Protein AF-A0A7C4P373-F1 (afdb_monomer_lite)

Secondary structure (DSSP, 8-state):
--------------------------------SS-SSPPBHHHHHTSTT-B-HHHHHHHHHTTSSSSSGGG-EEEEEE-TTSBBPPHHHHHT---SS-EEEEEEHHHHHHHH--TTS-GGG-EEEEEETTEEEEE--TTS-HHHHHHHHHHHHHHHHHHHHHHTT-EEGGG-TT------TT-EEEEE--GGGTTS--TTS-TTTT-S--EEEEEEEEPPP--SSHHHHHHH-EEEEE--SSB-GGGSEEEEES--TT---TTBSSGGG-S-TTSTTS-S--EEE-----HHHHHHHHHHHHHGGGSTT-B-TT-----TT---S-----------SS-HHHHT--S-B-HHHHHHHHHHHHH-----TT-SSS--HHHHHT-GGG--BTTB--SEEE-

pLDDT: mean 73.24, std 21.94, range [23.67, 97.69]

Foldseek 3Di:
DDDDDDDDDPDDDDDDDDDDDDDDDDDDPDDPLADVDFDFQVLQVVDPFKFAPVRVVVCVVVVNAFQALQRAKEKWKAAPVGTTDALVRVVVPPGPDIGIMIGGPVSVCVSRVNPVDDSVQFDFDCPDPRHTGTHHYRNPDPCCVVVVVLVVVLVVCVVVCVVLQADACPPPQFDFQKFAQLKKKKDFADQVVLPDDDPPDDQPNQNRGFIFIWGFLHIFDRDRGDQSRQQRTWTWFQADDQWAQLPNTDIDRQADPQAADPGHPDGVPPRNPNDPPDDGKMKIADFPDPSVLSNQLSVLSVVVSRDGNQEDPPQWQDDQDPDPPPDDDDDDDDDPPPDLVCLSPRSHDHRQSSSQSSCCSSPVDRLQQVPDRDGTVVSNLVGSSQRADPVGSSRMYMD

Sequence (399 aa):
MMRNLVFNLKRGAALSVLALLFVDPLEIDVLPLFSDKRLTIQDFRSQENFWTAQQAEVRVNAGALGRTPERAVVPLVFNLQGFLLTAREFNQRRFAQTRWFYTDLATFYRITREHTATPAYAKVLTEHRGDALYVYDPYATPQQTLEEEACAWEEAMQAEGRQRGAIDFSRLEEERIGFEAGDILIRPNIPIWNIFGSTSTPPKSIGGGWGHATGISRPSAPGNDLLSSLASAWVIEAWGGEVERCCQIRETRACVPGKSSACYKNPIENDNYWCKKRKGSRFRLRMNAPKTQRDAIAAFLRQQDEEDDRYSPFAKKRFPCTPTMSGTGCHQKRLPACATAEWANSDRWYCSLLVWQAYFYVTGVDIDVNGGAYVFPNDIIKSPVFNNTIDDQERRVRF

Radius of gyration: 28.34 Å; chains: 1; bounding box: 61×72×78 Å

Structure (mmCIF, N/CA/C/O backbone):
data_AF-A0A7C4P373-F1
#
_entry.id   AF-A0A7C4P373-F1
#
loop_
_atom_site.group_PDB
_atom_site.id
_atom_site.type_symbol
_atom_site.label_atom_id
_atom_site.label_alt_id
_atom_site.label_comp_id
_atom_site.label_asym_id
_atom_site.label_entity_id
_atom_site.label_seq_id
_atom_site.pdbx_PDB_ins_code
_atom_site.Cartn_x
_atom_site.Cartn_y
_atom_site.Cartn_z
_atom_site.occupancy
_atom_site.B_iso_or_equiv
_atom_site.auth_seq_id
_atom_site.auth_comp_id
_atom_site.auth_asym_id
_atom_site.auth_atom_id
_atom_site.pdbx_PDB_model_num
ATOM 1 N N . MET A 1 1 ? 18.464 37.042 -36.184 1.00 34.38 1 MET A N 1
ATOM 2 C CA . MET A 1 1 ? 18.197 37.269 -37.621 1.00 34.38 1 MET A CA 1
ATOM 3 C C . MET A 1 1 ? 17.563 36.012 -38.198 1.00 34.38 1 MET A C 1
ATOM 5 O O . MET A 1 1 ? 18.235 34.999 -38.310 1.00 34.38 1 MET A O 1
ATOM 9 N N . MET A 1 2 ? 16.259 36.071 -38.474 1.00 26.89 2 MET A N 1
ATOM 10 C CA . MET A 1 2 ? 15.502 35.064 -39.225 1.00 26.89 2 MET A CA 1
ATOM 11 C C . MET A 1 2 ? 15.885 35.095 -40.709 1.00 26.89 2 MET A C 1
ATOM 13 O O . MET A 1 2 ? 16.063 36.185 -41.251 1.00 26.89 2 MET A O 1
ATOM 17 N N . ARG A 1 3 ? 15.864 33.937 -41.381 1.00 28.28 3 ARG A N 1
ATOM 18 C CA . ARG A 1 3 ? 15.304 33.798 -42.736 1.00 28.28 3 ARG A CA 1
ATOM 19 C C . ARG A 1 3 ? 14.867 32.354 -42.994 1.00 28.28 3 ARG A C 1
ATOM 21 O O . ARG A 1 3 ? 15.614 31.411 -42.768 1.00 28.28 3 ARG A O 1
ATOM 28 N N . ASN A 1 4 ? 13.616 32.254 -43.431 1.00 26.77 4 ASN A N 1
ATOM 29 C CA . ASN A 1 4 ? 12.854 31.057 -43.756 1.00 26.77 4 ASN A CA 1
ATOM 30 C C . ASN A 1 4 ? 13.413 30.315 -44.977 1.00 26.77 4 ASN A C 1
ATOM 32 O O . ASN A 1 4 ? 13.771 30.950 -45.968 1.00 26.77 4 ASN A O 1
ATOM 36 N N . LEU A 1 5 ? 13.317 28.984 -44.958 1.00 23.67 5 LEU A N 1
ATOM 37 C CA . LEU A 1 5 ? 13.081 28.198 -46.166 1.00 23.67 5 LEU A CA 1
ATOM 38 C C . LEU A 1 5 ? 11.904 27.256 -45.897 1.00 23.67 5 LEU A C 1
ATOM 40 O O . LEU A 1 5 ? 12.004 26.298 -45.138 1.00 23.67 5 LEU A O 1
ATOM 44 N N . VAL A 1 6 ? 10.768 27.599 -46.498 1.00 27.44 6 VAL A N 1
ATOM 45 C CA . VAL A 1 6 ? 9.555 26.785 -46.556 1.00 27.44 6 VAL A CA 1
ATOM 46 C C . VAL A 1 6 ? 9.717 25.828 -47.732 1.00 27.44 6 VAL A C 1
ATOM 48 O O . VAL A 1 6 ? 9.822 26.282 -48.869 1.00 27.44 6 VAL A O 1
ATOM 51 N N . PHE A 1 7 ? 9.702 24.520 -47.474 1.00 25.17 7 PHE A N 1
ATOM 52 C CA . PHE A 1 7 ? 9.384 23.528 -48.498 1.00 25.17 7 PHE A CA 1
ATOM 53 C C . PHE A 1 7 ? 7.988 22.971 -48.243 1.00 25.17 7 PHE A C 1
ATOM 55 O O . PHE A 1 7 ? 7.648 22.514 -47.156 1.00 25.17 7 PHE A O 1
ATOM 62 N N . ASN A 1 8 ? 7.179 23.066 -49.288 1.00 29.53 8 ASN A N 1
ATOM 63 C CA . ASN A 1 8 ? 5.808 22.614 -49.371 1.00 29.53 8 ASN A CA 1
ATOM 64 C C . ASN A 1 8 ? 5.842 21.172 -49.899 1.00 29.53 8 ASN A C 1
ATOM 66 O O . ASN A 1 8 ? 6.203 20.965 -51.055 1.00 29.53 8 ASN A O 1
ATOM 70 N N . LEU A 1 9 ? 5.497 20.181 -49.074 1.00 25.70 9 LEU A N 1
ATOM 71 C CA . LEU A 1 9 ? 5.251 18.810 -49.526 1.00 25.70 9 LEU A CA 1
ATOM 72 C C . LEU A 1 9 ? 3.996 18.264 -48.841 1.00 25.70 9 LEU A C 1
ATOM 74 O O . LEU A 1 9 ? 3.947 18.018 -47.639 1.00 25.70 9 LEU A O 1
ATOM 78 N N . LYS A 1 10 ? 2.957 18.106 -49.661 1.00 30.62 10 LYS A N 1
ATOM 79 C CA . LYS A 1 10 ? 1.742 17.355 -49.358 1.00 30.62 10 LYS A CA 1
ATOM 80 C C . LYS A 1 10 ? 2.102 15.877 -49.141 1.00 30.62 10 LYS A C 1
ATOM 82 O O . LYS A 1 10 ? 2.793 15.301 -49.973 1.00 30.62 10 LYS A O 1
ATOM 87 N N . ARG A 1 11 ? 1.485 15.278 -48.113 1.00 36.28 11 ARG A N 1
ATOM 88 C CA . ARG A 1 11 ? 1.414 13.838 -47.770 1.00 36.28 11 ARG A CA 1
ATOM 89 C C . ARG A 1 11 ? 2.699 13.200 -47.212 1.00 36.28 11 ARG A C 1
ATOM 91 O O . ARG A 1 11 ? 3.585 12.806 -47.953 1.00 36.28 11 ARG A O 1
ATOM 98 N N . GLY A 1 12 ? 2.692 12.981 -45.898 1.00 28.11 12 GLY A N 1
ATOM 99 C CA . GLY A 1 12 ? 3.605 12.100 -45.161 1.00 28.11 12 GLY A CA 1
ATOM 100 C C . GLY A 1 12 ? 3.531 12.428 -43.671 1.00 28.11 12 GLY A C 1
ATOM 101 O O . GLY A 1 12 ? 3.811 13.559 -43.297 1.00 28.11 12 GLY A O 1
ATOM 102 N N . ALA A 1 13 ? 3.039 11.498 -42.854 1.00 30.38 13 ALA A N 1
ATOM 103 C CA . ALA A 1 13 ? 2.741 11.705 -41.438 1.00 30.38 13 ALA A CA 1
ATOM 104 C C . ALA A 1 13 ? 3.990 12.041 -40.600 1.00 30.38 13 ALA A C 1
ATOM 106 O O . ALA A 1 13 ? 5.109 11.665 -40.936 1.00 30.38 13 ALA A O 1
ATOM 107 N N . ALA A 1 14 ? 3.748 12.800 -39.534 1.00 31.12 14 ALA A N 1
ATOM 108 C CA . ALA A 1 14 ? 4.712 13.533 -38.731 1.00 31.12 14 ALA A CA 1
ATOM 109 C C . ALA A 1 14 ? 5.574 12.659 -37.804 1.00 31.12 14 ALA A C 1
ATOM 111 O O . ALA A 1 14 ? 5.085 11.728 -37.175 1.00 31.12 14 ALA A O 1
ATOM 112 N N . LEU A 1 15 ? 6.833 13.065 -37.639 1.00 29.48 15 LEU A N 1
ATOM 113 C CA . LEU A 1 15 ? 7.691 12.729 -36.502 1.00 29.48 15 LEU A CA 1
ATOM 114 C C . LEU A 1 15 ? 8.285 14.053 -36.014 1.00 29.48 15 LEU A C 1
ATOM 116 O O . LEU A 1 15 ? 9.238 14.579 -36.587 1.00 29.48 15 LEU A O 1
ATOM 120 N N . SER A 1 16 ? 7.627 14.679 -35.039 1.00 32.16 16 SER A N 1
ATOM 121 C CA . SER A 1 16 ? 8.062 15.940 -34.428 1.00 32.16 16 SER A CA 1
ATOM 122 C C . SER A 1 16 ? 7.395 16.128 -33.065 1.00 32.16 16 SER A C 1
ATOM 124 O O . SER A 1 16 ? 6.369 16.793 -32.991 1.00 32.16 16 SER A O 1
ATOM 126 N N . VAL A 1 17 ? 7.975 15.588 -31.989 1.00 29.22 17 VAL A N 1
ATOM 127 C CA . VAL A 1 17 ? 7.740 16.076 -30.616 1.00 29.22 17 VAL A CA 1
ATOM 128 C C . VAL A 1 17 ? 8.998 15.812 -29.778 1.00 29.22 17 VAL A C 1
ATOM 130 O O . VAL A 1 17 ? 9.373 14.659 -29.617 1.00 29.22 17 VAL A O 1
ATOM 133 N N . LEU A 1 18 ? 9.669 16.868 -29.298 1.00 26.83 18 LEU A N 1
ATOM 134 C CA . LEU A 1 18 ? 9.946 17.135 -27.870 1.00 26.83 18 LEU A CA 1
ATOM 135 C C . LEU A 1 18 ? 10.939 18.305 -27.707 1.00 26.83 18 LEU A C 1
ATOM 137 O O . LEU A 1 18 ? 12.071 18.255 -28.186 1.00 26.83 18 LEU A O 1
ATOM 141 N N . ALA A 1 19 ? 10.525 19.344 -26.975 1.00 27.66 19 ALA A N 1
ATOM 142 C CA . ALA A 1 19 ? 11.390 20.399 -26.447 1.00 27.66 19 ALA A CA 1
ATOM 143 C C . ALA A 1 19 ? 10.856 20.922 -25.092 1.00 27.66 19 ALA A C 1
ATOM 145 O O . ALA A 1 19 ? 9.651 21.134 -24.979 1.00 27.66 19 ALA A O 1
ATOM 146 N N . LEU A 1 20 ? 11.797 21.222 -24.166 1.00 27.75 20 LEU A N 1
ATOM 147 C CA . LEU A 1 20 ? 11.713 21.957 -22.866 1.00 27.75 20 LEU A CA 1
ATOM 148 C C . LEU A 1 20 ? 11.151 21.148 -21.660 1.00 27.75 20 LEU A C 1
ATOM 150 O O . LEU A 1 20 ? 10.207 20.401 -21.846 1.00 27.75 20 LEU A O 1
ATOM 154 N N . LEU A 1 21 ? 11.669 21.175 -20.411 1.00 27.53 21 LEU A N 1
ATOM 155 C CA . LEU A 1 21 ? 12.408 22.159 -19.575 1.00 27.53 21 LEU A CA 1
ATOM 156 C C . LEU A 1 21 ? 13.472 21.494 -18.639 1.00 27.53 21 LEU A C 1
ATOM 158 O O . LEU A 1 21 ? 13.569 20.276 -18.577 1.00 27.53 21 LEU A O 1
ATOM 162 N N . PHE A 1 22 ? 14.288 22.310 -17.950 1.00 31.17 22 PHE A N 1
ATOM 163 C CA . PHE A 1 22 ? 15.423 21.961 -17.062 1.00 31.17 22 PHE A CA 1
ATOM 164 C C . PHE A 1 22 ? 15.038 21.741 -15.584 1.00 31.17 22 PHE A C 1
ATOM 166 O O . PHE A 1 22 ? 14.285 22.563 -15.071 1.00 31.17 22 PHE A O 1
ATOM 173 N N . VAL A 1 23 ? 15.705 20.796 -14.893 1.00 28.05 23 VAL A N 1
ATOM 174 C CA . VAL A 1 23 ? 16.218 20.909 -13.499 1.00 28.05 23 VAL A CA 1
ATOM 175 C C . VAL A 1 23 ? 17.444 19.978 -13.351 1.00 28.05 23 VAL A C 1
ATOM 177 O O . VAL A 1 23 ? 17.404 18.855 -13.844 1.00 28.05 23 VAL A O 1
ATOM 180 N N . ASP A 1 24 ? 18.524 20.433 -12.704 1.00 41.00 24 ASP A N 1
ATOM 181 C CA . ASP A 1 24 ? 19.705 19.615 -12.357 1.00 41.00 24 ASP A CA 1
ATOM 182 C C . ASP A 1 24 ? 19.401 18.623 -11.218 1.00 41.00 24 ASP A C 1
ATOM 184 O O . ASP A 1 24 ? 18.828 19.028 -10.199 1.00 41.00 24 ASP A O 1
ATOM 188 N N . PRO A 1 25 ? 19.899 17.373 -11.301 1.00 40.16 25 PRO A N 1
ATOM 189 C CA . PRO A 1 25 ? 20.409 16.750 -10.084 1.00 40.16 25 PRO A CA 1
ATOM 190 C C . PRO A 1 25 ? 21.753 16.020 -10.268 1.00 40.16 25 PRO A C 1
ATOM 192 O O . PRO A 1 25 ? 21.919 15.177 -11.142 1.00 40.16 25 PRO A O 1
ATOM 195 N N . LEU A 1 26 ? 22.677 16.377 -9.368 1.00 35.03 26 LEU A N 1
ATOM 196 C CA . LEU A 1 26 ? 23.740 15.586 -8.724 1.00 35.03 26 LEU A CA 1
ATOM 197 C C . LEU A 1 26 ? 24.395 14.430 -9.505 1.00 35.03 26 LEU A C 1
ATOM 199 O O . LEU A 1 26 ? 23.782 13.407 -9.796 1.00 35.03 26 LEU A O 1
ATOM 203 N N . GLU A 1 27 ? 25.710 14.572 -9.700 1.00 34.44 27 GLU A N 1
ATOM 204 C CA . GLU A 1 27 ? 26.624 13.559 -10.232 1.00 34.44 27 GLU A CA 1
ATOM 205 C C . GLU A 1 27 ? 26.545 12.241 -9.446 1.00 34.44 27 GLU A C 1
ATOM 207 O O . GLU A 1 27 ? 27.081 12.104 -8.348 1.00 34.44 27 GLU A O 1
ATOM 212 N N . ILE A 1 28 ? 25.898 11.245 -10.046 1.00 35.81 28 ILE A N 1
ATOM 213 C CA . ILE A 1 28 ? 26.157 9.838 -9.758 1.00 35.81 28 ILE A CA 1
ATOM 214 C C . ILE A 1 28 ? 27.126 9.368 -10.842 1.00 35.81 28 ILE A C 1
ATOM 216 O O . ILE A 1 28 ? 26.816 9.473 -12.032 1.00 35.81 28 ILE A O 1
ATOM 220 N N . ASP A 1 29 ? 28.295 8.866 -10.446 1.00 34.47 29 ASP A N 1
ATOM 221 C CA . ASP A 1 29 ? 29.242 8.227 -11.361 1.00 34.47 29 ASP A CA 1
ATOM 222 C C . ASP A 1 29 ? 28.626 6.936 -11.913 1.00 34.47 29 ASP A C 1
ATOM 224 O O . ASP A 1 29 ? 28.735 5.847 -11.346 1.00 34.47 29 ASP A O 1
ATOM 228 N N . VAL A 1 30 ? 27.921 7.072 -13.034 1.00 41.28 30 VAL A N 1
ATOM 229 C CA . VAL A 1 30 ? 27.482 5.942 -13.845 1.00 41.28 30 VAL A CA 1
ATOM 230 C C . VAL A 1 30 ? 28.728 5.387 -14.530 1.00 41.28 30 VAL A C 1
ATOM 232 O O . VAL A 1 30 ? 29.377 6.094 -15.306 1.00 41.28 30 VAL A O 1
ATOM 235 N N . LEU A 1 31 ? 29.071 4.134 -14.217 1.00 40.03 31 LEU A N 1
ATOM 236 C CA . LEU A 1 31 ? 30.122 3.375 -14.898 1.00 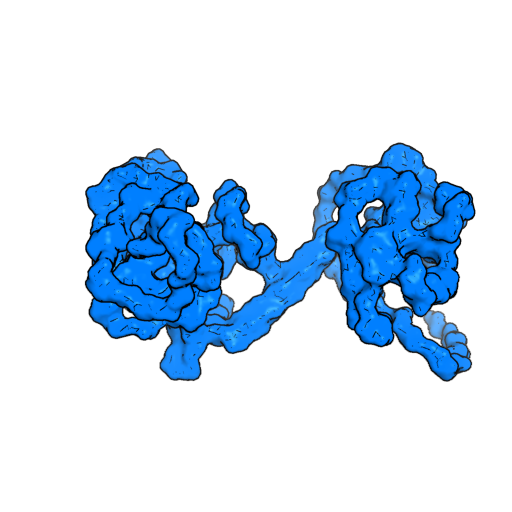40.03 31 LEU A CA 1
ATOM 237 C C . LEU A 1 31 ? 29.980 3.529 -16.426 1.00 40.03 31 LEU A C 1
ATOM 239 O O . LEU A 1 31 ? 28.850 3.554 -16.927 1.00 40.03 31 LEU A O 1
ATOM 243 N N . PRO A 1 32 ? 31.089 3.665 -17.177 1.00 47.53 32 PRO A N 1
ATOM 244 C CA . PRO A 1 32 ? 31.030 3.883 -18.616 1.00 47.53 32 PRO A CA 1
ATOM 245 C C . PRO A 1 32 ? 30.262 2.742 -19.291 1.00 47.53 32 PRO A C 1
ATOM 247 O O . PRO A 1 32 ? 30.607 1.575 -19.151 1.00 47.53 32 PRO A O 1
ATOM 250 N N . LEU A 1 33 ? 29.222 3.124 -20.034 1.00 51.94 33 LEU A N 1
ATOM 251 C CA . LEU A 1 33 ? 28.265 2.282 -20.772 1.00 51.94 33 LEU A CA 1
ATOM 252 C C . LEU A 1 33 ? 28.882 1.434 -21.899 1.00 51.94 33 LEU A C 1
ATOM 254 O O . LEU A 1 33 ? 28.154 0.908 -22.730 1.00 51.94 33 LEU A O 1
ATOM 258 N N . PHE A 1 34 ? 30.209 1.377 -21.986 1.00 57.84 34 PHE A N 1
ATOM 259 C CA . PHE A 1 34 ? 30.939 0.571 -22.947 1.00 57.84 34 PHE A CA 1
ATOM 260 C C . PHE A 1 34 ? 32.228 0.088 -22.278 1.00 57.84 34 PHE A C 1
ATOM 262 O O . PHE A 1 34 ? 32.881 0.848 -21.560 1.00 57.84 34 PHE A O 1
ATOM 269 N N . SER A 1 35 ? 32.639 -1.150 -22.573 1.00 57.19 35 SER A N 1
ATOM 270 C CA . SER A 1 35 ? 34.030 -1.594 -22.378 1.00 57.19 35 SER A CA 1
ATOM 271 C C . SER A 1 35 ? 35.013 -0.527 -22.885 1.00 57.19 35 SER A C 1
ATOM 273 O O . SER A 1 35 ? 34.645 0.214 -23.793 1.00 57.19 35 SER A O 1
ATOM 275 N N . ASP A 1 36 ? 36.261 -0.493 -22.405 1.00 65.31 36 ASP A N 1
ATOM 276 C CA . ASP A 1 36 ? 37.295 0.522 -22.729 1.00 65.31 36 ASP A CA 1
ATOM 277 C C . ASP A 1 36 ? 37.466 0.884 -24.230 1.00 65.31 36 ASP A C 1
ATOM 279 O O . ASP A 1 36 ? 38.102 1.880 -24.585 1.00 65.31 36 ASP A O 1
ATOM 283 N N . LYS A 1 37 ? 36.899 0.090 -25.146 1.00 84.12 37 LYS A N 1
ATOM 284 C CA . LYS A 1 37 ? 36.821 0.363 -26.579 1.00 84.12 37 LYS A CA 1
ATOM 285 C C . LYS A 1 37 ? 35.696 1.353 -26.935 1.00 84.12 37 LYS A C 1
ATOM 287 O O . LYS A 1 37 ? 34.510 1.032 -26.892 1.00 84.12 37 LYS A O 1
ATOM 292 N N . ARG A 1 38 ? 36.085 2.510 -27.478 1.00 90.44 38 ARG A N 1
ATOM 293 C CA . ARG A 1 38 ? 35.170 3.454 -28.141 1.00 90.44 38 ARG A CA 1
ATOM 294 C C . ARG A 1 38 ? 34.626 2.868 -29.450 1.00 90.44 38 ARG A C 1
ATOM 296 O O . ARG A 1 38 ? 35.398 2.554 -30.355 1.00 90.44 38 ARG A O 1
ATOM 303 N N . LEU A 1 39 ? 33.304 2.748 -29.557 1.00 94.38 39 LEU A N 1
ATOM 304 C CA . LEU A 1 39 ? 32.635 2.214 -30.747 1.00 94.38 39 LEU A CA 1
ATOM 305 C C . LEU A 1 39 ? 32.521 3.263 -31.855 1.00 94.38 39 LEU A C 1
ATOM 307 O O . LEU A 1 39 ? 32.302 4.451 -31.606 1.00 94.38 39 LEU A O 1
ATOM 311 N N . THR A 1 40 ? 32.645 2.807 -33.096 1.00 95.25 40 THR A N 1
ATOM 312 C CA . THR A 1 40 ? 32.606 3.619 -34.310 1.00 95.25 40 THR A CA 1
ATOM 313 C C . THR A 1 40 ? 31.510 3.149 -35.257 1.00 95.25 40 THR A C 1
ATOM 315 O O . THR A 1 40 ? 30.999 2.035 -35.164 1.00 95.25 40 THR A O 1
ATOM 318 N N . ILE A 1 41 ? 31.185 3.978 -36.246 1.00 95.00 41 ILE A N 1
ATOM 319 C CA . ILE A 1 41 ? 30.252 3.618 -37.317 1.00 95.00 41 ILE A CA 1
ATOM 320 C C . ILE A 1 41 ? 30.673 2.342 -38.071 1.00 95.00 41 ILE A C 1
ATOM 322 O O . ILE A 1 41 ? 29.819 1.620 -38.580 1.00 95.00 41 ILE A O 1
ATOM 326 N N . GLN A 1 42 ? 31.974 2.039 -38.142 1.00 95.12 42 GLN A N 1
ATOM 327 C CA . GLN A 1 42 ? 32.477 0.857 -38.848 1.00 95.12 42 GLN A CA 1
ATOM 328 C C . GLN A 1 42 ? 32.191 -0.444 -38.096 1.00 95.12 42 GLN A C 1
ATOM 330 O O . GLN A 1 42 ? 31.966 -1.475 -38.733 1.00 95.12 42 GLN A O 1
ATOM 335 N N . ASP A 1 43 ? 32.109 -0.388 -36.763 1.00 94.25 43 ASP A N 1
ATOM 336 C CA . ASP A 1 43 ? 31.729 -1.546 -35.951 1.00 94.25 43 ASP A CA 1
ATOM 337 C C . ASP A 1 43 ? 30.303 -2.022 -36.298 1.00 94.25 43 ASP A C 1
ATOM 339 O O . ASP A 1 43 ? 30.029 -3.219 -36.255 1.00 94.25 43 ASP A O 1
ATOM 343 N N . PHE A 1 44 ? 29.426 -1.111 -36.744 1.00 92.75 44 PHE A N 1
ATOM 344 C CA . PHE A 1 44 ? 28.057 -1.426 -37.167 1.00 92.75 44 PHE A CA 1
ATOM 345 C C . PHE A 1 44 ? 27.900 -1.653 -38.678 1.00 92.75 44 PHE A C 1
ATOM 347 O O . PHE A 1 44 ? 27.132 -2.520 -39.084 1.00 92.75 44 PHE A O 1
ATOM 354 N N . ARG A 1 45 ? 28.630 -0.921 -39.534 1.00 87.38 45 ARG A N 1
ATOM 355 C CA . ARG A 1 45 ? 28.506 -1.014 -41.008 1.00 87.38 45 ARG A CA 1
ATOM 356 C C . ARG A 1 45 ? 28.824 -2.383 -41.596 1.00 87.38 45 ARG A C 1
ATOM 358 O O . ARG A 1 45 ? 28.354 -2.692 -42.683 1.00 87.38 45 ARG A O 1
ATOM 365 N N . SER A 1 46 ? 29.631 -3.178 -40.903 1.00 82.25 46 SER A N 1
ATOM 366 C CA . SER A 1 46 ? 29.943 -4.552 -41.308 1.00 82.25 46 SER A CA 1
ATOM 367 C C . SER A 1 46 ? 28.760 -5.514 -41.154 1.00 82.25 46 SER A C 1
ATOM 369 O O . SER A 1 46 ? 28.864 -6.672 -41.549 1.00 82.25 46 SER A O 1
ATOM 371 N N . GLN A 1 47 ? 27.648 -5.060 -40.571 1.00 84.88 47 GLN A N 1
ATOM 372 C CA . GLN A 1 47 ? 26.478 -5.879 -40.297 1.00 84.88 47 GLN A CA 1
ATOM 373 C C . GLN A 1 47 ? 25.359 -5.611 -41.301 1.00 84.88 47 GLN A C 1
ATOM 375 O O . GLN A 1 47 ? 25.104 -4.472 -41.689 1.00 84.88 47 GLN A O 1
ATOM 380 N N . GLU A 1 48 ? 24.609 -6.660 -41.639 1.00 88.31 48 GLU A N 1
ATOM 381 C CA . GLU A 1 48 ? 23.401 -6.560 -42.474 1.00 88.31 48 GLU A CA 1
ATOM 382 C C . GLU A 1 48 ? 22.293 -5.706 -41.824 1.00 88.31 48 GLU A C 1
ATOM 384 O O . GLU A 1 48 ? 21.370 -5.228 -42.497 1.00 88.31 48 GLU A O 1
ATOM 389 N N . ASN A 1 49 ? 22.412 -5.479 -40.512 1.00 90.75 49 ASN A N 1
ATOM 390 C CA . ASN A 1 49 ? 21.411 -4.829 -39.683 1.00 90.75 49 ASN A CA 1
ATOM 391 C C . ASN A 1 49 ? 21.760 -3.392 -39.272 1.00 90.75 49 ASN A C 1
ATOM 393 O O . ASN A 1 49 ? 21.539 -2.988 -38.132 1.00 90.75 49 ASN A O 1
ATOM 397 N N . PHE A 1 50 ? 22.332 -2.619 -40.193 1.00 95.44 50 PHE A N 1
ATOM 398 C CA . PHE A 1 50 ? 22.655 -1.210 -39.986 1.00 95.44 50 PHE A CA 1
ATOM 399 C C . PHE A 1 50 ? 22.032 -0.349 -41.083 1.00 95.44 50 PHE A C 1
ATOM 401 O O . PHE A 1 50 ? 22.321 -0.529 -42.268 1.00 95.44 50 PHE A O 1
ATOM 408 N N . TRP A 1 51 ? 21.160 0.581 -40.694 1.00 95.94 51 TRP A N 1
ATOM 409 C CA . TRP A 1 51 ? 20.238 1.232 -41.624 1.00 95.94 51 TRP A CA 1
ATOM 410 C C . TRP A 1 51 ? 20.152 2.742 -41.421 1.00 95.94 51 TRP A C 1
ATOM 412 O O . TRP A 1 51 ? 20.290 3.258 -40.311 1.00 95.94 51 TRP A O 1
ATOM 422 N N . THR A 1 52 ? 19.865 3.464 -42.503 1.00 95.50 52 THR A N 1
ATOM 423 C CA . THR A 1 52 ? 19.369 4.845 -42.429 1.00 95.50 52 THR A CA 1
ATOM 424 C C . THR A 1 52 ? 17.918 4.873 -41.934 1.00 95.50 52 THR A C 1
ATOM 426 O O . THR A 1 52 ? 17.241 3.845 -41.935 1.00 95.50 52 THR A O 1
ATOM 429 N N . ALA A 1 53 ? 17.405 6.052 -41.566 1.00 91.25 53 ALA A N 1
ATOM 430 C CA . ALA A 1 53 ? 16.002 6.222 -41.164 1.00 91.25 53 ALA A CA 1
ATOM 431 C C . ALA A 1 53 ? 15.015 5.659 -42.204 1.00 91.25 53 ALA A C 1
ATOM 433 O O . ALA A 1 53 ? 14.140 4.866 -41.871 1.00 91.25 53 ALA A O 1
ATOM 434 N N . GLN A 1 54 ? 15.218 5.993 -43.483 1.00 93.69 54 GLN A N 1
ATOM 435 C CA . GLN A 1 54 ? 14.367 5.528 -44.582 1.00 93.69 54 GLN A CA 1
ATOM 436 C C . GLN A 1 54 ? 14.407 3.998 -44.741 1.00 93.69 54 GLN A C 1
ATOM 438 O O . GLN A 1 54 ? 13.385 3.361 -44.977 1.00 93.69 54 GLN A O 1
ATOM 443 N N . GLN A 1 55 ? 15.586 3.386 -44.601 1.00 95.06 55 GLN A N 1
ATOM 444 C CA . GLN A 1 55 ? 15.734 1.930 -44.685 1.00 95.06 55 GLN A CA 1
ATOM 445 C C . GLN A 1 55 ? 15.086 1.216 -43.491 1.00 95.06 55 GLN A C 1
ATOM 447 O O . GLN A 1 55 ? 14.464 0.167 -43.671 1.00 95.06 55 GLN A O 1
ATOM 452 N N . ALA A 1 56 ? 15.208 1.780 -42.286 1.00 92.44 56 ALA A N 1
ATOM 453 C CA . ALA A 1 56 ? 14.551 1.262 -41.092 1.00 92.44 56 ALA A CA 1
ATOM 454 C C . ALA A 1 56 ? 13.023 1.322 -41.231 1.00 92.44 56 ALA A C 1
ATOM 456 O O . ALA A 1 56 ? 12.349 0.330 -40.963 1.00 92.44 56 ALA A O 1
ATOM 457 N N . GLU A 1 57 ? 12.483 2.430 -41.746 1.00 89.62 57 GLU A N 1
ATOM 458 C CA . GLU A 1 57 ? 11.048 2.596 -42.003 1.00 89.62 57 GLU A CA 1
ATOM 459 C C . GLU A 1 57 ? 10.510 1.540 -42.981 1.00 89.62 57 GLU A C 1
ATOM 461 O O . GLU A 1 57 ? 9.489 0.903 -42.716 1.00 89.62 57 GLU A O 1
ATOM 466 N N . VAL A 1 58 ? 11.217 1.284 -44.089 1.00 93.19 58 VAL A N 1
ATOM 467 C CA . VAL A 1 58 ? 10.845 0.223 -45.043 1.00 93.19 58 VAL A CA 1
ATOM 468 C C . VAL A 1 58 ? 10.782 -1.145 -44.354 1.00 93.19 58 VAL A C 1
ATOM 470 O O . VAL A 1 58 ? 9.846 -1.910 -44.587 1.00 93.19 58 VAL A O 1
ATOM 473 N N . ARG A 1 59 ? 11.735 -1.452 -43.465 1.00 93.69 59 ARG A N 1
ATOM 474 C CA . ARG A 1 59 ? 11.775 -2.726 -42.726 1.00 93.69 59 ARG A CA 1
ATOM 475 C C . ARG A 1 59 ? 10.679 -2.842 -41.671 1.00 93.69 59 ARG A C 1
ATOM 477 O O . ARG A 1 59 ? 10.102 -3.920 -41.535 1.00 93.69 59 ARG A O 1
ATOM 484 N N . VAL A 1 60 ? 10.369 -1.758 -40.964 1.00 90.75 60 VAL A N 1
ATOM 485 C CA . VAL A 1 60 ? 9.240 -1.692 -40.023 1.00 90.75 60 VAL A CA 1
ATOM 486 C C . VAL A 1 60 ? 7.924 -1.934 -40.763 1.00 90.75 60 VAL A C 1
ATOM 488 O O . VAL A 1 60 ? 7.146 -2.802 -40.371 1.00 90.75 60 VAL A O 1
ATOM 491 N N . ASN A 1 61 ? 7.711 -1.250 -41.891 1.00 88.69 61 ASN A N 1
ATOM 492 C CA . ASN A 1 61 ? 6.508 -1.411 -42.711 1.00 88.69 61 ASN A CA 1
ATOM 493 C C . ASN A 1 61 ? 6.369 -2.827 -43.294 1.00 88.69 61 ASN A C 1
ATOM 495 O O . ASN A 1 61 ? 5.256 -3.329 -43.423 1.00 88.69 61 ASN A O 1
ATOM 499 N N . ALA A 1 62 ? 7.484 -3.492 -43.601 1.00 92.44 62 ALA A N 1
ATOM 500 C CA . ALA A 1 62 ? 7.502 -4.889 -44.033 1.00 92.44 62 ALA A CA 1
ATOM 501 C C . ALA A 1 62 ? 7.320 -5.903 -42.880 1.00 92.44 62 ALA A C 1
ATOM 503 O O . ALA A 1 62 ? 7.335 -7.107 -43.121 1.00 92.44 62 ALA A O 1
ATOM 504 N N . GLY A 1 63 ? 7.201 -5.450 -41.624 1.00 89.31 63 GLY A N 1
ATOM 505 C CA . GLY A 1 63 ? 7.121 -6.317 -40.441 1.00 89.31 63 GLY A CA 1
ATOM 506 C C . GLY A 1 63 ? 8.435 -7.023 -40.084 1.00 89.31 63 GLY A C 1
ATOM 507 O O . GLY A 1 63 ? 8.456 -7.896 -39.219 1.00 89.31 63 GLY A O 1
ATOM 508 N N . ALA A 1 64 ? 9.543 -6.647 -40.725 1.00 91.44 64 ALA A N 1
ATOM 509 C CA . ALA A 1 64 ? 10.863 -7.227 -40.493 1.00 91.44 64 ALA A CA 1
ATOM 510 C C . ALA A 1 64 ? 11.579 -6.632 -39.265 1.00 91.44 64 ALA A C 1
ATOM 512 O O . ALA A 1 64 ? 12.617 -7.149 -38.850 1.00 91.44 64 ALA A O 1
ATOM 513 N N . LEU A 1 65 ? 11.055 -5.554 -38.682 1.00 91.44 65 LEU A N 1
ATOM 514 C CA . LEU A 1 65 ? 11.605 -4.908 -37.493 1.00 91.44 65 LEU A CA 1
ATOM 515 C C . LEU A 1 65 ? 10.465 -4.407 -36.598 1.00 91.44 65 LEU A C 1
ATOM 517 O O . LEU A 1 65 ? 9.404 -4.034 -37.092 1.00 91.44 65 LEU A O 1
ATOM 521 N N . GLY A 1 66 ? 10.683 -4.423 -35.285 1.00 87.75 66 GLY A N 1
ATOM 522 C CA . GLY A 1 66 ? 9.822 -3.788 -34.290 1.00 87.75 66 GLY A CA 1
ATOM 523 C C . GLY A 1 66 ? 8.514 -4.512 -33.961 1.00 87.75 66 GLY A C 1
ATOM 524 O O . GLY A 1 66 ? 7.687 -3.944 -33.261 1.00 87.75 66 GLY A O 1
ATOM 525 N N . ARG A 1 67 ? 8.307 -5.753 -34.428 1.00 89.81 67 ARG A N 1
ATOM 526 C CA . ARG A 1 67 ? 7.109 -6.562 -34.107 1.00 89.81 67 ARG A CA 1
ATOM 527 C C . ARG A 1 67 ? 7.206 -7.334 -32.789 1.00 89.81 67 ARG A C 1
ATOM 529 O O . ARG A 1 67 ? 6.181 -7.751 -32.263 1.00 89.81 67 ARG A O 1
ATOM 536 N N . THR A 1 68 ? 8.415 -7.527 -32.268 1.00 89.25 68 THR A N 1
ATOM 537 C CA . THR A 1 68 ? 8.666 -8.170 -30.972 1.00 89.25 68 THR A CA 1
ATOM 538 C C . THR A 1 68 ? 9.751 -7.397 -30.217 1.00 89.25 68 THR A C 1
ATOM 540 O O . THR A 1 68 ? 10.537 -6.693 -30.867 1.00 89.25 68 THR A O 1
ATOM 543 N N . PRO A 1 69 ? 9.840 -7.526 -28.880 1.00 85.38 69 PRO A N 1
ATOM 544 C CA . PRO A 1 69 ? 10.902 -6.908 -28.083 1.00 85.38 69 PRO A CA 1
ATOM 545 C C . PRO A 1 69 ? 12.318 -7.245 -28.576 1.00 85.38 69 PRO A C 1
ATOM 547 O O . PRO A 1 69 ? 13.184 -6.379 -28.635 1.00 85.38 69 PRO A O 1
ATOM 550 N N . GLU A 1 70 ? 12.554 -8.482 -29.012 1.00 85.00 70 GLU A N 1
ATOM 551 C CA . GLU A 1 70 ? 13.861 -8.961 -29.492 1.00 85.00 70 GLU A CA 1
ATOM 552 C C . GLU A 1 70 ? 14.254 -8.328 -30.830 1.00 85.00 70 GLU A C 1
ATOM 554 O O . GLU A 1 70 ? 15.432 -8.253 -31.173 1.00 85.00 70 GLU A O 1
ATOM 559 N N . ARG A 1 71 ? 13.258 -7.863 -31.592 1.00 89.94 71 ARG A N 1
ATOM 560 C CA . ARG A 1 71 ? 13.431 -7.155 -32.864 1.00 89.94 71 ARG A CA 1
ATOM 561 C C . ARG A 1 71 ? 13.171 -5.661 -32.712 1.00 89.94 71 ARG A C 1
ATOM 563 O O . ARG A 1 71 ? 12.861 -5.016 -33.712 1.00 89.94 71 ARG A O 1
ATOM 570 N N . ALA A 1 72 ? 13.246 -5.112 -31.500 1.00 92.38 72 ALA A N 1
ATOM 571 C CA . ALA A 1 72 ? 13.019 -3.692 -31.280 1.00 92.38 72 ALA A CA 1
ATOM 572 C C . ALA A 1 72 ? 13.963 -2.835 -32.135 1.00 92.38 72 ALA A C 1
ATOM 574 O O . ALA A 1 72 ? 15.124 -3.190 -32.361 1.00 92.38 72 ALA A O 1
ATOM 575 N N . VAL A 1 73 ? 13.444 -1.705 -32.616 1.00 94.12 73 VAL A N 1
ATOM 576 C CA . VAL A 1 73 ? 14.236 -0.697 -33.327 1.00 94.12 73 VAL A CA 1
ATOM 577 C C . VAL A 1 73 ? 15.129 0.012 -32.311 1.00 94.12 73 VAL A C 1
ATOM 579 O O . VAL A 1 73 ? 14.624 0.492 -31.298 1.00 94.12 73 VAL A O 1
ATOM 582 N N . VAL A 1 74 ? 16.426 0.121 -32.593 1.00 94.19 74 VAL A N 1
ATOM 583 C CA . VAL A 1 74 ? 17.386 0.837 -31.741 1.00 94.19 74 VAL A CA 1
ATOM 584 C C . VAL A 1 74 ? 17.973 2.020 -32.508 1.00 94.19 74 VAL A C 1
ATOM 586 O O . VAL A 1 74 ? 18.641 1.794 -33.524 1.00 94.19 74 VAL A O 1
ATOM 589 N N . PRO A 1 75 ? 17.752 3.275 -32.075 1.00 95.06 75 PRO A N 1
ATOM 590 C CA . PRO A 1 75 ? 18.440 4.419 -32.645 1.00 95.06 75 PRO A CA 1
ATOM 591 C C . PRO A 1 75 ? 19.908 4.428 -32.204 1.00 95.06 75 PRO A C 1
ATOM 593 O O . PRO A 1 75 ? 20.241 4.128 -31.062 1.00 95.06 75 PRO A O 1
ATOM 596 N N . LEU A 1 76 ? 20.790 4.805 -33.125 1.00 94.94 76 LEU A N 1
ATOM 597 C CA . LEU A 1 76 ? 22.223 4.962 -32.916 1.00 94.94 76 LEU A CA 1
ATOM 598 C C . LEU A 1 76 ? 22.630 6.375 -33.324 1.00 94.94 76 LEU A C 1
ATOM 600 O O . LEU A 1 76 ? 22.452 6.775 -34.477 1.00 94.94 76 LEU A O 1
ATOM 604 N N . VAL A 1 77 ? 23.220 7.118 -32.397 1.00 93.56 77 VAL A N 1
ATOM 605 C CA . VAL A 1 77 ? 23.665 8.494 -32.603 1.00 93.56 77 VAL A CA 1
ATOM 606 C C . VAL A 1 77 ? 25.182 8.539 -32.604 1.00 93.56 77 VAL A C 1
ATOM 608 O O . VAL A 1 77 ? 25.832 8.213 -31.613 1.00 93.56 77 VAL A O 1
ATOM 611 N N . PHE A 1 78 ? 25.750 8.983 -33.721 1.00 94.25 78 PHE A N 1
ATOM 612 C CA . PHE A 1 78 ? 27.187 9.161 -33.887 1.00 94.25 78 PHE A CA 1
ATOM 613 C C . PHE A 1 78 ? 27.545 10.645 -33.954 1.00 94.25 78 PHE A C 1
ATOM 615 O O . PHE A 1 78 ? 26.811 11.449 -34.540 1.00 94.25 78 PHE A O 1
ATOM 622 N N . ASN A 1 79 ? 28.706 11.014 -33.413 1.00 92.44 79 ASN A N 1
ATOM 623 C CA . ASN A 1 79 ? 29.290 12.334 -33.660 1.00 92.44 79 ASN A CA 1
ATOM 624 C C . ASN A 1 79 ? 29.885 12.435 -35.082 1.00 92.44 79 ASN A C 1
ATOM 626 O O . ASN A 1 79 ? 29.903 11.470 -35.850 1.00 92.44 79 ASN A O 1
ATOM 630 N N . LEU A 1 80 ? 30.386 13.617 -35.453 1.00 91.81 80 LEU A N 1
ATOM 631 C CA . LEU A 1 80 ? 30.963 13.865 -36.782 1.00 91.81 80 LEU A CA 1
ATOM 632 C C . LEU A 1 80 ? 32.198 13.014 -37.090 1.00 91.81 80 LEU A C 1
ATOM 634 O O . LEU A 1 80 ? 32.438 12.684 -38.250 1.00 91.81 80 LEU A O 1
ATOM 638 N N . GLN A 1 81 ? 32.957 12.645 -36.059 1.00 93.50 81 GLN A N 1
ATOM 639 C CA . GLN A 1 81 ? 34.119 11.765 -36.169 1.00 93.50 81 GLN A CA 1
ATOM 640 C C . GLN A 1 81 ? 33.714 10.288 -36.313 1.00 93.50 81 GLN A C 1
ATOM 642 O O . GLN A 1 81 ? 34.566 9.437 -36.545 1.00 93.50 81 GLN A O 1
ATOM 647 N N . GLY A 1 82 ? 32.416 9.980 -36.221 1.00 94.06 82 GLY A N 1
ATOM 648 C CA . GLY A 1 82 ? 31.880 8.638 -36.397 1.00 94.06 82 GLY A CA 1
ATOM 649 C C . GLY A 1 82 ? 31.949 7.771 -35.146 1.00 94.06 82 GLY A C 1
ATOM 650 O O . GLY A 1 82 ? 31.854 6.556 -35.286 1.00 94.06 82 GLY A O 1
ATOM 651 N N . PHE A 1 83 ? 32.097 8.353 -33.952 1.00 93.94 83 PHE A N 1
ATOM 652 C CA . PHE A 1 83 ? 32.005 7.627 -32.683 1.00 93.94 83 PHE A CA 1
ATOM 653 C C . PHE A 1 83 ? 30.565 7.570 -32.184 1.00 93.94 83 PHE A C 1
ATOM 655 O O . PHE A 1 83 ? 29.865 8.585 -32.239 1.00 93.94 83 PHE A O 1
ATOM 662 N N . LEU A 1 84 ? 30.147 6.402 -31.692 1.00 93.81 84 LEU A N 1
ATOM 663 C CA . LEU A 1 84 ? 28.848 6.218 -31.050 1.00 93.81 84 LEU A CA 1
ATOM 664 C C . LEU A 1 84 ? 28.822 7.024 -29.748 1.00 93.81 84 LEU A C 1
ATOM 666 O O . LEU A 1 84 ? 29.754 6.934 -28.949 1.00 93.81 84 LEU A O 1
ATOM 670 N N . LEU A 1 85 ? 27.771 7.813 -29.553 1.00 91.00 85 LEU A N 1
ATOM 671 C CA . LEU A 1 85 ? 27.555 8.549 -28.316 1.00 91.00 85 LEU A CA 1
ATOM 672 C C . LEU A 1 85 ? 26.998 7.615 -27.238 1.00 91.00 85 LEU A C 1
ATOM 674 O O . LEU A 1 85 ? 26.113 6.804 -27.505 1.00 91.00 85 LEU A O 1
ATOM 678 N N . THR A 1 86 ? 27.489 7.766 -26.012 1.00 87.56 86 THR A N 1
ATOM 679 C CA . THR A 1 86 ? 26.844 7.250 -24.796 1.00 87.56 86 THR A CA 1
ATOM 680 C C . THR A 1 86 ? 25.584 8.059 -24.464 1.00 87.56 86 THR A C 1
ATOM 682 O O . THR A 1 86 ? 25.436 9.204 -24.900 1.00 87.56 86 THR A O 1
ATOM 685 N N . ALA A 1 87 ? 24.708 7.512 -23.612 1.00 83.69 87 ALA A N 1
ATOM 686 C CA . ALA A 1 87 ? 23.585 8.258 -23.032 1.00 83.69 87 ALA A CA 1
ATOM 687 C C . ALA A 1 87 ? 24.052 9.552 -22.344 1.00 83.69 87 ALA A C 1
ATOM 689 O O . ALA A 1 87 ? 23.478 10.618 -22.557 1.00 83.69 87 ALA A O 1
ATOM 690 N N . ARG A 1 88 ? 25.140 9.476 -21.565 1.00 83.00 88 ARG A N 1
ATOM 691 C CA . ARG A 1 88 ? 25.732 10.630 -20.872 1.00 83.00 88 ARG A CA 1
ATOM 692 C C . ARG A 1 88 ? 26.173 11.707 -21.858 1.00 83.00 88 ARG A C 1
ATOM 694 O O . ARG A 1 88 ? 25.785 12.858 -21.701 1.00 83.00 88 ARG A O 1
ATOM 701 N N . GLU A 1 89 ? 26.944 11.340 -22.881 1.00 86.88 89 GLU A N 1
ATOM 702 C CA . GLU A 1 89 ? 27.393 12.293 -23.899 1.00 86.88 89 GLU A CA 1
ATOM 703 C C . GLU A 1 89 ? 26.191 12.928 -24.608 1.00 86.88 89 GLU A C 1
ATOM 705 O O . GLU A 1 89 ? 26.103 14.156 -24.673 1.00 86.88 89 GLU A O 1
ATOM 710 N N . PHE A 1 90 ? 25.252 12.118 -25.112 1.00 86.25 90 PHE A N 1
ATOM 711 C CA . PHE A 1 90 ? 24.074 12.601 -25.839 1.00 86.25 90 PHE A CA 1
ATOM 712 C C . PHE A 1 90 ? 23.253 13.603 -25.008 1.00 86.25 90 PHE A C 1
ATOM 714 O O . PHE A 1 90 ? 22.902 14.680 -25.499 1.00 86.25 90 PHE A O 1
ATOM 721 N N . ASN A 1 91 ? 23.033 13.300 -23.726 1.00 80.00 91 ASN A N 1
ATOM 722 C CA . ASN A 1 91 ? 22.222 14.115 -22.820 1.00 80.00 91 ASN A CA 1
ATOM 723 C C . ASN A 1 91 ? 22.928 15.383 -22.308 1.00 80.00 91 ASN A C 1
ATOM 725 O O . ASN A 1 91 ? 22.258 16.315 -21.870 1.00 80.00 91 ASN A O 1
ATOM 729 N N . GLN A 1 92 ? 24.255 15.497 -22.435 1.00 81.81 92 GLN A N 1
ATOM 730 C CA . GLN A 1 92 ? 25.019 16.698 -22.054 1.00 81.81 92 GLN A CA 1
ATOM 731 C C . GLN A 1 92 ? 24.949 17.852 -23.095 1.00 81.81 92 GLN A C 1
ATOM 733 O O . GLN A 1 92 ? 25.680 18.839 -22.997 1.00 81.81 92 GLN A O 1
ATOM 738 N N . ARG A 1 93 ? 24.020 17.772 -24.068 1.00 61.12 93 ARG A N 1
ATOM 739 C CA . ARG A 1 93 ? 23.509 18.867 -24.937 1.00 61.12 93 ARG A CA 1
ATOM 740 C C . ARG A 1 93 ? 24.540 19.705 -25.718 1.00 61.12 93 ARG A C 1
ATOM 742 O O . ARG A 1 93 ? 24.299 20.879 -25.994 1.00 61.12 93 ARG A O 1
ATOM 749 N N . ARG A 1 94 ? 25.663 19.130 -26.161 1.00 58.94 94 ARG A N 1
ATOM 750 C CA . ARG A 1 94 ? 26.691 19.877 -26.929 1.00 58.94 94 ARG A CA 1
ATOM 751 C C . ARG A 1 94 ? 27.001 19.374 -28.338 1.00 58.94 94 ARG A C 1
ATOM 753 O O . ARG A 1 94 ? 28.008 19.776 -28.917 1.00 58.94 94 ARG A O 1
ATOM 760 N N . PHE A 1 95 ? 26.133 18.575 -28.949 1.00 69.19 95 PHE A N 1
ATOM 761 C CA . PHE A 1 95 ? 26.349 18.142 -30.332 1.00 69.19 95 PHE A CA 1
ATOM 762 C C . PHE A 1 95 ? 25.464 18.917 -31.304 1.00 69.19 95 PHE A C 1
ATOM 764 O O . PHE A 1 95 ? 24.326 18.545 -31.564 1.00 69.19 95 PHE A O 1
ATOM 771 N N . ALA A 1 96 ? 26.012 19.994 -31.874 1.00 63.31 96 ALA A N 1
ATOM 772 C CA . ALA A 1 96 ? 25.349 20.757 -32.936 1.00 63.31 96 ALA A CA 1
ATOM 773 C C . ALA A 1 96 ? 25.144 19.932 -34.221 1.00 63.31 96 ALA A C 1
ATOM 775 O O . ALA A 1 96 ? 24.343 20.305 -35.075 1.00 63.31 96 ALA A O 1
ATOM 776 N N . GLN A 1 97 ? 25.884 18.829 -34.380 1.00 78.44 97 GLN A N 1
ATOM 777 C CA . GLN A 1 97 ? 25.798 17.948 -35.538 1.00 78.44 97 GLN A CA 1
ATOM 778 C C . GLN A 1 97 ? 26.005 16.492 -35.111 1.00 78.44 97 GLN A C 1
ATOM 780 O O . GLN A 1 97 ? 27.055 16.129 -34.575 1.00 78.44 97 GLN A O 1
ATOM 785 N N . THR A 1 98 ? 25.007 15.658 -35.378 1.00 90.00 98 THR A N 1
ATOM 786 C CA . THR A 1 98 ? 25.039 14.210 -35.159 1.00 90.00 98 THR A CA 1
ATOM 787 C C . THR A 1 98 ? 24.541 13.481 -36.400 1.00 90.00 98 THR A C 1
ATOM 789 O O . THR A 1 98 ? 23.907 14.067 -37.280 1.00 90.00 98 THR A O 1
ATOM 792 N N . ARG A 1 99 ? 24.859 12.190 -36.497 1.00 94.06 99 ARG A N 1
ATOM 793 C CA . ARG A 1 99 ? 24.348 11.297 -37.538 1.00 94.06 99 ARG A CA 1
ATOM 794 C C . ARG A 1 99 ? 23.561 10.174 -36.890 1.00 94.06 99 ARG A C 1
ATOM 796 O O . ARG A 1 99 ? 24.074 9.512 -35.992 1.00 94.06 99 ARG A O 1
ATOM 803 N N . TRP A 1 100 ? 22.347 9.967 -37.379 1.00 93.81 100 TRP A N 1
ATOM 804 C CA . TRP A 1 100 ? 21.427 8.958 -36.875 1.00 93.81 100 TRP A CA 1
ATOM 805 C C . TRP A 1 100 ? 21.402 7.753 -37.804 1.00 93.81 100 TRP A C 1
ATOM 807 O O . TRP A 1 100 ? 21.249 7.890 -39.020 1.00 93.81 100 TRP A O 1
ATOM 817 N N . PHE A 1 101 ? 21.538 6.581 -37.206 1.00 96.44 101 PHE A N 1
ATOM 818 C CA . PHE A 1 101 ? 21.349 5.289 -37.844 1.00 96.44 101 PHE A CA 1
ATOM 819 C C . PHE A 1 101 ? 20.487 4.417 -36.944 1.00 96.44 101 PHE A C 1
ATOM 821 O O . PHE A 1 101 ? 20.185 4.785 -35.813 1.00 96.44 101 PHE A O 1
ATOM 828 N N . TYR A 1 102 ? 20.087 3.265 -37.455 1.00 95.62 102 TYR A N 1
ATOM 829 C CA . TYR A 1 102 ? 19.228 2.340 -36.741 1.00 95.62 102 TYR A CA 1
ATOM 830 C C . TYR A 1 102 ? 19.767 0.926 -36.874 1.00 95.62 102 TYR A C 1
ATOM 832 O O . TYR A 1 102 ? 20.363 0.564 -37.893 1.00 95.62 102 TYR A O 1
ATOM 840 N N . THR A 1 103 ? 19.539 0.132 -35.838 1.00 95.75 103 THR A N 1
ATOM 841 C CA . THR A 1 103 ? 19.838 -1.297 -35.810 1.00 95.75 103 THR A CA 1
ATOM 842 C C . THR A 1 103 ? 18.730 -2.046 -35.071 1.00 95.75 103 THR A C 1
ATOM 844 O O . THR A 1 103 ? 17.779 -1.431 -34.584 1.00 95.75 103 THR A O 1
ATOM 847 N N . ASP A 1 104 ? 18.808 -3.371 -35.033 1.00 93.62 104 ASP A N 1
ATOM 848 C CA . ASP A 1 104 ? 17.961 -4.195 -34.171 1.00 93.62 104 ASP A CA 1
ATOM 849 C C . ASP A 1 104 ? 18.631 -4.435 -32.809 1.00 93.62 104 ASP A C 1
ATOM 851 O O . ASP A 1 104 ? 19.855 -4.341 -32.667 1.00 93.62 104 ASP A O 1
ATOM 855 N N . LEU A 1 105 ? 17.824 -4.771 -31.803 1.00 91.31 105 LEU A N 1
ATOM 856 C CA . LEU A 1 105 ? 18.286 -4.959 -30.429 1.00 91.31 105 LEU A CA 1
ATOM 857 C C . LEU A 1 105 ? 19.354 -6.053 -30.276 1.00 91.31 105 LEU A C 1
ATOM 859 O O . LEU A 1 105 ? 20.319 -5.874 -29.531 1.00 91.31 105 LEU A O 1
ATOM 863 N N . ALA A 1 106 ? 19.234 -7.159 -31.012 1.00 90.94 106 ALA A N 1
ATOM 864 C CA . ALA A 1 106 ? 20.209 -8.244 -30.952 1.00 90.94 106 ALA A CA 1
ATOM 865 C C . ALA A 1 106 ? 21.571 -7.815 -31.526 1.00 90.94 106 ALA A C 1
ATOM 867 O O . ALA A 1 106 ? 22.622 -8.130 -30.958 1.00 90.94 106 ALA A O 1
ATOM 868 N N . THR A 1 107 ? 21.569 -7.054 -32.623 1.00 92.62 107 THR A N 1
ATOM 869 C CA . THR A 1 107 ? 22.788 -6.475 -33.202 1.00 92.62 107 THR A CA 1
ATOM 870 C C . THR A 1 107 ? 23.419 -5.452 -32.264 1.00 92.62 107 THR A C 1
ATOM 872 O O . THR A 1 107 ? 24.638 -5.492 -32.081 1.00 92.62 107 THR A O 1
ATOM 875 N N . PHE A 1 108 ? 22.613 -4.595 -31.629 1.00 92.31 108 PHE A N 1
ATOM 876 C CA . PHE A 1 108 ? 23.095 -3.656 -30.618 1.00 92.31 108 PHE A CA 1
ATOM 877 C C . PHE A 1 108 ? 23.842 -4.388 -29.497 1.00 92.31 108 PHE A C 1
ATOM 879 O O . PHE A 1 108 ? 25.032 -4.138 -29.318 1.00 92.31 108 PHE A O 1
ATOM 886 N N . TYR A 1 109 ? 23.212 -5.364 -28.833 1.00 90.44 109 TYR A N 1
ATOM 887 C CA . TYR A 1 109 ? 23.842 -6.112 -27.735 1.00 90.44 109 TYR A CA 1
ATOM 888 C C . TYR A 1 109 ? 25.110 -6.844 -28.145 1.00 90.44 109 TYR A C 1
ATOM 890 O O . TYR A 1 109 ? 26.085 -6.858 -27.399 1.00 90.44 109 TYR A O 1
ATOM 898 N N . ARG A 1 110 ? 25.131 -7.448 -29.334 1.00 91.25 110 ARG A N 1
ATOM 899 C CA . ARG A 1 110 ? 26.322 -8.156 -29.811 1.00 91.25 110 ARG A CA 1
ATOM 900 C C . ARG A 1 110 ? 27.522 -7.219 -29.975 1.00 91.25 110 ARG A C 1
ATOM 902 O O . ARG A 1 110 ? 28.645 -7.630 -29.693 1.00 91.25 110 ARG A O 1
ATOM 909 N N . ILE A 1 111 ? 27.300 -5.993 -30.452 1.00 91.88 111 ILE A N 1
ATOM 910 C CA . ILE A 1 111 ? 28.376 -5.024 -30.703 1.00 91.88 111 ILE A CA 1
ATOM 911 C C . ILE A 1 111 ? 28.788 -4.312 -29.415 1.00 91.88 111 ILE A C 1
ATOM 913 O O . ILE A 1 111 ? 29.982 -4.175 -29.153 1.00 91.88 111 ILE A O 1
ATOM 917 N N . THR A 1 112 ? 27.821 -3.865 -28.614 1.00 89.81 112 THR A N 1
ATOM 918 C CA . THR A 1 112 ? 28.090 -3.091 -27.395 1.00 89.81 112 THR A CA 1
ATOM 919 C C . THR A 1 112 ? 28.489 -3.961 -26.213 1.00 89.81 112 THR A C 1
ATOM 921 O O . THR A 1 112 ? 29.166 -3.473 -25.316 1.00 89.81 112 THR A O 1
ATOM 924 N N . ARG A 1 113 ? 28.111 -5.249 -26.228 1.00 88.31 113 ARG A N 1
ATOM 925 C CA . ARG A 1 113 ? 28.181 -6.184 -25.090 1.00 88.31 113 ARG A CA 1
ATOM 926 C C . ARG A 1 113 ? 27.358 -5.738 -23.878 1.00 88.31 113 ARG A C 1
ATOM 928 O O . ARG A 1 113 ? 27.492 -6.308 -22.798 1.00 88.31 113 ARG A O 1
ATOM 935 N N . GLU A 1 114 ? 26.468 -4.766 -24.064 1.00 80.00 114 GLU A N 1
ATOM 936 C CA . GLU A 1 114 ? 25.577 -4.248 -23.028 1.00 80.00 114 GLU A CA 1
ATOM 937 C C . GLU A 1 114 ? 24.349 -5.151 -22.892 1.00 80.00 114 GLU A C 1
ATOM 939 O O . GLU A 1 114 ? 23.254 -4.827 -23.341 1.00 80.00 114 GLU A O 1
ATOM 944 N N . HIS A 1 115 ? 24.545 -6.325 -22.290 1.00 71.69 115 HIS A N 1
ATOM 945 C CA . HIS A 1 115 ? 23.481 -7.309 -22.044 1.00 71.69 115 HIS A CA 1
ATOM 946 C C . HIS A 1 115 ? 22.604 -6.976 -20.824 1.00 71.69 115 HIS A C 1
ATOM 948 O O . HIS A 1 115 ? 21.653 -7.696 -20.526 1.00 71.69 115 HIS A O 1
ATOM 954 N N . THR A 1 116 ? 22.956 -5.927 -20.077 1.00 61.56 116 THR A N 1
ATOM 955 C CA . THR A 1 116 ? 22.270 -5.495 -18.848 1.00 61.56 116 THR A CA 1
ATOM 956 C C . THR A 1 116 ? 20.974 -4.747 -19.147 1.00 61.56 116 THR A C 1
ATOM 958 O O . THR A 1 116 ? 20.018 -4.824 -18.375 1.00 61.56 116 THR A O 1
ATOM 961 N N . ALA A 1 117 ? 20.895 -4.093 -20.305 1.00 56.41 117 ALA A N 1
ATOM 962 C CA . ALA A 1 117 ? 19.625 -3.738 -20.898 1.00 56.41 117 ALA A CA 1
ATOM 963 C C . ALA A 1 117 ? 19.001 -5.029 -21.437 1.00 56.41 117 ALA A C 1
ATOM 965 O O . ALA A 1 117 ? 19.588 -5.693 -22.277 1.00 56.41 117 ALA A O 1
ATOM 966 N N . THR A 1 118 ? 17.847 -5.431 -20.922 1.00 56.03 118 THR A N 1
ATOM 967 C CA . THR A 1 118 ? 17.078 -6.582 -21.413 1.00 56.03 118 THR A CA 1
ATOM 968 C C . THR A 1 118 ? 15.995 -6.137 -22.412 1.00 56.03 118 THR A C 1
ATOM 970 O O . THR A 1 118 ? 15.628 -4.959 -22.427 1.00 56.03 118 THR A O 1
ATOM 973 N N . PRO A 1 119 ? 15.397 -7.055 -23.203 1.00 54.31 119 PRO A N 1
ATOM 974 C CA . PRO A 1 119 ? 14.226 -6.762 -24.043 1.00 54.31 119 PRO A CA 1
ATOM 975 C C . PRO A 1 119 ? 13.042 -6.136 -23.288 1.00 54.31 119 PRO A C 1
ATOM 977 O O . PRO A 1 119 ? 12.197 -5.495 -23.905 1.00 54.31 119 PRO A O 1
ATOM 980 N N . ALA A 1 120 ? 13.000 -6.259 -21.955 1.00 56.72 120 ALA A N 1
ATOM 981 C CA . ALA A 1 120 ? 12.022 -5.586 -21.103 1.00 56.72 120 ALA A CA 1
ATOM 982 C C . ALA A 1 120 ? 12.091 -4.045 -21.175 1.00 56.72 120 ALA A C 1
ATOM 984 O O . ALA A 1 120 ? 11.122 -3.389 -20.809 1.00 56.72 120 ALA A O 1
ATOM 985 N N . TYR A 1 121 ? 13.192 -3.467 -21.673 1.00 67.88 121 TYR A N 1
ATOM 986 C CA . TYR A 1 121 ? 13.326 -2.022 -21.892 1.00 67.88 121 TYR A CA 1
ATOM 987 C C . TYR A 1 121 ? 12.840 -1.553 -23.271 1.00 67.88 121 TYR A C 1
ATOM 989 O O . TYR A 1 121 ? 12.853 -0.353 -23.545 1.00 67.88 121 TYR A O 1
ATOM 997 N N . ALA A 1 122 ? 12.430 -2.461 -24.163 1.00 74.06 122 ALA A N 1
ATOM 998 C CA . ALA A 1 122 ? 11.814 -2.068 -25.424 1.00 74.06 122 ALA A CA 1
ATOM 999 C C . ALA A 1 122 ? 10.372 -1.607 -25.170 1.00 74.06 122 ALA A C 1
ATOM 1001 O O . ALA A 1 122 ? 9.503 -2.397 -24.796 1.00 74.06 122 ALA A O 1
ATOM 1002 N N . LYS A 1 123 ? 10.102 -0.322 -25.398 1.00 74.12 123 LYS A N 1
ATOM 1003 C CA . LYS A 1 123 ? 8.778 0.275 -25.230 1.00 74.12 123 LYS A CA 1
ATOM 1004 C C . LYS A 1 123 ? 7.934 0.038 -26.476 1.00 74.12 123 LYS A C 1
ATOM 1006 O O . LYS A 1 123 ? 8.412 0.197 -27.599 1.00 74.12 123 LYS A O 1
ATOM 1011 N N . VAL A 1 124 ? 6.663 -0.300 -26.277 1.00 78.81 124 VAL A N 1
ATOM 1012 C CA . VAL A 1 124 ? 5.675 -0.295 -27.360 1.00 78.81 124 VAL A CA 1
ATOM 1013 C C . VAL A 1 124 ? 5.237 1.143 -27.618 1.00 78.81 124 VAL A C 1
ATOM 1015 O O . VAL A 1 124 ? 4.679 1.794 -26.739 1.00 78.81 124 VAL A O 1
ATOM 1018 N N . LEU A 1 125 ? 5.457 1.628 -28.835 1.00 74.38 125 LEU A N 1
ATOM 1019 C CA . LEU A 1 125 ? 4.860 2.854 -29.347 1.00 74.38 125 LEU A CA 1
ATOM 1020 C C . LEU A 1 125 ? 3.581 2.487 -30.110 1.00 74.38 125 LEU A C 1
ATOM 1022 O O . LEU A 1 125 ? 3.630 1.974 -31.229 1.00 74.38 125 LEU A O 1
ATOM 1026 N N . THR A 1 126 ? 2.421 2.726 -29.501 1.00 60.03 126 THR A N 1
ATOM 1027 C CA . THR A 1 126 ? 1.102 2.557 -30.134 1.00 60.03 126 THR A CA 1
ATOM 1028 C C . THR A 1 126 ? 0.713 3.804 -30.920 1.00 60.03 126 THR A C 1
ATOM 1030 O O . THR A 1 126 ? -0.188 4.532 -30.525 1.00 60.03 126 THR A O 1
ATOM 1033 N N . GLU A 1 127 ? 1.390 4.058 -32.038 1.00 55.84 127 GLU A N 1
ATOM 1034 C CA . GLU A 1 127 ? 0.998 5.124 -32.981 1.00 55.84 127 GLU A CA 1
ATOM 1035 C C . GLU A 1 127 ? 1.211 4.739 -34.455 1.00 55.84 127 GLU A C 1
ATOM 1037 O O . GLU A 1 127 ? 0.673 5.380 -35.361 1.00 55.84 127 GLU A O 1
ATOM 1042 N N . HIS A 1 128 ? 1.929 3.648 -34.745 1.00 51.75 128 HIS A N 1
ATOM 1043 C CA . HIS A 1 128 ? 2.246 3.282 -36.121 1.00 51.75 128 HIS A CA 1
ATOM 1044 C C . HIS A 1 128 ? 1.094 2.497 -36.771 1.00 51.75 128 HIS A C 1
ATOM 1046 O O . HIS A 1 128 ? 1.081 1.271 -36.803 1.00 51.75 128 HIS A O 1
ATOM 1052 N N . ARG A 1 129 ? 0.105 3.220 -37.317 1.00 57.28 129 ARG A N 1
ATOM 1053 C CA . ARG A 1 129 ? -1.013 2.660 -38.115 1.00 57.28 129 ARG A CA 1
ATOM 1054 C C . ARG A 1 129 ? -1.860 1.596 -37.392 1.00 57.28 129 ARG A C 1
ATOM 1056 O O . ARG A 1 129 ? -2.409 0.713 -38.040 1.00 57.28 129 ARG A O 1
ATOM 1063 N N . GLY A 1 130 ? -1.984 1.695 -36.068 1.00 59.66 130 GLY A N 1
ATOM 1064 C CA . GLY A 1 130 ? -2.769 0.756 -35.255 1.00 59.66 130 GLY A CA 1
ATOM 1065 C C . GLY A 1 130 ? -2.031 -0.527 -34.857 1.00 59.66 130 GLY A C 1
ATOM 1066 O O . GLY A 1 130 ? -2.620 -1.359 -34.175 1.00 59.66 130 GLY A O 1
ATOM 1067 N N . ASP A 1 131 ? -0.754 -0.667 -35.227 1.00 71.62 131 ASP A N 1
ATOM 1068 C CA . ASP A 1 131 ? 0.113 -1.769 -34.812 1.00 71.62 131 ASP A CA 1
ATOM 1069 C C . ASP A 1 131 ? 1.070 -1.349 -33.684 1.00 71.62 131 ASP A C 1
ATOM 1071 O O . ASP A 1 131 ? 1.514 -0.201 -33.602 1.00 71.62 131 ASP A O 1
ATOM 1075 N N . ALA A 1 132 ? 1.424 -2.310 -32.827 1.00 80.19 132 ALA A N 1
ATOM 1076 C CA . ALA A 1 132 ? 2.461 -2.151 -31.813 1.00 80.19 132 ALA A CA 1
ATOM 1077 C C . ALA A 1 132 ? 3.857 -2.123 -32.466 1.00 80.19 132 ALA A C 1
ATOM 1079 O O . ALA A 1 132 ? 4.241 -3.082 -33.142 1.00 80.19 132 ALA A O 1
ATOM 1080 N N . LEU A 1 133 ? 4.618 -1.046 -32.238 1.00 86.19 133 LEU A N 1
ATOM 1081 C CA . LEU A 1 133 ? 6.023 -0.928 -32.635 1.00 86.19 133 LEU A CA 1
ATOM 1082 C C . LEU A 1 133 ? 6.930 -0.934 -31.401 1.00 86.19 133 LEU A C 1
ATOM 1084 O O . LEU A 1 133 ? 6.862 -0.020 -30.588 1.00 86.19 133 LEU A O 1
ATOM 1088 N N . TYR A 1 134 ? 7.809 -1.923 -31.280 1.00 87.88 134 TYR A N 1
ATOM 1089 C CA . TYR A 1 134 ? 8.805 -1.982 -30.211 1.00 87.88 134 TYR A CA 1
ATOM 1090 C C . TYR A 1 134 ? 10.044 -1.146 -30.557 1.00 87.88 134 TYR A C 1
ATOM 1092 O O . TYR A 1 134 ? 10.685 -1.365 -31.591 1.00 87.88 134 TYR A O 1
ATOM 1100 N N . VAL A 1 135 ? 10.405 -0.220 -29.668 1.00 88.56 135 VAL A N 1
ATOM 1101 C CA . VAL A 1 135 ? 11.597 0.636 -29.765 1.00 88.56 135 VAL A CA 1
ATOM 1102 C C . VAL A 1 135 ? 12.377 0.564 -28.456 1.00 88.56 135 VAL A C 1
ATOM 1104 O O . VAL A 1 135 ? 11.802 0.716 -27.383 1.00 88.56 135 VAL A O 1
ATOM 1107 N N . TYR A 1 136 ? 13.686 0.342 -28.538 1.00 89.56 136 TYR A N 1
ATOM 1108 C CA . TYR A 1 136 ? 14.594 0.424 -27.396 1.00 89.56 136 TYR A CA 1
ATOM 1109 C C . TYR A 1 136 ? 15.469 1.667 -27.557 1.00 89.56 136 TYR A C 1
ATOM 1111 O O . TYR A 1 136 ? 16.230 1.758 -28.518 1.00 89.56 136 TYR A O 1
ATOM 1119 N N . ASP A 1 137 ? 15.337 2.625 -26.641 1.00 88.69 137 ASP A N 1
ATOM 1120 C CA . ASP A 1 137 ? 16.091 3.879 -26.659 1.00 88.69 137 ASP A CA 1
ATOM 1121 C C . ASP A 1 137 ? 17.255 3.823 -25.651 1.00 88.69 137 ASP A C 1
ATOM 1123 O O . ASP A 1 137 ? 17.020 3.940 -24.445 1.00 88.69 137 ASP A O 1
ATOM 1127 N N . PRO A 1 138 ? 18.514 3.664 -26.105 1.00 85.44 138 PRO A N 1
ATOM 1128 C CA . PRO A 1 138 ? 19.670 3.617 -25.214 1.00 85.44 138 PRO A CA 1
ATOM 1129 C C . PRO A 1 138 ? 20.040 4.993 -24.636 1.00 85.44 138 PRO A C 1
ATOM 1131 O O . PRO A 1 138 ? 20.954 5.075 -23.817 1.00 85.44 138 PRO A O 1
ATOM 1134 N N . TYR A 1 139 ? 19.384 6.075 -25.068 1.00 85.12 139 TYR A N 1
ATOM 1135 C CA . TYR A 1 139 ? 19.656 7.448 -24.633 1.00 85.12 139 TYR A CA 1
ATOM 1136 C C . TYR A 1 139 ? 18.680 7.951 -23.573 1.00 85.12 139 TYR A C 1
ATOM 1138 O O . TYR A 1 139 ? 18.972 8.954 -22.912 1.00 85.12 139 TYR A O 1
ATOM 1146 N N . ALA A 1 140 ? 17.555 7.257 -23.386 1.00 78.19 140 ALA A N 1
ATOM 1147 C CA . ALA A 1 140 ? 16.616 7.549 -22.319 1.00 78.19 140 ALA A CA 1
ATOM 1148 C C . ALA A 1 140 ? 17.346 7.461 -20.971 1.00 78.19 140 ALA A C 1
ATOM 1150 O O . ALA A 1 140 ? 17.988 6.455 -20.656 1.00 78.19 140 ALA A O 1
ATOM 1151 N N . THR A 1 141 ? 17.293 8.528 -20.170 1.00 61.97 141 THR A N 1
ATOM 1152 C CA . THR A 1 141 ? 17.906 8.477 -18.841 1.00 61.97 141 THR A CA 1
ATOM 1153 C C . THR A 1 141 ? 17.191 7.401 -18.007 1.00 61.97 141 THR A C 1
ATOM 1155 O O . THR A 1 141 ? 15.957 7.335 -18.025 1.00 61.97 141 THR A O 1
ATOM 1158 N N . PRO A 1 142 ? 17.920 6.555 -17.251 1.00 53.09 142 PRO A N 1
ATOM 1159 C CA . PRO A 1 142 ? 17.301 5.561 -16.368 1.00 53.09 142 PRO A CA 1
ATOM 1160 C C . PRO A 1 142 ? 16.313 6.178 -15.364 1.00 53.09 142 PRO A C 1
ATOM 1162 O O . PRO A 1 142 ? 15.414 5.497 -14.881 1.00 53.09 142 PRO A O 1
ATOM 1165 N N . GLN A 1 143 ? 16.476 7.470 -15.058 1.00 47.16 143 GLN A N 1
ATOM 1166 C CA . GLN A 1 143 ? 15.545 8.244 -14.243 1.00 47.16 143 GLN A CA 1
ATOM 1167 C C . GLN A 1 143 ? 14.283 8.657 -14.997 1.00 47.16 143 GLN A C 1
ATOM 1169 O O . GLN A 1 143 ? 13.214 8.449 -14.443 1.00 47.16 143 GLN A O 1
ATOM 1174 N N . GLN A 1 144 ? 14.348 9.142 -16.244 1.00 45.59 144 GLN A N 1
ATOM 1175 C CA . GLN A 1 144 ? 13.135 9.569 -16.958 1.00 45.59 144 GLN A CA 1
ATOM 1176 C C . GLN A 1 144 ? 12.143 8.436 -17.182 1.00 45.59 144 GLN A C 1
ATOM 1178 O O . GLN A 1 144 ? 10.958 8.642 -16.990 1.00 45.59 144 GLN A O 1
ATOM 1183 N N . THR A 1 145 ? 12.587 7.229 -17.526 1.00 52.06 145 THR A N 1
ATOM 1184 C CA . THR A 1 145 ? 11.642 6.120 -17.752 1.00 52.06 145 THR A CA 1
ATOM 1185 C C . THR A 1 145 ? 10.923 5.705 -16.469 1.00 52.06 145 THR A C 1
ATOM 1187 O O . THR A 1 145 ? 9.722 5.468 -16.498 1.00 52.06 145 THR A O 1
ATOM 1190 N N . LEU A 1 146 ? 11.614 5.709 -15.326 1.00 44.34 146 LEU A N 1
ATOM 1191 C CA . LEU A 1 146 ? 11.022 5.371 -14.030 1.00 44.34 146 LEU A CA 1
ATOM 1192 C C . LEU A 1 146 ? 10.241 6.529 -13.391 1.00 44.34 146 LEU A C 1
ATOM 1194 O O . LEU A 1 146 ? 9.254 6.278 -12.707 1.00 44.34 146 LEU A O 1
ATOM 1198 N N . GLU A 1 147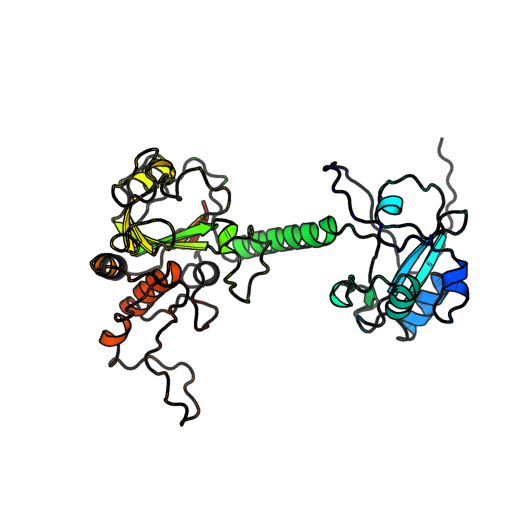 ? 10.668 7.777 -13.580 1.00 42.81 147 GLU A N 1
ATOM 1199 C CA . GLU A 1 147 ? 9.992 8.976 -13.070 1.00 42.81 147 GLU A CA 1
ATOM 1200 C C . GLU A 1 147 ? 8.781 9.344 -13.929 1.00 42.81 147 GLU A C 1
ATOM 1202 O O . GLU A 1 147 ? 7.762 9.718 -13.368 1.00 42.81 147 GLU A O 1
ATOM 1207 N N . GLU A 1 148 ? 8.825 9.174 -15.253 1.00 47.94 148 GLU A N 1
ATOM 1208 C CA . GLU A 1 148 ? 7.658 9.348 -16.129 1.00 47.94 148 GLU A CA 1
ATOM 1209 C C . GLU A 1 148 ? 6.641 8.220 -15.918 1.00 47.94 148 GLU A C 1
ATOM 1211 O O . GLU A 1 148 ? 5.445 8.493 -15.897 1.00 47.94 148 GLU A O 1
ATOM 1216 N N . GLU A 1 149 ? 7.075 6.975 -15.678 1.00 49.34 149 GLU A N 1
ATOM 1217 C CA . GLU A 1 149 ? 6.173 5.891 -15.263 1.00 49.34 149 GLU A CA 1
ATOM 1218 C C . GLU A 1 149 ? 5.601 6.125 -13.862 1.00 49.34 149 GLU A C 1
ATOM 1220 O O . GLU A 1 149 ? 4.408 5.917 -13.656 1.00 49.34 149 GLU A O 1
ATOM 1225 N N . ALA A 1 150 ? 6.404 6.597 -12.903 1.00 45.41 150 ALA A N 1
ATOM 1226 C CA . ALA A 1 150 ? 5.918 6.944 -11.570 1.00 45.41 150 ALA A CA 1
ATOM 1227 C C . ALA A 1 150 ? 4.962 8.143 -11.604 1.00 45.41 150 ALA A C 1
ATOM 1229 O O . ALA A 1 150 ? 3.941 8.096 -10.932 1.00 45.41 150 ALA A O 1
ATOM 1230 N N . CYS A 1 151 ? 5.247 9.171 -12.405 1.00 44.75 151 CYS A N 1
ATOM 1231 C CA . CYS A 1 151 ? 4.435 10.379 -12.530 1.00 44.75 151 CYS A CA 1
ATOM 1232 C C . CYS A 1 151 ? 3.146 10.104 -13.315 1.00 44.75 151 CYS A C 1
ATOM 1234 O O . CYS A 1 151 ? 2.074 10.454 -12.844 1.00 44.75 151 CYS A O 1
ATOM 1236 N N . ALA A 1 152 ? 3.201 9.376 -14.438 1.00 50.34 152 ALA A N 1
ATOM 1237 C CA . ALA A 1 152 ? 2.006 8.964 -15.181 1.00 50.34 152 ALA A CA 1
ATOM 1238 C C . ALA A 1 152 ? 1.139 7.985 -14.375 1.00 50.34 152 ALA A C 1
ATOM 1240 O O . ALA A 1 152 ? -0.087 8.028 -14.460 1.00 50.34 152 ALA A O 1
ATOM 1241 N N . TRP A 1 153 ? 1.749 7.116 -13.563 1.00 45.84 153 TRP A N 1
ATOM 1242 C CA . TRP A 1 153 ? 1.019 6.238 -12.652 1.00 45.84 153 TRP A CA 1
ATOM 1243 C C . TRP A 1 153 ? 0.463 6.990 -11.441 1.00 45.84 153 TRP A C 1
ATOM 1245 O O . TRP A 1 153 ? -0.651 6.702 -11.019 1.00 45.84 153 TRP A O 1
ATOM 1255 N N . GLU A 1 154 ? 1.182 7.968 -10.890 1.00 44.44 154 GLU A N 1
ATOM 1256 C CA . GLU A 1 154 ? 0.693 8.838 -9.821 1.00 44.44 154 GLU A CA 1
ATOM 1257 C C . GLU A 1 154 ? -0.446 9.727 -10.327 1.00 44.44 154 GLU A C 1
ATOM 1259 O O . GLU A 1 154 ? -1.468 9.820 -9.660 1.00 44.44 154 GLU A O 1
ATOM 1264 N N . GLU A 1 155 ? -0.355 10.285 -11.533 1.00 50.88 155 GLU A N 1
ATOM 1265 C CA . GLU A 1 155 ? -1.454 10.977 -12.207 1.00 50.88 155 GLU A CA 1
ATOM 1266 C C . GLU A 1 155 ? -2.623 10.030 -12.493 1.00 50.88 155 GLU A C 1
ATOM 1268 O O . GLU A 1 155 ? -3.766 10.404 -12.238 1.00 50.88 155 GLU A O 1
ATOM 1273 N N . ALA A 1 156 ? -2.372 8.791 -12.931 1.00 50.47 156 ALA A N 1
ATOM 1274 C CA . ALA A 1 156 ? -3.407 7.777 -13.130 1.00 50.47 156 ALA A CA 1
ATOM 1275 C C . ALA A 1 156 ? -4.051 7.327 -11.812 1.00 50.47 156 ALA A C 1
ATOM 1277 O O . ALA A 1 156 ? -5.254 7.120 -11.784 1.00 50.47 156 ALA A O 1
ATOM 1278 N N . MET A 1 157 ? -3.311 7.238 -10.705 1.00 46.31 157 MET A N 1
ATOM 1279 C CA . MET A 1 157 ? -3.836 6.936 -9.367 1.00 46.31 157 MET A CA 1
ATOM 1280 C C . MET A 1 157 ? -4.490 8.139 -8.705 1.00 46.31 157 MET A C 1
ATOM 1282 O O . MET A 1 157 ? -5.405 7.970 -7.911 1.00 46.31 157 MET A O 1
ATOM 1286 N N . GLN A 1 158 ? -4.055 9.358 -9.001 1.00 50.34 158 GLN A N 1
ATOM 1287 C CA . GLN A 1 158 ? -4.748 10.574 -8.598 1.00 50.34 158 GLN A CA 1
ATOM 1288 C C . GLN A 1 158 ? -6.022 10.748 -9.427 1.00 50.34 158 GLN A C 1
ATOM 1290 O O . GLN A 1 158 ? -7.016 11.243 -8.907 1.00 50.34 158 GLN A O 1
ATOM 1295 N N . ALA A 1 159 ? -6.027 10.350 -10.700 1.00 49.22 159 ALA A N 1
ATOM 1296 C CA . ALA A 1 159 ? -7.208 10.326 -11.557 1.00 49.22 159 ALA A CA 1
ATOM 1297 C C . ALA A 1 159 ? -8.161 9.188 -11.159 1.00 49.22 159 ALA A C 1
ATOM 1299 O O . ALA A 1 159 ? -9.358 9.419 -11.033 1.00 49.22 159 ALA A O 1
ATOM 1300 N N . GLU A 1 160 ? -7.647 7.994 -10.866 1.00 45.75 160 GLU A N 1
ATOM 1301 C CA . GLU A 1 160 ? -8.417 6.839 -10.402 1.00 45.75 160 GLU A CA 1
ATOM 1302 C C . GLU A 1 160 ? -8.861 7.013 -8.945 1.00 45.75 160 GLU A C 1
ATOM 1304 O O . GLU A 1 160 ? -9.973 6.652 -8.591 1.00 45.75 160 GLU A O 1
ATOM 1309 N N . GLY A 1 161 ? -8.048 7.642 -8.100 1.00 46.84 161 GLY A N 1
ATOM 1310 C CA . GLY A 1 161 ? -8.396 8.072 -6.746 1.00 46.84 161 GLY A CA 1
ATOM 1311 C C . GLY A 1 161 ? -9.483 9.144 -6.754 1.00 46.84 161 GLY A C 1
ATOM 1312 O O . GLY A 1 161 ? -10.421 9.046 -5.967 1.00 46.84 161 GLY A O 1
ATOM 1313 N N . ARG A 1 162 ? -9.430 10.087 -7.711 1.00 49.34 162 ARG A N 1
ATOM 1314 C CA . ARG A 1 162 ? -10.532 11.016 -8.015 1.00 49.34 162 ARG A CA 1
ATOM 1315 C C . ARG A 1 162 ? -11.777 10.284 -8.534 1.00 49.34 162 ARG A C 1
ATOM 1317 O O . ARG A 1 162 ? -12.878 10.624 -8.120 1.00 49.34 162 ARG A O 1
ATOM 1324 N N . GLN A 1 163 ? -11.629 9.250 -9.367 1.00 49.22 163 GLN A N 1
ATOM 1325 C CA . GLN A 1 163 ? -12.750 8.426 -9.853 1.00 49.22 163 GLN A CA 1
ATOM 1326 C C . GLN A 1 163 ? -13.331 7.480 -8.785 1.00 49.22 163 GLN A C 1
ATOM 1328 O O . GLN A 1 163 ? -14.513 7.155 -8.840 1.00 49.22 163 GLN A O 1
ATOM 1333 N N . ARG A 1 164 ? -12.533 7.051 -7.799 1.00 47.16 164 ARG A N 1
ATOM 1334 C CA . ARG A 1 164 ? -12.926 6.168 -6.683 1.00 47.16 164 ARG A CA 1
ATOM 1335 C C . ARG A 1 164 ? -13.171 6.930 -5.373 1.00 47.16 164 ARG A C 1
ATOM 1337 O O . ARG A 1 164 ? -13.282 6.311 -4.312 1.00 47.16 164 ARG A O 1
ATOM 1344 N N . GLY A 1 165 ? -13.256 8.257 -5.457 1.00 51.41 165 GLY A N 1
ATOM 1345 C CA . GLY A 1 165 ? -13.750 9.148 -4.413 1.00 51.41 165 GLY A CA 1
ATOM 1346 C C . GLY A 1 165 ? -12.823 9.397 -3.225 1.00 51.41 165 GLY A C 1
ATOM 1347 O O . GLY A 1 165 ? -13.306 9.929 -2.239 1.00 51.41 165 GLY A O 1
ATOM 1348 N N . ALA A 1 166 ? -11.534 9.040 -3.252 1.00 49.22 166 ALA A N 1
ATOM 1349 C CA . ALA A 1 166 ? -10.651 9.330 -2.117 1.00 49.22 166 ALA A CA 1
ATOM 1350 C C . ALA A 1 166 ? -10.473 10.852 -1.960 1.00 49.22 166 ALA A C 1
ATOM 1352 O O . ALA A 1 166 ? -9.934 11.504 -2.855 1.00 49.22 166 ALA A O 1
ATOM 1353 N N . ILE A 1 167 ? -10.913 11.410 -0.829 1.00 53.56 167 ILE A N 1
ATOM 1354 C CA . ILE A 1 167 ? -10.680 12.825 -0.522 1.00 53.56 167 ILE A CA 1
ATOM 1355 C C . ILE A 1 167 ? -9.221 12.987 -0.092 1.00 53.56 167 ILE A C 1
ATOM 1357 O O . ILE A 1 167 ? -8.762 12.320 0.840 1.00 53.56 167 ILE A O 1
ATOM 1361 N N . ASP A 1 168 ? -8.501 13.862 -0.794 1.00 53.88 168 ASP A N 1
ATOM 1362 C CA . ASP A 1 168 ? -7.142 14.272 -0.456 1.00 53.88 168 ASP A CA 1
ATOM 1363 C C . ASP A 1 168 ? -7.185 15.483 0.484 1.00 53.88 168 ASP A C 1
ATOM 1365 O O . ASP A 1 168 ? -7.423 16.615 0.052 1.00 53.88 168 ASP A O 1
ATOM 1369 N N . PHE A 1 169 ? -6.979 15.244 1.782 1.00 55.62 169 PHE A N 1
ATOM 1370 C CA . PHE A 1 169 ? -6.990 16.297 2.799 1.00 55.62 169 PHE A CA 1
ATOM 1371 C C . PHE A 1 169 ? -5.679 17.079 2.886 1.00 55.62 169 PHE A C 1
ATOM 1373 O O . PHE A 1 169 ? -5.586 18.001 3.693 1.00 55.62 169 PHE A O 1
ATOM 1380 N N . SER A 1 170 ? -4.691 16.828 2.015 1.00 50.97 170 SER A N 1
ATOM 1381 C CA . SER A 1 170 ? -3.474 17.654 1.975 1.00 50.97 170 SER A CA 1
ATOM 1382 C C . SER A 1 170 ? -3.745 19.131 1.626 1.00 50.97 170 SER A C 1
ATOM 1384 O O . SER A 1 170 ? -2.819 19.939 1.627 1.00 50.97 170 SER A O 1
ATOM 1386 N N . ARG A 1 171 ? -4.993 19.480 1.276 1.00 46.09 171 ARG A N 1
ATOM 1387 C CA . ARG A 1 171 ? -5.467 20.829 0.933 1.00 46.09 171 ARG A CA 1
ATOM 1388 C C . ARG A 1 171 ? -6.457 21.451 1.925 1.00 46.09 171 ARG A C 1
ATOM 1390 O O . ARG A 1 171 ? -6.815 22.607 1.730 1.00 46.09 171 ARG A O 1
ATOM 1397 N N . LEU A 1 172 ? -6.891 20.729 2.957 1.00 44.38 172 LEU A N 1
ATOM 1398 C CA . LEU A 1 172 ? -7.847 21.224 3.952 1.00 44.38 172 LEU A CA 1
ATOM 1399 C C . LEU A 1 172 ? -7.202 21.134 5.335 1.00 44.38 172 LEU A C 1
ATOM 1401 O O . LEU A 1 172 ? -7.397 20.165 6.061 1.00 44.38 172 LEU A O 1
ATOM 1405 N N . GLU A 1 173 ? -6.430 22.155 5.704 1.00 49.78 173 GLU A N 1
ATOM 1406 C CA . GLU A 1 173 ? -5.812 22.285 7.034 1.00 49.78 173 GLU A CA 1
ATOM 1407 C C . GLU A 1 173 ? -6.840 22.423 8.188 1.00 49.78 173 GLU A C 1
ATOM 1409 O O . GLU A 1 173 ? -6.446 22.624 9.333 1.00 49.78 173 GLU A O 1
ATOM 1414 N N . GLU A 1 174 ? -8.149 22.284 7.933 1.00 52.75 174 GLU A N 1
ATOM 1415 C CA . 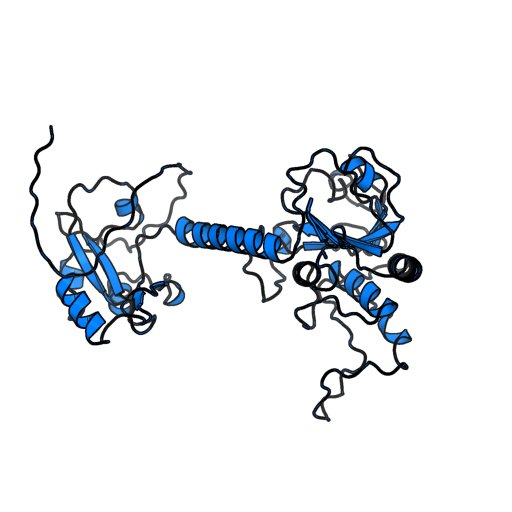GLU A 1 174 ? -9.207 22.719 8.860 1.00 52.75 174 GLU A CA 1
ATOM 1416 C C . GLU A 1 174 ? -10.351 21.712 9.103 1.00 52.75 174 GLU A C 1
ATOM 1418 O O . GLU A 1 174 ? -11.180 21.950 9.984 1.00 52.75 174 GLU A O 1
ATOM 1423 N N . GLU A 1 175 ? -10.418 20.567 8.409 1.00 58.22 175 GLU A N 1
ATOM 1424 C CA . GLU A 1 175 ? -11.480 19.585 8.684 1.00 58.22 175 GLU A CA 1
ATOM 1425 C C . GLU A 1 175 ? -11.093 18.591 9.790 1.00 58.22 175 GLU A C 1
ATOM 1427 O O . GLU A 1 175 ? -10.041 17.945 9.780 1.00 58.22 175 GLU A O 1
ATOM 1432 N N . ARG A 1 176 ? -11.979 18.473 10.784 1.00 70.50 176 ARG A N 1
ATOM 1433 C CA . ARG A 1 176 ? -11.828 17.592 11.946 1.00 70.50 176 ARG A CA 1
ATOM 1434 C C . ARG A 1 176 ? -11.955 16.130 11.522 1.00 70.50 176 ARG A C 1
ATOM 1436 O O . ARG A 1 176 ? -13.047 15.570 11.528 1.00 70.50 176 ARG A O 1
ATOM 1443 N N . ILE A 1 177 ? -10.835 15.484 11.203 1.00 83.94 177 ILE A N 1
ATOM 1444 C CA . ILE A 1 177 ? -10.805 14.030 11.001 1.00 83.94 177 ILE A CA 1
ATOM 1445 C C . ILE A 1 177 ? -11.009 13.344 12.359 1.00 83.94 177 ILE A C 1
ATOM 1447 O O . ILE A 1 177 ? -10.092 13.260 13.177 1.00 83.94 177 ILE A O 1
ATOM 1451 N N . GLY A 1 178 ? -12.226 12.854 12.594 1.00 90.69 178 GLY A N 1
ATOM 1452 C CA . GLY A 1 178 ? -12.558 12.027 13.750 1.00 90.69 178 GLY A CA 1
ATOM 1453 C C . GLY A 1 178 ? -12.192 10.561 13.526 1.00 90.69 178 GLY A C 1
ATOM 1454 O O . GLY A 1 178 ? -12.463 9.999 12.462 1.00 90.69 178 GLY A O 1
ATOM 1455 N N . PHE A 1 179 ? -11.623 9.924 14.547 1.00 94.62 179 PHE A N 1
ATOM 1456 C CA . PHE A 1 179 ? -11.328 8.494 14.561 1.00 94.62 179 PHE A CA 1
ATOM 1457 C C . PHE A 1 179 ? -12.348 7.759 15.421 1.00 94.62 179 PHE A C 1
ATOM 1459 O O . PHE A 1 179 ? -12.586 8.128 16.572 1.00 94.62 179 PHE A O 1
ATOM 1466 N N . GLU A 1 180 ? -12.928 6.697 14.878 1.00 96.62 180 GLU A N 1
ATOM 1467 C CA . GLU A 1 180 ? -13.919 5.871 15.559 1.00 96.62 180 GLU A CA 1
ATOM 1468 C C . GLU A 1 180 ? -13.384 4.463 15.798 1.00 96.62 180 GLU A C 1
ATOM 1470 O O . GLU A 1 180 ? -12.534 3.967 15.059 1.00 96.62 180 GLU A O 1
ATOM 1475 N N . ALA A 1 181 ? -13.891 3.804 16.843 1.00 97.50 181 ALA A N 1
ATOM 1476 C CA . ALA A 1 181 ? -13.593 2.399 17.087 1.00 97.50 181 ALA A CA 1
ATOM 1477 C C . ALA A 1 181 ? -13.908 1.571 15.833 1.00 97.50 181 ALA A C 1
ATOM 1479 O O . ALA A 1 181 ? -14.951 1.760 15.210 1.00 97.50 181 ALA A O 1
ATOM 1480 N N . GLY A 1 182 ? -12.990 0.681 15.465 1.00 97.12 182 GLY A N 1
ATOM 1481 C CA . GLY A 1 182 ? -13.087 -0.154 14.275 1.00 97.12 182 GLY A CA 1
ATOM 1482 C C . GLY A 1 182 ? -12.488 0.467 13.013 1.00 97.12 182 GLY A C 1
ATOM 1483 O O . GLY A 1 182 ? -12.232 -0.285 12.079 1.00 97.12 182 GLY A O 1
ATOM 1484 N N . ASP A 1 183 ? -12.200 1.773 12.962 1.00 97.69 183 ASP A N 1
ATOM 1485 C CA . ASP A 1 183 ? -11.483 2.365 11.822 1.00 97.69 183 ASP A CA 1
ATOM 1486 C C . ASP A 1 183 ? -10.110 1.699 11.619 1.00 97.69 183 ASP A C 1
ATOM 1488 O O . ASP A 1 183 ? -9.470 1.253 12.572 1.00 97.69 183 ASP A O 1
ATOM 1492 N N . ILE A 1 184 ? -9.618 1.671 10.381 1.00 97.12 184 ILE A N 1
ATOM 1493 C CA . ILE A 1 184 ? -8.257 1.231 10.053 1.00 97.12 184 ILE A CA 1
ATOM 1494 C C . ILE A 1 184 ? -7.417 2.459 9.738 1.00 97.12 184 ILE A C 1
ATOM 1496 O O . ILE A 1 184 ? -7.816 3.289 8.922 1.00 97.12 184 ILE A O 1
ATOM 1500 N N . LEU A 1 185 ? -6.225 2.544 10.319 1.00 94.81 185 LEU A N 1
ATOM 1501 C CA . LEU A 1 185 ? -5.199 3.477 9.875 1.00 94.81 185 LEU A CA 1
ATOM 1502 C C . LEU A 1 185 ? -4.150 2.739 9.053 1.00 94.81 185 LEU A C 1
ATOM 1504 O O . LEU A 1 185 ? -3.659 1.688 9.472 1.00 94.81 185 LEU A O 1
ATOM 1508 N N . ILE A 1 186 ? -3.773 3.304 7.903 1.00 93.00 186 ILE A N 1
ATOM 1509 C CA . ILE A 1 186 ? -2.677 2.799 7.066 1.00 93.00 186 ILE A CA 1
ATOM 1510 C C . ILE A 1 186 ? -1.683 3.922 6.766 1.00 93.00 186 ILE A C 1
ATOM 1512 O O . ILE A 1 186 ? -2.074 5.034 6.427 1.00 93.00 186 ILE A O 1
ATOM 1516 N N . ARG A 1 187 ? -0.386 3.638 6.900 1.00 88.12 187 ARG A N 1
ATOM 1517 C CA . ARG A 1 187 ? 0.726 4.570 6.618 1.00 88.12 187 ARG A CA 1
ATOM 1518 C C . ARG A 1 187 ? 1.869 3.873 5.882 1.00 88.12 187 ARG A C 1
ATOM 1520 O O . ARG A 1 187 ? 1.929 2.653 5.951 1.00 88.12 187 ARG A O 1
ATOM 1527 N N . PRO A 1 188 ? 2.835 4.594 5.293 1.00 81.31 188 PRO A N 1
ATOM 1528 C CA . PRO A 1 188 ? 4.005 3.984 4.649 1.00 81.31 188 PRO A CA 1
ATOM 1529 C C . PRO A 1 188 ? 4.990 3.318 5.645 1.00 81.31 188 PRO A C 1
ATOM 1531 O O . PRO A 1 188 ? 5.175 3.812 6.773 1.00 81.31 188 PRO A O 1
ATOM 1534 N N . ASN A 1 189 ? 5.667 2.222 5.246 1.00 69.38 189 ASN A N 1
ATOM 1535 C CA . ASN A 1 189 ? 6.717 1.590 6.072 1.00 69.38 189 ASN A CA 1
ATOM 1536 C C . ASN A 1 189 ? 8.042 2.356 6.133 1.00 69.38 189 ASN A C 1
ATOM 1538 O O . ASN A 1 189 ? 8.268 3.341 5.441 1.00 69.38 189 ASN A O 1
ATOM 1542 N N . ILE A 1 190 ? 8.934 1.831 6.984 1.00 63.03 190 ILE A N 1
ATOM 1543 C CA . ILE A 1 190 ? 10.375 2.061 6.926 1.00 63.03 190 ILE A CA 1
ATOM 1544 C C . ILE A 1 190 ? 10.931 1.321 5.697 1.00 63.03 190 ILE A C 1
ATOM 1546 O O . ILE A 1 190 ? 10.624 0.137 5.535 1.00 63.03 190 ILE A O 1
ATOM 1550 N N . PRO A 1 191 ? 11.803 1.952 4.894 1.00 56.38 191 PRO A N 1
ATOM 1551 C CA . PRO A 1 191 ? 12.383 1.347 3.694 1.00 56.38 191 PRO A CA 1
ATOM 1552 C C . PRO A 1 191 ? 13.037 -0.032 3.886 1.00 56.38 191 PRO A C 1
ATOM 1554 O O . PRO A 1 191 ? 13.038 -0.834 2.959 1.00 56.38 191 PRO A O 1
ATOM 1557 N N . ILE A 1 192 ? 13.572 -0.347 5.072 1.00 54.06 192 ILE A N 1
ATOM 1558 C CA . ILE A 1 192 ? 14.283 -1.616 5.316 1.00 54.06 192 ILE A CA 1
ATOM 1559 C C . ILE A 1 192 ? 13.374 -2.853 5.240 1.00 54.06 192 ILE A C 1
ATOM 1561 O O . ILE A 1 192 ? 13.827 -3.939 4.893 1.00 54.06 192 ILE A O 1
ATOM 1565 N N . TRP A 1 193 ? 12.071 -2.689 5.484 1.00 52.34 193 TRP A N 1
ATOM 1566 C CA . TRP A 1 193 ? 11.098 -3.780 5.408 1.00 52.34 193 TRP A CA 1
ATOM 1567 C C . TRP A 1 193 ? 10.533 -3.981 3.995 1.00 52.34 193 TRP A C 1
ATOM 1569 O O . TRP A 1 193 ? 9.657 -4.820 3.812 1.00 52.34 193 TRP A O 1
ATOM 1579 N N . ASN A 1 194 ? 11.061 -3.275 2.981 1.00 52.50 194 ASN A N 1
ATOM 1580 C CA . ASN A 1 194 ? 10.634 -3.346 1.574 1.00 52.50 194 ASN A CA 1
ATOM 1581 C C . ASN A 1 194 ? 10.811 -4.712 0.893 1.00 52.50 194 ASN A C 1
ATOM 1583 O O . ASN A 1 194 ? 10.350 -4.884 -0.232 1.00 52.50 194 ASN A O 1
ATOM 1587 N N . ILE A 1 195 ? 11.397 -5.690 1.578 1.00 49.78 195 ILE A N 1
ATOM 1588 C CA . ILE A 1 195 ? 11.765 -6.998 1.029 1.00 49.78 195 ILE A CA 1
ATOM 1589 C C . ILE A 1 195 ? 10.555 -7.957 0.919 1.00 49.78 195 ILE A C 1
ATOM 1591 O O . ILE A 1 195 ? 10.566 -8.848 0.073 1.00 49.78 195 ILE A O 1
ATOM 1595 N N . PHE A 1 196 ? 9.473 -7.768 1.690 1.00 50.34 196 PHE A N 1
ATOM 1596 C CA . PHE A 1 196 ? 8.342 -8.718 1.752 1.00 50.34 196 PHE A CA 1
ATOM 1597 C C . PHE A 1 196 ? 7.096 -8.285 0.940 1.00 50.34 196 PHE A C 1
ATOM 1599 O O . PHE A 1 196 ? 6.018 -8.058 1.476 1.00 50.34 196 PHE A O 1
ATOM 1606 N N . GLY A 1 197 ? 7.294 -8.225 -0.382 1.00 45.81 197 GLY A N 1
ATOM 1607 C CA . GLY A 1 197 ? 6.359 -8.047 -1.513 1.00 45.81 197 GLY A CA 1
ATOM 1608 C C . GLY A 1 197 ? 4.935 -8.632 -1.538 1.00 45.81 197 GLY A C 1
ATOM 1609 O O . GLY A 1 197 ? 4.809 -9.816 -1.812 1.00 45.81 197 GLY A O 1
ATOM 1610 N N . SER A 1 198 ? 3.871 -7.818 -1.513 1.00 45.50 198 SER A N 1
ATOM 1611 C CA . SER A 1 198 ? 2.692 -7.941 -2.401 1.00 45.50 198 SER A CA 1
ATOM 1612 C C . SER A 1 198 ? 3.155 -7.934 -3.848 1.00 45.50 198 SER A C 1
ATOM 1614 O O . SER A 1 198 ? 3.845 -7.018 -4.302 1.00 45.50 198 SER A O 1
ATOM 1616 N N . THR A 1 199 ? 2.735 -8.955 -4.580 1.00 41.84 199 THR A N 1
ATOM 1617 C CA . THR A 1 199 ? 3.073 -9.197 -5.983 1.00 41.84 199 THR A CA 1
ATOM 1618 C C . THR A 1 199 ? 2.422 -8.205 -6.953 1.00 41.84 199 THR A C 1
ATOM 1620 O O . THR A 1 199 ? 2.699 -8.267 -8.147 1.00 41.84 199 THR A O 1
ATOM 1623 N N . SER A 1 200 ? 1.557 -7.298 -6.477 1.00 42.41 200 SER A N 1
ATOM 1624 C CA . SER A 1 200 ? 0.687 -6.470 -7.325 1.00 42.4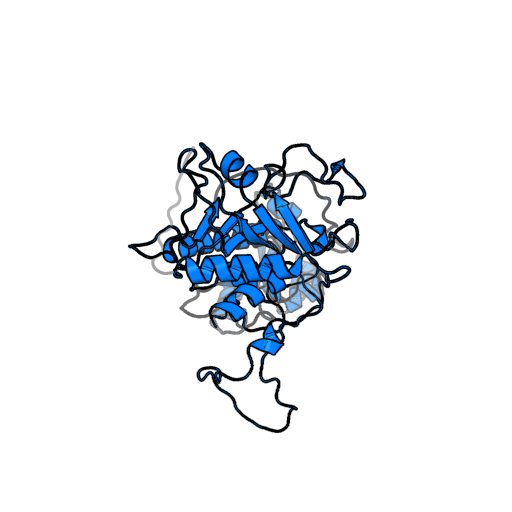1 200 SER A CA 1
ATOM 1625 C C . SER A 1 200 ? 1.029 -4.973 -7.357 1.00 42.41 200 SER A C 1
ATOM 1627 O O . SER A 1 200 ? 0.334 -4.209 -8.031 1.00 42.41 200 SER A O 1
ATOM 1629 N N . THR A 1 201 ? 2.084 -4.519 -6.670 1.00 43.59 201 THR A N 1
ATOM 1630 C CA . THR A 1 201 ? 2.530 -3.114 -6.750 1.00 43.59 201 THR A CA 1
ATOM 1631 C C . THR A 1 201 ? 4.039 -3.017 -6.929 1.00 43.59 201 THR A C 1
ATOM 1633 O O . THR A 1 201 ? 4.767 -3.494 -6.056 1.00 43.59 201 THR A O 1
ATOM 1636 N N . PRO A 1 202 ? 4.531 -2.392 -8.018 1.00 42.28 202 PRO A N 1
ATOM 1637 C CA . PRO A 1 202 ? 5.955 -2.165 -8.182 1.00 42.28 202 PRO A CA 1
ATOM 1638 C C . PRO A 1 202 ? 6.475 -1.310 -7.012 1.00 42.28 202 PRO A C 1
ATOM 1640 O O . PRO A 1 202 ? 5.814 -0.354 -6.596 1.00 42.28 202 PRO A O 1
ATOM 1643 N N . PRO A 1 203 ? 7.659 -1.629 -6.467 1.00 45.22 203 PRO A N 1
ATOM 1644 C CA . PRO A 1 203 ? 8.156 -1.128 -5.183 1.00 45.22 203 PRO A CA 1
ATOM 1645 C C . PRO A 1 203 ? 8.483 0.377 -5.129 1.00 45.22 203 PRO A C 1
ATOM 1647 O O . PRO A 1 203 ? 9.153 0.799 -4.194 1.00 45.22 203 PRO A O 1
ATOM 1650 N N . LYS A 1 204 ? 8.051 1.206 -6.090 1.00 47.91 204 LYS A N 1
ATOM 1651 C CA . LYS A 1 204 ? 8.390 2.640 -6.141 1.00 47.91 204 LYS A CA 1
ATOM 1652 C C . LYS A 1 204 ? 7.215 3.601 -6.355 1.00 47.91 204 LYS A C 1
ATOM 1654 O O . LYS A 1 204 ? 7.348 4.755 -5.966 1.00 47.91 204 LYS A O 1
ATOM 1659 N N . SER A 1 205 ? 6.066 3.169 -6.879 1.00 43.94 205 SER A N 1
ATOM 1660 C CA . SER A 1 205 ? 5.061 4.114 -7.400 1.00 43.94 205 SER A CA 1
ATOM 1661 C C . SER A 1 205 ? 4.079 4.692 -6.362 1.00 43.94 205 SER A C 1
ATOM 1663 O O . SER A 1 205 ? 3.402 5.665 -6.657 1.00 43.94 205 SER A O 1
ATOM 1665 N N . ILE A 1 206 ? 4.035 4.174 -5.123 1.00 43.59 206 ILE A N 1
ATOM 1666 C CA . ILE A 1 206 ? 3.235 4.735 -3.995 1.00 43.59 206 ILE A CA 1
ATOM 1667 C C . ILE A 1 206 ? 4.147 5.408 -2.943 1.00 43.59 206 ILE A C 1
ATOM 1669 O O . ILE A 1 206 ? 3.732 5.736 -1.833 1.00 43.59 206 ILE A O 1
ATOM 1673 N N . GLY A 1 207 ? 5.429 5.594 -3.266 1.00 39.81 207 GLY A N 1
ATOM 1674 C CA . GLY A 1 207 ? 6.475 5.665 -2.252 1.00 39.81 207 GLY A CA 1
ATOM 1675 C C . GLY A 1 207 ? 6.735 4.251 -1.738 1.00 39.81 207 GLY A C 1
ATOM 1676 O O . GLY A 1 207 ? 5.936 3.682 -0.999 1.00 39.81 207 GLY A O 1
ATOM 1677 N N . GLY A 1 208 ? 7.831 3.653 -2.201 1.00 35.56 208 GLY A N 1
ATOM 1678 C CA . GLY A 1 208 ? 8.227 2.284 -1.876 1.00 35.56 208 GLY A CA 1
ATOM 1679 C C . GLY A 1 208 ? 8.216 1.998 -0.381 1.00 35.56 208 GLY A C 1
ATOM 1680 O O . GLY A 1 208 ? 9.129 2.393 0.343 1.00 35.56 208 GLY A O 1
ATOM 1681 N N . GLY A 1 209 ? 7.168 1.316 0.068 1.00 47.97 209 GLY A N 1
ATOM 1682 C CA . GLY A 1 209 ? 6.897 1.057 1.469 1.00 47.97 209 GLY A CA 1
ATOM 1683 C C . GLY A 1 209 ? 5.692 0.144 1.601 1.00 47.97 209 GLY A C 1
ATOM 1684 O O . GLY A 1 209 ? 4.585 0.539 1.249 1.00 47.97 209 GLY A O 1
ATOM 1685 N N . TRP A 1 210 ? 5.876 -1.059 2.141 1.00 60.41 210 TRP A N 1
ATOM 1686 C CA . TRP A 1 210 ? 4.759 -1.849 2.672 1.00 60.41 210 TRP A CA 1
ATOM 1687 C C . TRP A 1 210 ? 3.955 -0.966 3.624 1.00 60.41 210 TRP A C 1
ATOM 1689 O O . TRP A 1 210 ? 4.535 -0.313 4.478 1.00 60.41 210 TRP A O 1
ATOM 1699 N N . GLY A 1 211 ? 2.638 -0.856 3.512 1.00 75.31 211 GLY A N 1
ATOM 1700 C CA . GLY A 1 211 ? 1.934 -0.086 4.537 1.00 75.31 211 GLY A CA 1
ATOM 1701 C C . GLY A 1 211 ? 2.212 -0.658 5.945 1.00 75.31 211 GLY A C 1
ATOM 1702 O O . GLY A 1 211 ? 2.620 -1.809 6.103 1.00 75.31 211 GLY A O 1
ATOM 1703 N N . HIS A 1 212 ? 1.977 0.116 6.992 1.00 90.25 212 HIS A N 1
ATOM 1704 C CA . HIS A 1 212 ? 1.690 -0.419 8.318 1.00 90.25 212 HIS A CA 1
ATOM 1705 C C . HIS A 1 212 ? 0.210 -0.194 8.571 1.00 90.25 212 HIS A C 1
ATOM 1707 O O . HIS A 1 212 ? -0.252 0.936 8.413 1.00 90.25 212 HIS A O 1
ATOM 1713 N N . ALA A 1 213 ? -0.514 -1.257 8.912 1.00 94.19 213 ALA A N 1
ATOM 1714 C CA . ALA A 1 213 ? -1.940 -1.205 9.201 1.00 94.19 213 ALA A CA 1
ATOM 1715 C C . ALA A 1 213 ? -2.182 -1.392 10.699 1.00 94.19 213 ALA A C 1
ATOM 1717 O O . ALA A 1 213 ? -1.582 -2.264 11.324 1.00 94.19 213 ALA A O 1
ATOM 1718 N N . THR A 1 214 ? -3.072 -0.583 11.260 1.00 95.81 214 THR A N 1
ATOM 1719 C CA . THR A 1 214 ? -3.498 -0.676 12.661 1.00 95.81 214 THR A CA 1
ATOM 1720 C C . THR A 1 214 ? -4.994 -0.442 12.747 1.00 95.81 214 THR A C 1
ATOM 1722 O O . THR A 1 214 ? -5.525 0.333 11.953 1.00 95.81 214 THR A O 1
ATOM 1725 N N . GLY A 1 215 ? -5.673 -1.052 13.713 1.00 97.00 215 GLY A N 1
ATOM 1726 C CA . GLY A 1 215 ? -7.085 -0.761 13.964 1.00 97.00 215 GLY A CA 1
ATOM 1727 C C . GLY A 1 215 ? -7.256 0.206 15.131 1.00 97.00 215 GLY A C 1
ATOM 1728 O O . GLY A 1 215 ? -6.558 0.080 16.134 1.00 97.00 215 GLY A O 1
ATOM 1729 N N . ILE A 1 216 ? -8.179 1.160 15.022 1.00 97.19 216 ILE A N 1
ATOM 1730 C CA . ILE A 1 216 ? -8.576 2.040 16.121 1.00 97.19 216 ILE A CA 1
ATOM 1731 C C . ILE A 1 216 ? -9.385 1.221 17.129 1.00 97.19 216 ILE A C 1
ATOM 1733 O O . ILE A 1 216 ? -10.478 0.734 16.829 1.00 97.19 216 ILE A O 1
ATOM 1737 N N . SER A 1 217 ? -8.871 1.080 18.345 1.00 96.69 217 SER A N 1
ATOM 1738 C CA . SER A 1 217 ? -9.555 0.372 19.429 1.00 96.69 217 SER A CA 1
ATOM 1739 C C . SER A 1 217 ? -10.480 1.290 20.224 1.00 96.69 217 SER A C 1
ATOM 1741 O O . SER A 1 217 ? -11.533 0.858 20.700 1.00 96.69 217 SER A O 1
ATOM 1743 N N . ARG A 1 218 ? -10.112 2.566 20.373 1.00 95.88 218 ARG A N 1
ATOM 1744 C CA . ARG A 1 218 ? -10.907 3.576 21.085 1.00 95.88 218 ARG A CA 1
ATOM 1745 C C . ARG A 1 218 ? -10.995 4.843 20.242 1.00 95.88 218 ARG A C 1
ATOM 1747 O O . ARG A 1 218 ? -9.966 5.260 19.705 1.00 95.88 218 ARG A O 1
ATOM 1754 N N . PRO A 1 219 ? -12.186 5.459 20.146 1.00 94.25 219 PRO A N 1
ATOM 1755 C CA . PRO A 1 219 ? -12.360 6.668 19.358 1.00 94.25 219 PRO A CA 1
ATOM 1756 C C . PRO A 1 219 ? -11.451 7.790 19.870 1.00 94.25 219 PRO A C 1
ATOM 1758 O O . PRO A 1 219 ? -11.112 7.839 21.057 1.00 94.25 219 PRO A O 1
ATOM 1761 N N . SER A 1 220 ? -11.073 8.702 18.978 1.00 92.81 220 SER A N 1
ATOM 1762 C CA . SER A 1 220 ? -10.401 9.938 19.371 1.00 92.81 220 SER A CA 1
ATOM 1763 C C . SER A 1 220 ? -11.344 10.818 20.186 1.00 92.81 220 SER A C 1
ATOM 1765 O O . SER A 1 220 ? -12.542 10.889 19.905 1.00 92.81 220 SER A O 1
ATOM 1767 N N . ALA A 1 221 ? -10.795 11.555 21.148 1.00 90.69 221 ALA A N 1
ATOM 1768 C CA . ALA A 1 221 ? -11.502 12.706 21.689 1.00 90.69 221 ALA A CA 1
ATOM 1769 C C . ALA A 1 221 ? -11.674 13.760 20.577 1.00 90.69 221 ALA A C 1
ATOM 1771 O O . ALA A 1 221 ? -10.845 13.809 19.662 1.00 90.69 221 ALA A O 1
ATOM 1772 N N . PRO A 1 222 ? -12.708 14.617 20.640 1.00 83.12 222 PRO A N 1
ATOM 1773 C CA . PRO A 1 222 ? -12.830 15.745 19.726 1.00 83.12 222 PRO A CA 1
ATOM 1774 C C . PRO A 1 222 ? -11.554 16.596 19.767 1.00 83.12 222 PRO A C 1
ATOM 1776 O O . PRO A 1 222 ? -11.224 17.184 20.797 1.00 83.12 222 PRO A O 1
ATOM 1779 N N . GLY A 1 223 ? -10.814 16.619 18.661 1.00 79.12 223 GLY A N 1
ATOM 1780 C CA . GLY A 1 223 ? -9.627 17.446 18.478 1.00 79.12 223 GLY A CA 1
ATOM 1781 C C . GLY A 1 223 ? -9.926 18.652 17.592 1.00 79.12 223 GLY A C 1
ATOM 1782 O O . GLY A 1 223 ? -10.848 18.625 16.776 1.00 79.12 223 GLY A O 1
ATOM 1783 N N . ASN A 1 224 ? -9.134 19.713 17.742 1.00 82.38 224 ASN A N 1
ATOM 1784 C CA . ASN A 1 224 ? -9.179 20.856 16.824 1.00 82.38 224 ASN A CA 1
ATOM 1785 C C . ASN A 1 224 ? -8.356 20.619 15.552 1.00 82.38 224 ASN A C 1
ATOM 1787 O O . ASN A 1 224 ? -8.551 21.325 14.573 1.00 82.38 224 ASN A O 1
ATOM 1791 N N . ASP A 1 225 ? -7.465 19.629 15.566 1.00 86.38 225 ASP A N 1
ATOM 1792 C CA . ASP A 1 225 ? -6.603 19.278 14.445 1.00 86.38 225 ASP A CA 1
ATOM 1793 C C . ASP A 1 225 ? -6.367 17.759 14.380 1.00 86.38 225 ASP A C 1
ATOM 1795 O O . ASP A 1 225 ? -6.656 17.004 15.321 1.00 86.38 225 ASP A O 1
ATOM 1799 N N . LEU A 1 226 ? -5.827 17.309 13.248 1.00 85.81 226 LEU A N 1
ATOM 1800 C CA . LEU A 1 226 ? -5.517 15.908 12.973 1.00 85.81 226 LEU A CA 1
ATOM 1801 C C . LEU A 1 226 ? -4.568 15.289 14.010 1.00 85.81 226 LEU A C 1
ATOM 1803 O O . LEU A 1 226 ? -4.783 14.154 14.433 1.00 85.81 226 LEU A O 1
ATOM 1807 N N . LEU A 1 227 ? -3.509 15.995 14.416 1.00 85.44 227 LEU A N 1
ATOM 1808 C CA . LEU A 1 227 ? -2.519 15.446 15.345 1.00 85.44 227 LEU A CA 1
ATOM 1809 C C . LEU A 1 227 ? -3.105 15.314 16.742 1.00 85.44 227 LEU A C 1
ATOM 1811 O O . LEU A 1 227 ? -2.876 14.294 17.383 1.00 85.44 227 LEU A O 1
ATOM 1815 N N . SER A 1 228 ? -3.892 16.291 17.194 1.00 87.50 228 SER A N 1
ATOM 1816 C CA . SER A 1 228 ? -4.641 16.202 18.451 1.00 87.50 228 SER A CA 1
ATOM 1817 C C . SER A 1 228 ? -5.637 15.036 18.432 1.00 87.50 228 SER A C 1
ATOM 1819 O O . SER A 1 228 ? -5.766 14.295 19.412 1.00 87.50 228 SER A O 1
ATOM 1821 N N . SER A 1 229 ? -6.299 14.813 17.294 1.00 90.19 229 SER A N 1
ATOM 1822 C CA . SER A 1 229 ? -7.217 13.683 17.106 1.00 90.19 229 SER A CA 1
ATOM 1823 C C . SER A 1 229 ? -6.467 12.342 17.138 1.00 90.19 229 SER A C 1
ATOM 1825 O O . SER A 1 229 ? -6.835 11.450 17.900 1.00 90.19 229 SER A O 1
ATOM 1827 N N . LEU A 1 230 ? -5.340 12.214 16.428 1.00 89.56 230 LEU A N 1
ATOM 1828 C CA . LEU A 1 230 ? -4.469 11.030 16.484 1.00 89.56 230 LEU A CA 1
ATOM 1829 C C . LEU A 1 230 ? -3.869 10.806 17.879 1.00 89.56 230 LEU A C 1
ATOM 1831 O O . LEU A 1 230 ? -3.761 9.671 18.336 1.00 89.56 230 LEU A O 1
ATOM 1835 N N . ALA A 1 231 ? -3.482 11.870 18.580 1.00 88.69 231 ALA A N 1
ATOM 1836 C CA . ALA A 1 231 ? -2.898 11.769 19.913 1.00 88.69 231 ALA A CA 1
ATOM 1837 C C . ALA A 1 231 ? -3.905 11.291 20.963 1.00 88.69 231 ALA A C 1
ATOM 1839 O O . ALA A 1 231 ? -3.529 10.676 21.963 1.00 88.69 231 ALA A O 1
ATOM 1840 N N . SER A 1 232 ? -5.193 11.539 20.728 1.00 91.50 232 SER A N 1
ATOM 1841 C CA . SER A 1 232 ? -6.270 11.052 21.585 1.00 91.50 232 SER A CA 1
ATOM 1842 C C . SER A 1 232 ? -6.845 9.696 21.150 1.00 91.50 232 SER A C 1
ATOM 1844 O O . SER A 1 232 ? -7.489 9.037 21.965 1.00 91.50 232 SER A O 1
ATOM 1846 N N . ALA A 1 233 ? -6.581 9.230 19.929 1.00 93.19 233 ALA A N 1
ATOM 1847 C CA . ALA A 1 233 ? -6.974 7.898 19.477 1.00 93.19 233 ALA A CA 1
ATOM 1848 C C . ALA A 1 233 ? -6.096 6.799 20.102 1.00 93.19 233 ALA A C 1
ATOM 1850 O O . ALA A 1 233 ? -4.900 6.997 20.344 1.00 93.19 233 ALA A O 1
ATOM 1851 N N . TRP A 1 234 ? -6.683 5.621 20.323 1.00 94.31 234 TRP A N 1
ATOM 1852 C CA . TRP A 1 234 ? -5.943 4.401 20.655 1.00 94.31 234 TRP A CA 1
ATOM 1853 C C . TRP A 1 234 ? -6.010 3.422 19.493 1.00 94.31 234 TRP A C 1
ATOM 1855 O O . TRP A 1 234 ? -7.059 3.264 18.868 1.00 94.31 234 TRP A O 1
ATOM 1865 N N . VAL A 1 235 ? -4.888 2.772 19.219 1.00 94.88 235 VAL A N 1
ATOM 1866 C CA . VAL A 1 235 ? -4.728 1.774 18.171 1.00 94.88 235 VAL A CA 1
ATOM 1867 C C . VAL A 1 235 ? -4.235 0.467 18.753 1.00 94.88 235 VAL A C 1
ATOM 1869 O O . VAL A 1 235 ? -3.451 0.464 19.698 1.00 94.88 235 VAL A O 1
ATOM 1872 N N . ILE A 1 236 ? -4.653 -0.628 18.132 1.00 94.88 236 ILE A N 1
ATOM 1873 C CA . ILE A 1 236 ? -4.013 -1.928 18.275 1.00 94.88 236 ILE A CA 1
ATOM 1874 C C . ILE A 1 236 ? -3.127 -2.146 17.056 1.00 94.88 236 ILE A C 1
ATOM 1876 O O . ILE A 1 236 ? -3.570 -1.985 15.910 1.00 94.88 236 ILE A O 1
ATOM 1880 N N . GLU A 1 237 ? -1.879 -2.527 17.298 1.00 92.62 237 GLU A N 1
ATOM 1881 C CA . GLU A 1 237 ? -0.925 -2.842 16.243 1.00 92.62 237 GLU A CA 1
ATOM 1882 C C . GLU A 1 237 ? -0.156 -4.129 16.513 1.00 92.62 237 GLU A C 1
ATOM 1884 O O . GLU A 1 237 ? 0.103 -4.472 17.662 1.00 92.62 237 GLU A O 1
ATOM 1889 N N . ALA A 1 238 ? 0.244 -4.803 15.432 1.00 92.62 238 ALA A N 1
ATOM 1890 C CA . ALA A 1 238 ? 1.216 -5.887 15.465 1.00 92.62 238 ALA A CA 1
ATOM 1891 C C . ALA A 1 238 ? 2.554 -5.378 14.911 1.00 92.62 238 ALA A C 1
ATOM 1893 O O . ALA A 1 238 ? 2.631 -4.959 13.751 1.00 92.62 238 ALA A O 1
ATOM 1894 N N . TRP A 1 239 ? 3.598 -5.397 15.735 1.00 87.44 239 TRP A N 1
ATOM 1895 C CA . TRP A 1 239 ? 4.881 -4.752 15.483 1.00 87.44 239 TRP A CA 1
ATOM 1896 C C . TRP A 1 239 ? 6.057 -5.717 15.651 1.00 87.44 239 TRP A C 1
ATOM 1898 O O . TRP A 1 239 ? 6.264 -6.289 16.717 1.00 87.44 239 TRP A O 1
ATOM 1908 N N . GLY A 1 240 ? 6.866 -5.833 14.597 1.00 82.62 240 GLY A N 1
ATOM 1909 C CA . GLY A 1 240 ? 8.037 -6.714 14.546 1.00 82.62 240 GLY A CA 1
ATOM 1910 C C . GLY A 1 240 ? 9.386 -6.057 14.813 1.00 82.62 240 GLY A C 1
ATOM 1911 O O . GLY A 1 240 ? 10.407 -6.683 14.546 1.00 82.62 240 GLY A O 1
ATOM 1912 N N . GLY A 1 241 ? 9.414 -4.790 15.236 1.00 80.81 241 GLY A N 1
ATOM 1913 C CA . GLY A 1 241 ? 10.665 -4.104 15.578 1.00 80.81 241 GLY A CA 1
ATOM 1914 C C . GLY A 1 241 ? 11.183 -4.462 16.975 1.00 80.81 241 GLY A C 1
ATOM 1915 O O . GLY A 1 241 ? 10.732 -5.424 17.593 1.00 80.81 241 GLY A O 1
ATOM 1916 N N . GLU A 1 242 ? 12.115 -3.658 17.491 1.00 78.81 242 GLU A N 1
ATOM 1917 C CA . GLU A 1 242 ? 12.782 -3.875 18.785 1.00 78.81 242 GLU A CA 1
ATOM 1918 C C . GLU A 1 242 ? 11.893 -3.529 19.995 1.00 78.81 242 GLU A C 1
ATOM 1920 O O . GLU A 1 242 ? 12.131 -2.576 20.740 1.00 78.81 242 GLU A O 1
ATOM 1925 N N . VAL A 1 243 ? 10.850 -4.326 20.204 1.00 80.62 243 VAL A N 1
ATOM 1926 C CA . VAL A 1 243 ? 9.990 -4.274 21.394 1.00 80.62 243 VAL A CA 1
ATOM 1927 C C . VAL A 1 243 ? 10.078 -5.577 22.176 1.00 80.62 243 VAL A C 1
ATOM 1929 O O . VAL A 1 243 ? 10.518 -6.607 21.657 1.00 80.62 243 VAL A O 1
ATOM 1932 N N . GLU A 1 244 ? 9.703 -5.537 23.451 1.00 84.56 244 GLU A N 1
ATOM 1933 C CA . GLU A 1 244 ? 9.559 -6.763 24.238 1.00 84.56 244 GLU A CA 1
ATOM 1934 C C . GLU A 1 244 ? 8.495 -7.682 23.622 1.00 84.56 244 GLU A C 1
ATOM 1936 O O . GLU A 1 244 ? 7.564 -7.215 22.964 1.00 84.56 244 GLU A O 1
ATOM 1941 N N . ARG A 1 245 ? 8.638 -9.003 23.807 1.00 84.38 245 ARG A N 1
ATOM 1942 C CA . ARG A 1 245 ? 7.733 -9.994 23.194 1.00 84.38 245 ARG A CA 1
ATOM 1943 C C . ARG A 1 245 ? 6.275 -9.793 23.604 1.00 84.38 245 ARG A C 1
ATOM 1945 O O . ARG A 1 245 ? 5.397 -9.982 22.770 1.00 84.38 245 ARG A O 1
ATOM 1952 N N . CYS A 1 246 ? 6.046 -9.360 24.840 1.00 84.56 246 CYS A N 1
ATOM 1953 C CA . CYS A 1 246 ? 4.734 -9.002 25.378 1.00 84.56 246 CYS A CA 1
ATOM 1954 C C . CYS A 1 246 ? 4.132 -7.729 24.769 1.00 84.56 246 CYS A C 1
ATOM 1956 O O . CYS A 1 246 ? 2.951 -7.474 24.927 1.00 84.56 246 CYS A O 1
ATOM 1958 N N . CYS A 1 247 ? 4.925 -6.929 24.054 1.00 86.88 247 CYS A N 1
ATOM 1959 C CA . CYS A 1 247 ? 4.487 -5.674 23.447 1.00 86.88 247 CYS A CA 1
ATOM 1960 C C . CYS A 1 247 ? 4.462 -5.732 21.912 1.00 86.88 247 CYS A C 1
ATOM 1962 O O . CYS A 1 247 ? 4.378 -4.691 21.247 1.00 86.88 247 CYS A O 1
ATOM 1964 N N . GLN A 1 248 ? 4.615 -6.926 21.332 1.00 88.81 248 GLN A N 1
ATOM 1965 C CA . GLN A 1 248 ? 4.573 -7.137 19.887 1.00 88.81 248 GLN A CA 1
ATOM 1966 C C . GLN A 1 248 ? 3.167 -6.931 19.322 1.00 88.81 248 GLN A C 1
ATOM 1968 O O . GLN A 1 248 ? 3.031 -6.314 18.269 1.00 88.81 248 GLN A O 1
ATOM 1973 N N . ILE A 1 249 ? 2.136 -7.406 20.020 1.00 92.12 249 ILE A N 1
ATOM 1974 C CA . ILE A 1 249 ? 0.756 -6.946 19.850 1.00 92.12 249 ILE A CA 1
ATOM 1975 C C . ILE A 1 249 ? 0.494 -5.998 21.011 1.00 92.12 249 ILE A C 1
ATOM 1977 O O . ILE A 1 249 ? 0.895 -6.317 22.122 1.00 92.12 249 ILE A O 1
ATOM 1981 N N . ARG A 1 250 ? -0.051 -4.809 20.750 1.00 91.44 250 ARG A N 1
ATOM 1982 C CA . ARG A 1 250 ? -0.256 -3.814 21.813 1.00 91.44 250 ARG A CA 1
ATOM 1983 C C . ARG A 1 250 ? -1.361 -2.822 21.529 1.00 91.44 250 ARG A C 1
ATOM 1985 O O . ARG A 1 250 ? -1.488 -2.368 20.388 1.00 91.44 250 ARG A O 1
ATOM 1992 N N . GLU A 1 251 ? -2.063 -2.392 22.576 1.00 92.50 251 GLU A N 1
ATOM 1993 C CA . GLU A 1 251 ? -2.850 -1.158 22.571 1.00 92.50 251 GLU A CA 1
ATOM 1994 C C . GLU A 1 251 ? -1.961 0.048 22.916 1.00 92.50 251 GLU A C 1
ATOM 1996 O O . GLU A 1 251 ? -1.347 0.131 23.978 1.00 92.50 251 GLU A O 1
ATOM 2001 N N . THR A 1 252 ? -1.887 1.033 22.024 1.00 90.38 252 THR A N 1
ATOM 2002 C CA . THR A 1 252 ? -1.108 2.259 22.244 1.00 90.38 252 THR A CA 1
ATOM 2003 C C . THR A 1 252 ? -1.814 3.476 21.662 1.00 90.38 252 THR A C 1
ATOM 2005 O O . THR A 1 252 ? -2.749 3.362 20.875 1.00 90.38 252 THR A O 1
ATOM 2008 N N . ARG A 1 253 ? -1.397 4.681 22.044 1.00 89.56 253 ARG A N 1
ATOM 2009 C CA . ARG A 1 253 ? -1.920 5.921 21.446 1.00 89.56 253 ARG A CA 1
ATOM 2010 C C . ARG A 1 253 ? -1.414 6.059 20.014 1.00 89.56 253 ARG A C 1
ATOM 2012 O O . ARG A 1 253 ? -0.232 5.830 19.776 1.00 89.56 253 ARG A O 1
ATOM 2019 N N . ALA A 1 254 ? -2.250 6.497 19.072 1.00 88.56 254 ALA A N 1
ATOM 2020 C CA . ALA A 1 254 ? -1.820 6.566 17.671 1.00 88.56 254 ALA A CA 1
ATOM 2021 C C . ALA A 1 254 ? -0.641 7.540 17.483 1.00 88.56 254 ALA A C 1
ATOM 2023 O O . ALA A 1 254 ? 0.325 7.212 16.802 1.00 88.56 254 ALA A O 1
ATOM 2024 N N . CYS A 1 255 ? -0.654 8.702 18.141 1.00 85.69 255 CYS A N 1
ATOM 2025 C CA . CYS A 1 255 ? 0.483 9.626 18.145 1.00 85.69 255 CYS A CA 1
ATOM 2026 C C . CYS A 1 255 ? 0.868 10.021 19.578 1.00 85.69 255 CYS A C 1
ATOM 2028 O O . CYS A 1 255 ? 0.067 10.576 20.322 1.00 85.69 255 CYS A O 1
ATOM 2030 N N . VAL A 1 256 ? 2.111 9.746 19.974 1.00 76.00 256 VAL A N 1
ATOM 2031 C CA . VAL A 1 256 ? 2.670 10.159 21.268 1.00 76.00 256 VAL A CA 1
ATOM 2032 C C . VAL A 1 256 ? 3.908 10.992 20.984 1.00 76.00 256 VAL A C 1
ATOM 2034 O O . VAL A 1 256 ? 4.951 10.426 20.670 1.00 76.00 256 VAL A O 1
ATOM 2037 N N . PRO A 1 257 ? 3.818 12.326 21.056 1.00 67.31 257 PRO A N 1
ATOM 2038 C CA . PRO A 1 257 ? 4.991 13.168 20.893 1.00 67.31 257 PRO A CA 1
ATOM 2039 C C . PRO A 1 257 ? 5.960 12.951 22.061 1.00 67.31 257 PRO A C 1
ATOM 2041 O O . PRO A 1 257 ? 5.600 13.203 23.213 1.00 67.31 257 PRO A O 1
ATOM 2044 N N . GLY A 1 258 ? 7.187 12.508 21.775 1.00 60.94 258 GLY A N 1
ATOM 2045 C CA . GLY A 1 258 ? 8.313 12.625 22.706 1.00 60.94 258 GLY A CA 1
ATOM 2046 C C . GLY A 1 258 ? 8.207 11.851 24.026 1.00 60.94 258 GLY A C 1
ATOM 2047 O O . GLY A 1 258 ? 8.895 12.213 24.980 1.00 60.94 258 GLY A O 1
ATOM 2048 N N . LYS A 1 259 ? 7.378 10.801 24.123 1.00 55.12 259 LYS A N 1
ATOM 2049 C CA . LYS A 1 259 ? 7.380 9.899 25.288 1.00 55.12 259 LYS A CA 1
ATOM 2050 C C . LYS A 1 259 ? 7.610 8.458 24.873 1.00 55.12 259 LYS A C 1
ATOM 2052 O O . LYS A 1 259 ? 6.872 7.910 24.063 1.00 55.12 259 LYS A O 1
ATOM 2057 N N . SER A 1 260 ? 8.567 7.815 25.533 1.00 53.41 260 SER A N 1
ATOM 2058 C CA . SER A 1 260 ? 8.719 6.371 25.485 1.00 53.41 260 SER A CA 1
ATOM 2059 C C . SER A 1 260 ? 7.655 5.679 26.337 1.00 53.41 260 SER A C 1
ATOM 2061 O O . SER A 1 260 ? 7.663 5.784 27.562 1.00 53.41 260 SER A O 1
ATOM 2063 N N . SER A 1 261 ? 6.748 4.935 25.714 1.00 58.00 261 SER A N 1
ATOM 2064 C CA . SER A 1 261 ? 6.059 3.828 26.377 1.00 58.00 261 SER A CA 1
ATOM 2065 C C . SER A 1 261 ? 7.081 2.810 26.893 1.00 58.00 261 SER A C 1
ATOM 2067 O O . SER A 1 261 ? 8.046 2.501 26.192 1.00 58.00 261 SER A O 1
ATOM 2069 N N . ALA A 1 262 ? 6.818 2.249 28.074 1.00 57.56 262 ALA A N 1
ATOM 2070 C CA . ALA A 1 262 ? 7.672 1.280 28.770 1.00 57.56 262 ALA A CA 1
ATOM 2071 C C . ALA A 1 262 ? 8.051 0.035 27.938 1.00 57.56 262 ALA A C 1
ATOM 2073 O O . ALA A 1 262 ? 9.059 -0.598 28.207 1.00 57.56 262 ALA A O 1
ATOM 2074 N N . CYS A 1 263 ? 7.281 -0.274 26.894 1.00 63.44 263 CYS A N 1
ATOM 2075 C CA . CYS A 1 263 ? 7.455 -1.425 26.005 1.00 63.44 263 CYS A CA 1
ATOM 2076 C C . CYS A 1 263 ? 8.660 -1.400 25.043 1.00 63.44 263 CYS A C 1
ATOM 2078 O O . CYS A 1 263 ? 8.882 -2.376 24.322 1.00 63.44 263 CYS A O 1
ATOM 2080 N N . TYR A 1 264 ? 9.398 -0.290 24.949 1.00 57.12 264 TYR A N 1
ATOM 2081 C CA . TYR A 1 264 ? 10.516 -0.172 24.010 1.00 57.12 264 TYR A CA 1
ATOM 2082 C C . TYR A 1 264 ? 11.841 -0.282 24.746 1.00 57.12 264 TYR A C 1
ATOM 2084 O O . TYR A 1 264 ? 12.102 0.473 25.681 1.00 57.12 264 TYR A O 1
ATOM 2092 N N . LYS A 1 265 ? 12.720 -1.153 24.244 1.00 56.50 265 LYS A N 1
ATOM 2093 C CA . LYS A 1 265 ? 14.104 -1.243 24.728 1.00 56.50 265 LYS A CA 1
ATOM 2094 C C . LYS A 1 265 ? 14.896 0.033 24.438 1.00 56.50 265 LYS A C 1
ATOM 2096 O O . LYS A 1 265 ? 15.851 0.329 25.149 1.00 56.50 265 LYS A O 1
ATOM 2101 N N . ASN A 1 266 ? 14.479 0.797 23.424 1.00 52.88 266 ASN A N 1
ATOM 2102 C CA . ASN A 1 266 ? 15.077 2.073 23.065 1.00 52.88 266 ASN A CA 1
ATOM 2103 C C . ASN A 1 266 ? 14.031 3.211 23.088 1.00 52.88 266 ASN A C 1
ATOM 2105 O O . ASN A 1 266 ? 13.209 3.319 22.173 1.00 52.88 266 ASN A O 1
ATOM 2109 N N . PRO A 1 267 ? 14.033 4.079 24.117 1.00 50.97 267 PRO A N 1
ATO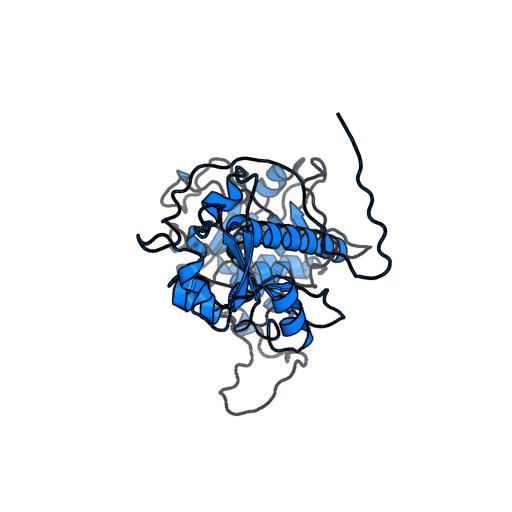M 2110 C CA . PRO A 1 267 ? 13.019 5.119 24.296 1.00 50.97 267 PRO A CA 1
ATOM 2111 C C . PRO A 1 267 ? 13.021 6.206 23.204 1.00 50.97 267 PRO A C 1
ATOM 2113 O O . PRO A 1 267 ? 12.031 6.921 23.055 1.00 50.97 267 PRO A O 1
ATOM 2116 N N . ILE A 1 268 ? 14.097 6.319 22.416 1.00 46.38 268 ILE A N 1
ATOM 2117 C CA . ILE A 1 268 ? 14.283 7.357 21.385 1.00 46.38 268 ILE A CA 1
ATOM 2118 C C . ILE A 1 268 ? 13.468 7.066 20.106 1.00 46.38 268 ILE A C 1
ATOM 2120 O O . ILE A 1 268 ? 13.158 7.980 19.337 1.00 46.38 268 ILE A O 1
ATOM 2124 N N . GLU A 1 269 ? 13.052 5.816 19.885 1.00 52.81 269 GLU A N 1
ATOM 2125 C CA . GLU A 1 269 ? 12.334 5.417 18.663 1.00 52.81 269 GLU A CA 1
ATOM 2126 C C . GLU A 1 269 ? 10.809 5.496 18.774 1.00 52.81 269 GLU A C 1
ATOM 2128 O O . GLU A 1 269 ? 10.096 5.263 17.798 1.00 52.81 269 GLU A O 1
ATOM 2133 N N . ASN A 1 270 ? 10.300 5.876 19.943 1.00 50.19 270 ASN A N 1
ATOM 2134 C CA . ASN A 1 270 ? 8.884 5.782 20.268 1.00 50.19 270 ASN A CA 1
ATOM 2135 C C . ASN A 1 270 ? 8.072 7.045 19.958 1.00 50.19 270 ASN A C 1
ATOM 2137 O O . ASN A 1 270 ? 7.042 7.309 20.576 1.00 50.19 270 ASN A O 1
ATOM 2141 N N . ASP A 1 271 ? 8.508 7.832 18.976 1.00 54.28 271 ASP A N 1
ATOM 2142 C CA . ASP A 1 271 ? 7.550 8.710 18.314 1.00 54.28 271 ASP A CA 1
ATOM 2143 C C . ASP A 1 271 ? 6.606 7.798 17.540 1.00 54.28 271 ASP A C 1
ATOM 2145 O O . ASP A 1 271 ? 6.882 7.434 16.391 1.00 54.28 271 ASP A O 1
ATOM 2149 N N . ASN A 1 272 ? 5.526 7.389 18.215 1.00 58.25 272 ASN A N 1
ATOM 2150 C CA . ASN A 1 272 ? 4.492 6.532 17.663 1.00 58.25 272 ASN A CA 1
ATOM 2151 C C . ASN A 1 272 ? 4.181 7.026 16.253 1.00 58.25 272 ASN A C 1
ATOM 2153 O O . ASN A 1 272 ? 3.870 8.193 16.003 1.00 58.25 272 ASN A O 1
ATOM 2157 N N . TYR A 1 273 ? 4.403 6.127 15.305 1.00 65.44 273 TYR A N 1
ATOM 2158 C CA . TYR A 1 273 ? 4.800 6.455 13.942 1.00 65.44 273 TYR A CA 1
ATOM 2159 C C . TYR A 1 273 ? 3.746 7.175 13.085 1.00 65.44 273 TYR A C 1
ATOM 2161 O O . TYR A 1 273 ? 3.987 7.458 11.907 1.00 65.44 273 TYR A O 1
ATOM 2169 N N . TRP A 1 274 ? 2.580 7.454 13.661 1.00 72.62 274 TRP A N 1
ATOM 2170 C CA . TRP A 1 274 ? 1.547 8.306 13.092 1.00 72.62 274 TRP A CA 1
ATOM 2171 C C . TRP A 1 274 ? 1.812 9.799 13.338 1.00 72.62 274 TRP A C 1
ATOM 2173 O O . TRP A 1 274 ? 1.079 10.640 12.830 1.00 72.62 274 TRP A O 1
ATOM 2183 N N . CYS A 1 275 ? 2.871 10.175 14.058 1.00 71.75 275 CYS A N 1
ATOM 2184 C CA . CYS A 1 275 ? 3.304 11.569 14.180 1.00 71.75 275 CYS A CA 1
ATOM 2185 C C . CYS A 1 275 ? 4.099 12.051 12.934 1.00 71.75 275 CYS A C 1
ATOM 2187 O O . CYS A 1 275 ? 4.357 11.292 11.997 1.00 71.75 275 CYS A O 1
ATOM 2189 N N . LYS A 1 276 ? 4.493 13.334 12.880 1.00 68.19 276 LYS A N 1
ATOM 2190 C CA . LYS A 1 276 ? 5.068 14.026 11.694 1.00 68.19 276 LYS A CA 1
ATOM 2191 C C . LYS A 1 276 ? 6.346 13.424 11.070 1.00 68.19 276 LYS A C 1
ATOM 2193 O O . LYS A 1 276 ? 6.727 13.840 9.982 1.00 68.19 276 LYS A O 1
ATOM 2198 N N . LYS A 1 277 ? 7.020 12.459 11.708 1.00 67.00 277 LYS A N 1
ATOM 2199 C CA . LYS A 1 277 ? 8.333 11.950 11.259 1.00 67.00 277 LYS A CA 1
ATOM 2200 C C . LYS A 1 277 ? 8.325 11.248 9.895 1.00 67.00 277 LYS A C 1
ATOM 2202 O O . LYS A 1 277 ? 9.345 11.264 9.212 1.00 67.00 277 LYS A O 1
ATOM 2207 N N . ARG A 1 278 ? 7.214 10.624 9.484 1.00 67.56 278 ARG A N 1
ATOM 2208 C CA . ARG A 1 278 ? 7.139 9.904 8.199 1.00 67.56 278 ARG A CA 1
ATOM 2209 C C . ARG A 1 278 ? 6.381 10.707 7.152 1.00 67.56 278 ARG A C 1
ATOM 2211 O O . ARG A 1 278 ? 5.195 10.982 7.343 1.00 67.56 278 ARG A O 1
ATOM 2218 N N . LYS A 1 279 ? 7.078 11.029 6.059 1.00 69.50 279 LYS A N 1
ATOM 2219 C CA . LYS A 1 279 ? 6.500 11.594 4.835 1.00 69.50 279 LYS A CA 1
ATOM 2220 C C . LYS A 1 279 ? 5.741 10.504 4.066 1.00 69.50 279 LYS A C 1
ATOM 2222 O O . LYS A 1 279 ? 6.137 9.341 4.108 1.00 69.50 279 LYS A O 1
ATOM 2227 N N . GLY A 1 280 ? 4.684 10.897 3.361 1.00 77.06 280 GLY A N 1
ATOM 2228 C CA . GLY A 1 280 ? 3.875 10.022 2.509 1.00 77.06 280 GLY A CA 1
ATOM 2229 C C . GLY A 1 280 ? 2.418 9.921 2.958 1.00 77.06 280 GLY A C 1
ATOM 2230 O O . GLY A 1 280 ? 2.069 10.329 4.064 1.00 77.06 280 GLY A O 1
ATOM 2231 N N . SER A 1 281 ? 1.585 9.382 2.070 1.00 82.62 281 SER A N 1
ATOM 2232 C CA . SER A 1 281 ? 0.131 9.303 2.229 1.00 82.62 281 SER A CA 1
ATOM 2233 C C . SER A 1 281 ? -0.274 8.399 3.383 1.00 82.62 281 SER A C 1
ATOM 2235 O O . SER A 1 281 ? 0.157 7.244 3.444 1.00 82.62 281 SER A O 1
ATOM 2237 N N . ARG A 1 282 ? -1.157 8.886 4.252 1.00 87.62 282 ARG A N 1
ATOM 2238 C CA . ARG A 1 282 ? -1.819 8.066 5.266 1.00 87.62 282 ARG A CA 1
ATOM 2239 C C . ARG A 1 282 ? -3.286 7.945 4.917 1.00 87.62 282 ARG A C 1
ATOM 2241 O O . ARG A 1 282 ? -3.837 8.782 4.211 1.00 87.62 282 ARG A O 1
ATOM 2248 N N . PHE A 1 283 ? -3.909 6.884 5.398 1.00 91.81 283 PHE A N 1
ATOM 2249 C CA . PHE A 1 283 ? -5.307 6.600 5.140 1.00 91.81 283 PHE A CA 1
ATOM 2250 C C . PHE A 1 283 ? -6.015 6.271 6.439 1.00 91.81 283 PHE A C 1
ATOM 2252 O O . PHE A 1 283 ? -5.503 5.494 7.246 1.00 91.81 283 PHE A O 1
ATOM 2259 N N . ARG A 1 284 ? -7.217 6.817 6.604 1.00 94.44 284 ARG A N 1
ATOM 2260 C CA . ARG A 1 284 ? -8.233 6.303 7.517 1.00 94.44 284 ARG A CA 1
ATOM 2261 C C . ARG A 1 284 ? -9.288 5.606 6.673 1.00 94.44 284 ARG A C 1
ATOM 2263 O O . ARG A 1 284 ? -9.840 6.213 5.755 1.00 94.44 284 ARG A O 1
ATOM 2270 N N . LEU A 1 285 ? -9.557 4.345 6.987 1.00 96.19 285 LEU A N 1
ATOM 2271 C CA . LEU A 1 285 ? -10.578 3.533 6.337 1.00 96.19 285 LEU A CA 1
ATOM 2272 C C . LEU A 1 285 ? -11.684 3.219 7.342 1.00 96.19 285 LEU A C 1
ATOM 2274 O O . LEU A 1 285 ? -11.407 2.717 8.430 1.00 96.19 285 LEU A O 1
ATOM 2278 N N . ARG A 1 286 ? -12.929 3.509 6.977 1.00 96.88 286 ARG A N 1
ATOM 2279 C CA . ARG A 1 286 ? -14.126 3.250 7.775 1.00 96.88 286 ARG A CA 1
ATOM 2280 C C . ARG A 1 286 ? -15.132 2.502 6.919 1.00 96.88 286 ARG A C 1
ATOM 2282 O O . ARG A 1 286 ? -15.601 3.008 5.904 1.00 96.88 286 ARG A O 1
ATOM 2289 N N . MET A 1 287 ? -15.466 1.284 7.328 1.00 95.44 287 MET A N 1
ATOM 2290 C CA . MET A 1 287 ? -16.550 0.539 6.696 1.00 95.44 287 MET A CA 1
ATOM 2291 C C . MET A 1 287 ? -17.893 1.151 7.093 1.00 95.44 287 MET A C 1
ATOM 2293 O O . MET A 1 287 ? -18.095 1.502 8.258 1.00 95.44 287 MET A O 1
ATOM 2297 N N . ASN A 1 288 ? -18.832 1.221 6.147 1.00 94.94 288 ASN A N 1
ATOM 2298 C CA . ASN A 1 288 ? -20.222 1.548 6.452 1.00 94.94 288 ASN A CA 1
ATOM 2299 C C . ASN A 1 288 ? -20.899 0.361 7.146 1.00 94.94 288 ASN A C 1
ATOM 2301 O O . ASN A 1 288 ? -21.565 -0.462 6.519 1.00 94.94 288 ASN A O 1
ATOM 2305 N N . ALA A 1 289 ? -20.654 0.257 8.447 1.00 93.88 289 ALA A N 1
ATOM 2306 C CA . ALA A 1 289 ? -21.185 -0.774 9.316 1.00 93.88 289 ALA A CA 1
ATOM 2307 C C . ALA A 1 289 ? -21.895 -0.128 10.512 1.00 93.88 289 ALA A C 1
ATOM 2309 O O . ALA A 1 289 ? -21.444 0.921 11.000 1.00 93.88 289 ALA A O 1
ATOM 2310 N N . PRO A 1 290 ? -22.944 -0.769 11.060 1.00 96.50 290 PRO A N 1
ATOM 2311 C CA . PRO A 1 290 ? -23.524 -0.362 12.329 1.00 96.50 290 PRO A CA 1
ATOM 2312 C C . PRO A 1 290 ? -22.448 -0.211 13.405 1.00 96.50 290 PRO A C 1
ATOM 2314 O O . PRO A 1 290 ? -21.496 -0.994 13.466 1.00 96.50 290 PRO A O 1
ATOM 2317 N N . LYS A 1 291 ? -22.618 0.775 14.292 1.00 95.94 291 LYS A N 1
ATOM 2318 C CA . LYS A 1 291 ? -21.663 1.040 15.377 1.00 95.94 291 LYS A CA 1
ATOM 2319 C C . LYS A 1 291 ? -21.347 -0.221 16.193 1.00 95.94 291 LYS A C 1
ATOM 2321 O O . LYS A 1 291 ? -20.195 -0.444 16.531 1.00 95.94 291 LYS A O 1
ATOM 2326 N N . THR A 1 292 ? -22.336 -1.084 16.422 1.00 97.06 292 THR A N 1
ATOM 2327 C CA . THR A 1 292 ? -22.165 -2.364 17.126 1.00 97.06 292 THR A CA 1
ATOM 2328 C C . THR A 1 292 ? -21.155 -3.299 16.456 1.00 97.06 292 THR A C 1
ATOM 2330 O O . THR A 1 292 ? -20.364 -3.926 17.152 1.00 97.06 292 THR A O 1
ATOM 2333 N N . GLN A 1 293 ? -21.119 -3.369 15.120 1.00 96.56 293 GLN A N 1
ATOM 2334 C CA . GLN A 1 293 ? -20.108 -4.149 14.397 1.00 96.56 293 GLN A CA 1
ATOM 2335 C C . GLN A 1 293 ? -18.727 -3.500 14.498 1.00 96.56 293 GLN A C 1
ATOM 2337 O O . GLN A 1 293 ? -17.736 -4.193 14.703 1.00 96.56 293 GLN A O 1
ATOM 2342 N N . ARG A 1 294 ? -18.646 -2.171 14.405 1.00 97.06 294 ARG A N 1
ATOM 2343 C CA . ARG A 1 294 ? -17.367 -1.452 14.518 1.00 97.06 294 ARG A CA 1
ATOM 2344 C C . ARG A 1 294 ? -16.767 -1.561 15.925 1.00 97.06 294 ARG A C 1
ATOM 2346 O O . ARG A 1 294 ? -15.577 -1.831 16.071 1.00 97.06 294 ARG A O 1
ATOM 2353 N N . ASP A 1 295 ? -17.609 -1.483 16.952 1.00 96.94 295 ASP A N 1
ATOM 2354 C CA . ASP A 1 295 ? -17.230 -1.746 18.342 1.00 96.94 295 ASP A CA 1
ATOM 2355 C C . ASP A 1 295 ? -16.774 -3.206 18.535 1.00 96.94 295 ASP A C 1
ATOM 2357 O O . ASP A 1 295 ? -15.805 -3.453 19.253 1.00 96.94 295 ASP A O 1
ATOM 2361 N N . ALA A 1 296 ? -17.421 -4.173 17.872 1.00 96.50 296 ALA A N 1
ATOM 2362 C CA . ALA A 1 296 ? -17.021 -5.580 17.912 1.00 96.50 296 ALA A CA 1
ATOM 2363 C C . ALA A 1 296 ? -15.675 -5.839 17.210 1.00 96.50 296 ALA A C 1
ATOM 2365 O O . ALA A 1 296 ? -14.867 -6.610 17.725 1.00 96.50 296 ALA A O 1
ATOM 2366 N N . ILE A 1 297 ? -15.381 -5.154 16.096 1.00 97.06 297 ILE A N 1
ATOM 2367 C CA . ILE A 1 297 ? -14.052 -5.177 15.452 1.00 97.06 297 ILE A CA 1
ATOM 2368 C C . ILE A 1 297 ? -12.992 -4.668 16.436 1.00 97.06 297 ILE A C 1
ATOM 2370 O O . ILE A 1 297 ? -11.972 -5.322 16.649 1.00 97.06 297 ILE A O 1
ATOM 2374 N N . ALA A 1 298 ? -13.241 -3.527 17.083 1.00 97.06 298 ALA A N 1
ATOM 2375 C CA . ALA A 1 298 ? -12.331 -2.970 18.081 1.00 97.06 298 ALA A CA 1
ATOM 2376 C C . ALA A 1 298 ? -12.145 -3.889 19.301 1.00 97.06 298 ALA A C 1
ATOM 2378 O O . ALA A 1 298 ? -11.039 -3.994 19.833 1.00 97.06 298 ALA A O 1
ATOM 2379 N N . ALA A 1 299 ? -13.209 -4.563 19.746 1.00 95.56 299 ALA A N 1
ATOM 2380 C CA . ALA A 1 299 ? -13.139 -5.539 20.828 1.00 95.56 299 ALA A CA 1
ATOM 2381 C C . ALA A 1 299 ? -12.286 -6.758 20.447 1.00 95.56 299 ALA A C 1
ATOM 2383 O O . ALA A 1 299 ? -11.424 -7.138 21.233 1.00 95.56 299 ALA A O 1
ATOM 2384 N N . PHE A 1 300 ? -12.461 -7.308 19.239 1.00 94.50 300 PHE A N 1
ATOM 2385 C CA . PHE A 1 300 ? -11.634 -8.407 18.730 1.00 94.50 300 PHE A CA 1
ATOM 2386 C C . PHE A 1 300 ? -10.148 -8.042 18.737 1.00 94.50 300 PHE A C 1
ATOM 2388 O O . PHE A 1 300 ? -9.322 -8.826 19.195 1.00 94.50 300 PHE A O 1
ATOM 2395 N N . LEU A 1 301 ? -9.809 -6.844 18.248 1.00 94.62 301 LEU A N 1
ATOM 2396 C CA . LEU A 1 301 ? -8.426 -6.371 18.205 1.00 94.62 301 LEU A CA 1
ATOM 2397 C C . LEU A 1 301 ? -7.812 -6.291 19.607 1.00 94.62 301 LEU A C 1
ATOM 2399 O O . LEU A 1 301 ? -6.698 -6.764 19.803 1.00 94.62 301 LEU A O 1
ATOM 2403 N N . ARG A 1 302 ? -8.546 -5.744 20.587 1.00 94.19 302 ARG A N 1
ATOM 2404 C CA . ARG A 1 302 ? -8.083 -5.669 21.984 1.00 94.19 302 ARG A CA 1
ATOM 2405 C C . ARG A 1 302 ? -7.849 -7.037 22.614 1.00 94.19 302 ARG A C 1
ATOM 2407 O O . ARG A 1 302 ? -6.889 -7.186 23.350 1.00 94.19 302 ARG A O 1
ATOM 2414 N N . GLN A 1 303 ? -8.671 -8.033 22.291 1.00 92.56 303 GLN A N 1
ATOM 2415 C CA . GLN A 1 303 ? -8.482 -9.400 22.794 1.00 92.56 303 GLN A CA 1
ATOM 2416 C C . GLN A 1 303 ? -7.161 -10.034 22.327 1.00 92.56 303 GLN A C 1
ATOM 2418 O O . GLN A 1 303 ? -6.723 -11.018 22.909 1.00 92.56 303 GLN A O 1
ATOM 2423 N N . GLN A 1 304 ? -6.509 -9.490 21.291 1.00 90.81 304 GLN A N 1
ATOM 2424 C CA . GLN A 1 304 ? -5.219 -10.006 20.823 1.00 90.81 304 GLN A CA 1
ATOM 2425 C C . GLN A 1 304 ? -4.013 -9.452 21.600 1.00 90.81 304 GLN A C 1
ATOM 2427 O O . GLN A 1 304 ? -2.912 -9.959 21.404 1.00 90.81 304 GLN A O 1
ATOM 2432 N N . ASP A 1 305 ? -4.211 -8.441 22.455 1.00 85.00 305 ASP A N 1
ATOM 2433 C CA . ASP A 1 305 ? -3.178 -7.788 23.283 1.00 85.00 305 ASP A CA 1
ATOM 2434 C C . ASP A 1 305 ? -2.778 -8.621 24.523 1.00 85.00 305 ASP A C 1
ATOM 2436 O O . ASP A 1 305 ? -1.831 -8.305 25.227 1.00 85.00 305 ASP A O 1
ATOM 2440 N N . GLU A 1 306 ? -3.497 -9.703 24.827 1.00 75.81 306 GLU A N 1
ATOM 2441 C CA . GLU A 1 306 ? -3.342 -10.419 26.105 1.00 75.81 306 GLU A CA 1
ATOM 2442 C C . GLU A 1 306 ? -2.243 -11.499 26.104 1.00 75.81 306 GLU A C 1
ATOM 2444 O O . GLU A 1 306 ? -2.007 -12.130 27.134 1.00 75.81 306 GLU A O 1
ATOM 2449 N N . GLU A 1 307 ? -1.562 -11.740 24.978 1.00 71.94 307 GLU A N 1
ATOM 2450 C CA . GLU A 1 307 ? -0.652 -12.882 24.833 1.00 71.94 307 GLU A CA 1
ATOM 2451 C C . GLU A 1 307 ? 0.690 -12.552 24.157 1.00 71.94 307 GLU A C 1
ATOM 2453 O O . GLU A 1 307 ? 0.759 -11.975 23.066 1.00 71.94 307 GLU A O 1
ATOM 2458 N N . ASP A 1 308 ? 1.766 -13.013 24.796 1.00 79.00 308 ASP A N 1
ATOM 2459 C CA . ASP A 1 308 ? 3.155 -12.799 24.391 1.00 79.00 308 ASP A CA 1
ATOM 2460 C C . ASP A 1 308 ? 3.553 -13.569 23.115 1.00 79.00 308 ASP A C 1
ATOM 2462 O O . ASP A 1 308 ? 3.057 -14.656 22.826 1.00 79.00 308 ASP A O 1
ATOM 2466 N N . ASP A 1 309 ? 4.545 -13.041 22.384 1.00 82.56 309 ASP A N 1
ATOM 2467 C CA . ASP A 1 309 ? 5.213 -13.699 21.239 1.00 82.56 309 ASP A CA 1
ATOM 2468 C C . ASP A 1 309 ? 4.297 -14.027 20.045 1.00 82.56 309 ASP A C 1
ATOM 2470 O O . ASP A 1 309 ? 4.576 -14.913 19.236 1.00 82.56 309 ASP A O 1
ATOM 2474 N N . ARG A 1 310 ? 3.204 -13.285 19.877 1.00 87.44 310 ARG A N 1
ATOM 2475 C CA . ARG A 1 310 ? 2.263 -13.514 18.776 1.00 87.44 310 ARG A CA 1
ATOM 2476 C C . ARG A 1 310 ? 2.636 -12.823 17.467 1.00 87.44 310 ARG A C 1
ATOM 2478 O O . ARG A 1 310 ? 1.898 -12.962 16.500 1.00 87.44 310 ARG A O 1
ATOM 2485 N N . TYR A 1 311 ? 3.750 -12.100 17.344 1.00 91.50 311 TYR A N 1
ATOM 2486 C CA . TYR A 1 311 ? 4.118 -11.536 16.038 1.00 91.50 311 TYR A CA 1
ATOM 2487 C C . TYR A 1 311 ? 4.779 -12.575 15.121 1.00 91.50 311 TYR A C 1
ATOM 2489 O O . TYR A 1 311 ? 5.659 -13.333 15.528 1.00 91.50 311 TYR A O 1
ATOM 2497 N N . SER A 1 312 ? 4.382 -12.592 13.848 1.00 91.75 312 SER A N 1
ATOM 2498 C CA . SER A 1 312 ? 5.098 -13.288 12.777 1.00 91.75 312 SER A CA 1
ATOM 2499 C C . SER A 1 312 ? 4.820 -12.636 11.422 1.00 91.75 312 SER A C 1
ATOM 2501 O O . SER A 1 312 ? 3.665 -12.623 10.987 1.00 91.75 312 SER A O 1
ATOM 2503 N N . PRO A 1 313 ? 5.853 -12.184 10.685 1.00 86.38 313 PRO A N 1
ATOM 2504 C CA . PRO A 1 313 ? 5.678 -11.633 9.341 1.00 86.38 313 PRO A CA 1
ATOM 2505 C C . PRO A 1 313 ? 5.308 -12.708 8.304 1.00 86.38 313 PRO A C 1
ATOM 2507 O O . PRO A 1 313 ? 4.937 -12.377 7.184 1.00 86.38 313 PRO A O 1
ATOM 2510 N N . PHE A 1 314 ? 5.409 -13.993 8.666 1.00 86.69 314 PHE A N 1
ATOM 2511 C CA . PHE A 1 314 ? 5.119 -15.131 7.791 1.00 86.69 314 PHE A CA 1
ATOM 2512 C C . PHE A 1 314 ? 3.794 -15.824 8.114 1.00 86.69 314 PHE A C 1
ATOM 2514 O O . PHE A 1 314 ? 3.484 -16.842 7.488 1.00 86.69 314 PHE A O 1
ATOM 2521 N N . ALA A 1 315 ? 3.023 -15.304 9.077 1.00 89.88 315 ALA A N 1
ATOM 2522 C CA . ALA A 1 315 ? 1.676 -15.798 9.327 1.00 89.88 315 ALA A CA 1
ATOM 2523 C C . ALA A 1 315 ? 0.850 -15.712 8.033 1.00 89.88 315 ALA A C 1
ATOM 2525 O O . ALA A 1 315 ? 1.023 -14.800 7.231 1.00 89.88 315 ALA A O 1
ATOM 2526 N N . LYS A 1 316 ? -0.019 -16.691 7.797 1.00 88.88 316 LYS A N 1
ATOM 2527 C CA . LYS A 1 316 ? -0.875 -16.746 6.606 1.00 88.88 316 LYS A CA 1
ATOM 2528 C C . LYS A 1 316 ? -2.324 -16.612 7.034 1.00 88.88 316 LYS A C 1
ATOM 2530 O O . LYS A 1 316 ? -2.674 -17.033 8.137 1.00 88.88 316 LYS A O 1
ATOM 2535 N N . LYS A 1 317 ? -3.170 -16.106 6.136 1.00 88.00 317 LYS A N 1
ATOM 2536 C CA . LYS A 1 317 ? -4.620 -16.233 6.286 1.00 88.00 317 LYS A CA 1
ATOM 2537 C C . LYS A 1 317 ? -4.978 -17.695 6.529 1.00 88.00 317 LYS A C 1
ATOM 2539 O O . LYS A 1 317 ? -4.489 -18.585 5.828 1.00 88.00 317 LYS A O 1
ATOM 2544 N N . ARG A 1 318 ? -5.865 -17.935 7.487 1.00 78.44 318 ARG A N 1
ATOM 2545 C CA . ARG A 1 318 ? -6.496 -19.239 7.679 1.00 78.44 318 ARG A CA 1
ATOM 2546 C C . ARG A 1 318 ? -7.900 -19.149 7.111 1.00 78.44 318 ARG A C 1
ATOM 2548 O O . ARG A 1 318 ? -8.713 -18.370 7.596 1.00 78.44 318 ARG A O 1
ATOM 2555 N N . PHE A 1 319 ? -8.165 -19.911 6.053 1.00 65.25 319 PHE A N 1
ATOM 2556 C CA . PHE A 1 319 ? -9.512 -20.013 5.509 1.00 65.25 319 PHE A CA 1
ATOM 2557 C C . PHE A 1 319 ? -10.254 -21.205 6.140 1.00 65.25 319 PHE A C 1
ATOM 2559 O O . PHE A 1 319 ? -9.646 -22.263 6.311 1.00 65.25 319 PHE A O 1
ATOM 2566 N N . PRO A 1 320 ? -11.566 -21.069 6.417 1.00 53.31 320 PRO A N 1
ATOM 2567 C CA . PRO A 1 320 ? -12.441 -22.101 7.001 1.00 53.31 320 PRO A CA 1
ATOM 2568 C C . PRO A 1 320 ? -12.435 -23.465 6.309 1.00 53.31 320 PRO A C 1
ATOM 2570 O O . PRO A 1 320 ? -12.942 -24.440 6.851 1.00 53.31 320 PRO A O 1
ATOM 2573 N N . CYS A 1 321 ? -11.975 -23.533 5.066 1.00 50.19 321 CYS A N 1
ATOM 2574 C CA . CYS A 1 321 ? -12.150 -24.701 4.224 1.00 50.19 321 CYS A CA 1
ATOM 2575 C C . CYS A 1 321 ? -10.937 -24.853 3.323 1.00 50.19 321 CYS A C 1
ATOM 2577 O O . CYS A 1 321 ? -11.092 -24.822 2.108 1.00 50.19 321 CYS A O 1
ATOM 2579 N N . THR A 1 322 ? -9.730 -24.988 3.877 1.00 44.69 322 THR A N 1
ATOM 2580 C CA . THR A 1 322 ? -8.674 -25.619 3.075 1.00 44.69 322 THR A CA 1
ATOM 2581 C C . THR A 1 322 ? -9.129 -27.064 2.921 1.00 44.69 322 THR A C 1
ATOM 2583 O O . THR A 1 322 ? -9.082 -27.797 3.912 1.00 44.69 322 THR A O 1
ATOM 2586 N N . PRO A 1 323 ? -9.655 -27.492 1.760 1.00 42.81 323 PRO A N 1
ATOM 2587 C CA . PRO A 1 323 ? -9.908 -28.901 1.584 1.00 42.81 323 PRO A CA 1
ATOM 2588 C C . PRO A 1 323 ? -8.522 -29.532 1.698 1.00 42.81 323 PRO A C 1
ATOM 2590 O O . PRO A 1 323 ? -7.566 -29.071 1.062 1.00 42.81 323 PRO A O 1
ATOM 2593 N N . THR A 1 324 ? -8.384 -30.598 2.478 1.00 43.19 324 THR A N 1
ATOM 2594 C CA . THR A 1 324 ? -7.424 -31.624 2.077 1.00 43.19 324 THR A CA 1
ATOM 2595 C C . THR A 1 324 ? -7.622 -31.816 0.569 1.00 43.19 324 THR A C 1
ATOM 2597 O O . THR A 1 324 ? -8.764 -31.882 0.124 1.00 43.19 324 THR A O 1
ATOM 2600 N N . MET A 1 325 ? -6.544 -31.744 -0.221 1.00 39.88 325 MET A N 1
ATOM 2601 C CA . MET A 1 325 ? -6.533 -31.556 -1.688 1.00 39.88 325 MET A CA 1
ATOM 2602 C C . MET A 1 325 ? -7.221 -32.666 -2.529 1.00 39.88 325 MET A C 1
ATOM 2604 O O . MET A 1 325 ? -6.824 -32.952 -3.653 1.00 39.88 325 MET A O 1
ATOM 2608 N N . SER A 1 326 ? -8.278 -33.295 -2.036 1.00 42.50 326 SER A N 1
ATOM 2609 C CA . SER A 1 326 ? -9.100 -34.285 -2.712 1.00 42.50 326 SER A CA 1
ATOM 2610 C C . SER A 1 326 ? -10.532 -33.761 -2.852 1.00 42.50 326 SER A C 1
ATOM 2612 O O . SER A 1 326 ? -11.423 -34.160 -2.108 1.00 42.50 326 SER A O 1
ATOM 2614 N N . GLY A 1 327 ? -10.783 -32.843 -3.783 1.00 38.97 327 GLY A N 1
ATOM 2615 C CA . GLY A 1 327 ? -12.165 -32.472 -4.094 1.00 38.97 327 GLY A CA 1
ATOM 2616 C C . GLY A 1 327 ? -12.302 -31.140 -4.801 1.00 38.97 327 GLY A C 1
ATOM 2617 O O . GLY A 1 327 ? -12.316 -30.083 -4.185 1.00 38.97 327 GLY A O 1
ATOM 2618 N N . THR A 1 328 ? -12.409 -31.207 -6.117 1.00 44.94 328 THR A N 1
ATOM 2619 C CA . THR A 1 328 ? -12.626 -30.099 -7.042 1.00 44.94 328 THR A CA 1
ATOM 2620 C C . THR A 1 328 ? -13.866 -29.261 -6.709 1.00 44.94 328 THR A C 1
ATOM 2622 O O . THR A 1 328 ? -14.988 -29.750 -6.808 1.00 44.94 328 THR A O 1
ATOM 2625 N N . GLY A 1 329 ? -13.648 -27.968 -6.453 1.00 46.75 329 GLY A N 1
ATOM 2626 C CA . GLY A 1 329 ? -14.616 -26.905 -6.733 1.00 46.75 329 GLY A CA 1
ATOM 2627 C C . GLY A 1 329 ? -15.363 -26.343 -5.524 1.00 46.75 329 GLY A C 1
ATOM 2628 O O . GLY A 1 329 ? -16.402 -26.859 -5.132 1.00 46.75 329 GLY A O 1
ATOM 2629 N N . CYS A 1 330 ? -14.923 -25.186 -5.025 1.00 39.91 330 CYS A N 1
ATOM 2630 C CA . CYS A 1 330 ? -15.816 -24.280 -4.305 1.00 39.91 330 CYS A CA 1
ATOM 2631 C C . CYS A 1 330 ? -15.633 -22.852 -4.827 1.00 39.91 330 CYS A C 1
ATOM 2633 O O . CYS A 1 330 ? -14.739 -22.115 -4.417 1.00 39.91 330 CYS A O 1
ATOM 2635 N N . HIS A 1 331 ? -16.491 -22.488 -5.780 1.00 41.09 331 HIS A N 1
ATOM 2636 C CA . HIS A 1 331 ? -16.781 -21.104 -6.123 1.00 41.09 331 HIS A CA 1
ATOM 2637 C C . HIS A 1 331 ? -17.664 -20.502 -5.024 1.00 41.09 331 HIS A C 1
ATOM 2639 O O . HIS A 1 331 ? -18.718 -21.052 -4.712 1.00 41.09 331 HIS A O 1
ATOM 2645 N N . GLN A 1 332 ? -17.210 -19.374 -4.473 1.00 50.59 332 GLN A N 1
ATOM 2646 C CA . GLN A 1 332 ? -17.949 -18.366 -3.700 1.00 50.59 332 GLN A CA 1
ATOM 2647 C C . GLN A 1 332 ? -19.465 -18.625 -3.552 1.00 50.59 332 GLN A C 1
ATOM 2649 O O . GLN A 1 332 ? -20.280 -18.162 -4.350 1.00 50.59 332 GLN A O 1
ATOM 2654 N N . LYS A 1 333 ? -19.867 -19.309 -2.479 1.00 42.47 333 LYS A N 1
ATOM 2655 C CA . LYS A 1 333 ? -21.241 -19.289 -1.960 1.00 42.47 333 LYS A CA 1
ATOM 2656 C C . LYS A 1 333 ? -21.169 -19.125 -0.449 1.00 42.47 333 LYS A C 1
ATOM 2658 O O . LYS A 1 333 ? -20.348 -19.773 0.189 1.00 42.47 333 LYS A O 1
ATOM 2663 N N . ARG A 1 334 ? -21.995 -18.204 0.067 1.00 45.94 334 ARG A N 1
ATOM 2664 C CA . ARG A 1 334 ? -22.186 -17.830 1.482 1.00 45.94 334 ARG A CA 1
ATOM 2665 C C . ARG A 1 334 ? -21.660 -18.888 2.456 1.00 45.94 334 ARG A C 1
ATOM 2667 O O . ARG A 1 334 ? -22.162 -20.009 2.468 1.00 45.94 334 ARG A O 1
ATOM 2674 N N . LEU A 1 335 ? -20.667 -18.491 3.250 1.00 51.16 335 LEU A N 1
ATOM 2675 C CA . LEU A 1 335 ? -20.022 -19.335 4.251 1.00 51.16 335 LEU A CA 1
ATOM 2676 C C . LEU A 1 335 ? -21.092 -19.963 5.167 1.00 51.16 335 LEU A C 1
ATOM 2678 O O . LEU A 1 335 ? -21.950 -19.229 5.669 1.00 51.16 335 LEU A O 1
ATOM 2682 N N . PRO A 1 336 ? -21.090 -21.294 5.369 1.00 47.09 336 PRO A N 1
ATOM 2683 C CA . PRO A 1 336 ? -21.974 -21.938 6.332 1.00 47.09 336 PRO A CA 1
ATOM 2684 C C . PRO A 1 336 ? -21.769 -21.323 7.720 1.00 47.09 336 PRO A C 1
ATOM 2686 O O . PRO A 1 336 ? -20.641 -21.029 8.109 1.00 47.09 336 PRO A O 1
ATOM 2689 N N . ALA A 1 337 ? -22.845 -21.175 8.494 1.00 49.59 337 ALA A N 1
ATOM 2690 C CA . ALA A 1 337 ? -22.842 -20.596 9.846 1.00 49.59 337 ALA A CA 1
ATOM 2691 C C . ALA A 1 337 ? -21.987 -21.364 10.885 1.00 49.59 337 ALA A C 1
ATOM 2693 O O . ALA A 1 337 ? -21.927 -20.988 12.050 1.00 49.59 337 ALA A O 1
ATOM 2694 N N . CYS A 1 338 ? -21.329 -22.448 10.482 1.00 43.31 338 CYS A N 1
ATOM 2695 C CA . CYS A 1 338 ? -20.581 -23.369 11.322 1.00 43.31 338 CYS A CA 1
ATOM 2696 C C . CYS A 1 338 ? -19.096 -23.349 10.931 1.00 43.31 338 CYS A C 1
ATOM 2698 O O . CYS A 1 338 ? -18.650 -24.243 10.227 1.00 43.31 338 CYS A O 1
ATOM 2700 N N . ALA A 1 339 ? -18.354 -22.317 11.357 1.00 48.78 339 ALA A N 1
ATOM 2701 C CA . ALA A 1 339 ? -16.893 -22.378 11.583 1.00 48.78 339 ALA A CA 1
ATOM 2702 C C . ALA A 1 339 ? -16.279 -21.084 12.171 1.00 48.78 339 ALA A C 1
ATOM 2704 O O . ALA A 1 339 ? -15.060 -20.980 12.222 1.00 48.78 339 ALA A O 1
ATOM 2705 N N . THR A 1 340 ? -17.044 -20.077 12.614 1.00 52.81 340 THR A N 1
ATOM 2706 C CA . THR A 1 340 ? -16.443 -18.782 13.004 1.00 52.81 340 THR A CA 1
ATOM 2707 C C . THR A 1 340 ? -15.506 -18.873 14.212 1.00 52.81 340 THR A C 1
ATOM 2709 O O . THR A 1 340 ? -14.512 -18.155 14.245 1.00 52.81 340 THR A O 1
ATOM 2712 N N . ALA A 1 341 ? -15.756 -19.779 15.164 1.00 53.47 341 ALA A N 1
ATOM 2713 C CA . ALA A 1 341 ? -14.972 -19.882 16.400 1.00 53.47 341 ALA A CA 1
ATOM 2714 C C . ALA A 1 341 ? -13.478 -20.190 16.169 1.00 53.47 341 ALA A C 1
ATOM 2716 O O . ALA A 1 341 ? -12.636 -19.682 16.901 1.00 53.47 341 ALA A O 1
ATOM 2717 N N . GLU A 1 342 ? -13.127 -20.962 15.135 1.00 54.59 342 GLU A N 1
ATOM 2718 C CA . GLU A 1 342 ? -11.722 -21.283 14.839 1.00 54.59 342 GLU A CA 1
ATOM 2719 C C . GLU A 1 342 ? -11.015 -20.196 14.012 1.00 54.59 342 GLU A C 1
ATOM 2721 O O . GLU A 1 342 ? -9.788 -20.171 13.953 1.00 54.59 342 GLU A O 1
ATOM 2726 N N . TRP A 1 343 ? -11.751 -19.257 13.400 1.00 57.47 343 TRP A N 1
ATOM 2727 C CA . TRP A 1 343 ? -11.154 -18.190 12.575 1.00 57.47 343 TRP A CA 1
ATOM 2728 C C . TRP A 1 343 ? -10.454 -17.131 13.422 1.00 57.47 343 TRP A C 1
ATOM 2730 O O . TRP A 1 343 ? -9.512 -16.494 12.961 1.00 57.47 343 TRP A O 1
ATOM 2740 N N . ALA A 1 344 ? -10.895 -16.957 14.669 1.00 56.81 344 ALA A N 1
ATOM 2741 C CA . ALA A 1 344 ? -10.243 -16.081 15.635 1.00 56.81 344 ALA A CA 1
ATOM 2742 C C . ALA A 1 344 ? -8.890 -16.633 16.125 1.00 56.81 344 ALA A C 1
ATOM 2744 O O . ALA A 1 344 ? -8.094 -15.881 16.679 1.00 56.81 344 ALA A O 1
ATOM 2745 N N . ASN A 1 345 ? -8.601 -17.919 15.890 1.00 60.19 345 ASN A N 1
ATOM 2746 C CA . ASN A 1 345 ? -7.442 -18.614 16.448 1.00 60.19 345 ASN A CA 1
ATOM 2747 C C . ASN A 1 345 ? -6.238 -18.594 15.494 1.00 60.19 345 ASN A C 1
ATOM 2749 O O . ASN A 1 345 ? -5.680 -19.645 15.159 1.00 60.19 345 ASN A O 1
ATOM 2753 N N . SER 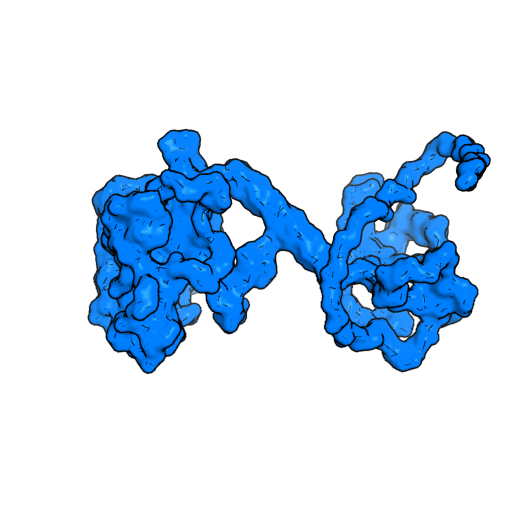A 1 346 ? -5.816 -17.409 15.045 1.00 72.00 346 SER A N 1
ATOM 2754 C CA . SER A 1 346 ? -4.418 -17.270 14.629 1.00 72.00 346 SER A CA 1
ATOM 2755 C C . SER A 1 346 ? -3.575 -17.074 15.884 1.00 72.00 346 SER A C 1
ATOM 2757 O O . SER A 1 346 ? -3.786 -16.141 16.648 1.00 72.00 346 SER A O 1
ATOM 2759 N N . ASP A 1 347 ? -2.604 -17.952 16.093 1.00 84.19 347 ASP A N 1
ATOM 2760 C CA . ASP A 1 347 ? -1.603 -17.834 17.157 1.00 84.19 347 ASP A CA 1
ATOM 2761 C C . ASP A 1 347 ? -0.513 -16.811 16.808 1.00 84.19 347 ASP A C 1
ATOM 2763 O O . ASP A 1 347 ? 0.305 -16.441 17.648 1.00 84.19 347 ASP A O 1
ATOM 2767 N N . ARG A 1 348 ? -0.476 -16.364 15.547 1.00 90.75 348 ARG A N 1
ATOM 2768 C CA . ARG A 1 348 ? 0.518 -15.424 15.039 1.00 90.75 348 ARG A CA 1
ATOM 2769 C C . ARG A 1 348 ? -0.115 -14.352 14.151 1.00 90.75 348 ARG A C 1
ATOM 2771 O O . ARG A 1 348 ? -0.994 -14.639 13.338 1.00 90.75 348 ARG A O 1
ATOM 2778 N N . TRP A 1 349 ? 0.398 -13.132 14.236 1.00 93.69 349 TRP A N 1
ATOM 2779 C CA . TRP A 1 349 ? -0.120 -11.951 13.559 1.00 93.69 349 TRP A CA 1
ATOM 2780 C C . TRP A 1 349 ? 0.999 -11.104 12.960 1.00 93.69 349 TRP A C 1
ATOM 2782 O O . TRP A 1 349 ? 2.087 -10.977 13.512 1.00 93.69 349 TRP A O 1
ATOM 2792 N N . TYR A 1 350 ? 0.686 -10.422 11.868 1.00 93.19 350 TYR A N 1
ATOM 2793 C CA . TYR A 1 350 ? 1.383 -9.208 11.460 1.00 93.19 350 TYR A CA 1
ATOM 2794 C C . TYR A 1 350 ? 0.348 -8.113 11.200 1.00 93.19 350 TYR A C 1
ATOM 2796 O O . TYR A 1 350 ? -0.858 -8.371 11.216 1.00 93.19 350 TYR A O 1
ATOM 2804 N N . CYS A 1 351 ? 0.819 -6.884 10.982 1.00 94.06 351 CYS A N 1
ATOM 2805 C CA . CYS A 1 351 ? 0.003 -5.671 11.063 1.00 94.06 351 CYS A CA 1
ATOM 2806 C C . CYS A 1 351 ? -1.321 -5.742 10.281 1.00 94.06 351 CYS A C 1
ATOM 2808 O O . CYS A 1 351 ? -2.385 -5.508 10.846 1.00 94.06 351 CYS A O 1
ATOM 2810 N N . SER A 1 352 ? -1.289 -6.128 9.005 1.00 94.38 352 SER A N 1
ATOM 2811 C CA . SER A 1 352 ? -2.498 -6.197 8.172 1.00 94.38 352 SER A CA 1
ATOM 2812 C C . SER A 1 352 ? -3.293 -7.486 8.328 1.00 94.38 352 SER A C 1
ATOM 2814 O O . SER A 1 352 ? -4.511 -7.428 8.181 1.00 94.38 352 SER A O 1
ATOM 2816 N N . LEU A 1 353 ? -2.666 -8.619 8.664 1.00 94.88 353 LEU A N 1
ATOM 2817 C CA . LEU A 1 353 ? -3.403 -9.859 8.933 1.00 94.88 353 LEU A CA 1
ATOM 2818 C C . LEU A 1 353 ? -4.306 -9.716 10.158 1.00 94.88 353 LEU A C 1
ATOM 2820 O O . LEU A 1 353 ? -5.459 -10.131 10.104 1.00 94.88 353 LEU A O 1
ATOM 2824 N N . LEU A 1 354 ? -3.804 -9.086 11.225 1.00 95.56 354 LEU A N 1
ATOM 2825 C CA . LEU A 1 354 ? -4.580 -8.815 12.436 1.00 95.56 354 LEU A CA 1
ATOM 2826 C C . LEU A 1 354 ? -5.839 -7.994 12.124 1.00 95.56 354 LEU A C 1
ATOM 2828 O O . LEU A 1 354 ? -6.947 -8.357 12.514 1.00 95.56 354 LEU A O 1
ATOM 2832 N N . VAL A 1 355 ? -5.667 -6.906 11.369 1.00 96.75 355 VAL A N 1
ATOM 2833 C CA . VAL A 1 355 ? -6.769 -6.022 10.972 1.00 96.75 355 VAL A CA 1
ATOM 2834 C C . VAL A 1 355 ? -7.763 -6.744 10.061 1.00 96.75 355 VAL A C 1
ATOM 2836 O O . VAL A 1 355 ? -8.969 -6.676 10.292 1.00 96.75 355 VAL A O 1
ATOM 2839 N N . TRP A 1 356 ? -7.274 -7.455 9.044 1.00 96.31 356 TRP A N 1
ATOM 2840 C CA . TRP A 1 356 ? -8.121 -8.222 8.133 1.00 96.31 356 TRP A CA 1
ATOM 2841 C C . TRP A 1 356 ? -8.945 -9.275 8.867 1.00 96.31 356 TRP A C 1
ATOM 2843 O O . TRP A 1 356 ? -10.151 -9.359 8.647 1.00 96.31 356 TRP A O 1
ATOM 2853 N N . GLN A 1 357 ? -8.328 -10.028 9.781 1.00 94.06 357 GLN A N 1
ATOM 2854 C CA . GLN A 1 357 ? -9.016 -11.085 10.515 1.00 94.06 357 GLN A CA 1
ATOM 2855 C C . GLN A 1 357 ? -10.118 -10.521 11.410 1.00 94.06 357 GLN A C 1
ATOM 2857 O O . GLN A 1 357 ? -11.196 -11.109 11.463 1.00 94.06 357 GLN A O 1
ATOM 2862 N N . ALA A 1 358 ? -9.889 -9.375 12.060 1.00 95.19 358 ALA A N 1
ATOM 2863 C CA . ALA A 1 358 ? -10.910 -8.703 12.861 1.00 95.19 358 ALA A CA 1
ATOM 2864 C C . ALA A 1 358 ? -12.149 -8.352 12.021 1.00 95.19 358 ALA A C 1
ATOM 2866 O O . ALA A 1 358 ? -13.281 -8.651 12.402 1.00 95.19 358 ALA A O 1
ATOM 2867 N N . TYR A 1 359 ? -11.929 -7.765 10.844 1.00 95.75 359 TYR A N 1
ATOM 2868 C CA . TYR A 1 359 ? -13.000 -7.412 9.915 1.00 95.75 359 TYR A CA 1
ATOM 2869 C C . TYR A 1 359 ? -13.728 -8.647 9.393 1.00 95.75 359 TYR A C 1
ATOM 2871 O O . TYR A 1 359 ? -14.957 -8.717 9.468 1.00 95.75 359 TYR A O 1
ATOM 2879 N N . PHE A 1 360 ? -12.983 -9.638 8.911 1.00 92.62 360 PHE A N 1
ATOM 2880 C CA . PHE A 1 360 ? -13.554 -10.858 8.362 1.00 92.62 360 PHE A CA 1
ATOM 2881 C C . PHE A 1 360 ? -14.350 -11.638 9.416 1.00 92.62 360 PHE A C 1
ATOM 2883 O O . PHE A 1 360 ? -15.473 -12.055 9.149 1.00 92.62 360 PHE A O 1
ATOM 2890 N N . TYR A 1 361 ? -13.823 -11.771 10.637 1.00 90.75 361 TYR A N 1
ATOM 2891 C CA . TYR A 1 361 ? -14.484 -12.467 11.744 1.00 90.75 361 TYR A CA 1
ATOM 2892 C C . TYR A 1 361 ? -15.814 -11.813 12.139 1.00 90.75 361 TYR A C 1
ATOM 2894 O O . TYR A 1 361 ? -16.820 -12.501 12.295 1.00 90.75 361 TYR A O 1
ATOM 2902 N N . VAL A 1 362 ? -15.837 -10.484 12.283 1.00 92.44 362 VAL A N 1
ATOM 2903 C CA . VAL A 1 362 ? -17.027 -9.764 12.766 1.00 92.44 362 VAL A CA 1
ATOM 2904 C C . VAL A 1 362 ? -18.083 -9.585 11.679 1.00 92.44 362 VAL A C 1
ATOM 2906 O O . VAL A 1 362 ? -19.279 -9.566 11.969 1.00 92.44 362 VAL A O 1
ATOM 2909 N N . THR A 1 363 ? -17.658 -9.409 10.429 1.00 92.62 363 THR A N 1
ATOM 2910 C CA . THR A 1 363 ? -18.544 -8.933 9.356 1.00 92.62 363 THR A CA 1
ATOM 2911 C C . THR A 1 363 ? -18.763 -9.965 8.254 1.00 92.62 363 THR A C 1
ATOM 2913 O O . THR A 1 363 ? -19.706 -9.834 7.477 1.00 92.62 363 THR A O 1
ATOM 2916 N N . GLY A 1 364 ? -17.899 -10.981 8.159 1.00 89.94 364 GLY A N 1
ATOM 2917 C CA . GLY A 1 364 ? -17.848 -11.914 7.032 1.00 89.94 364 GLY A CA 1
ATOM 2918 C C . GLY A 1 364 ? -17.331 -11.294 5.728 1.00 89.94 364 GLY A C 1
ATOM 2919 O O . GLY A 1 364 ? -17.367 -11.954 4.690 1.00 89.94 364 GLY A O 1
ATOM 2920 N N . VAL A 1 365 ? -16.883 -10.034 5.751 1.00 90.88 365 VAL A N 1
ATOM 2921 C CA . VAL A 1 365 ? -16.410 -9.302 4.570 1.00 90.88 365 VAL A CA 1
ATOM 2922 C C . VAL A 1 365 ? -14.903 -9.470 4.423 1.00 90.88 365 VAL A C 1
ATOM 2924 O O . VAL A 1 365 ? -14.138 -9.121 5.322 1.00 90.88 365 VAL A O 1
ATOM 2927 N N . ASP A 1 366 ? -14.469 -9.976 3.268 1.00 92.19 366 ASP A N 1
ATOM 2928 C CA . ASP A 1 366 ? -13.054 -10.013 2.902 1.00 92.19 366 ASP A CA 1
ATOM 2929 C C . ASP A 1 366 ? -12.616 -8.630 2.400 1.00 92.19 366 ASP A C 1
ATOM 2931 O O . ASP A 1 366 ? -13.025 -8.177 1.329 1.00 92.19 366 ASP A O 1
ATOM 2935 N N . ILE A 1 367 ? -11.811 -7.934 3.205 1.00 94.94 367 ILE A N 1
ATOM 2936 C CA . ILE A 1 367 ? -11.271 -6.615 2.856 1.00 94.94 367 ILE A CA 1
ATOM 2937 C C . ILE A 1 367 ? -9.934 -6.692 2.108 1.00 94.94 367 ILE A C 1
ATOM 2939 O O . ILE A 1 367 ? -9.350 -5.650 1.832 1.00 94.94 367 ILE A O 1
ATOM 2943 N N . ASP A 1 368 ? -9.441 -7.886 1.776 1.00 93.25 368 ASP A N 1
ATOM 2944 C CA . ASP A 1 368 ? -8.243 -8.076 0.964 1.00 93.25 368 ASP A CA 1
ATOM 2945 C C . ASP A 1 368 ? -8.608 -8.401 -0.491 1.00 93.25 368 ASP A C 1
ATOM 2947 O O . ASP A 1 368 ? -9.029 -9.508 -0.826 1.00 93.25 368 ASP A O 1
ATOM 2951 N N . VAL A 1 369 ? -8.408 -7.431 -1.383 1.00 88.12 369 VAL A N 1
ATOM 2952 C CA . VAL A 1 369 ? -8.814 -7.549 -2.792 1.00 88.12 369 VAL A CA 1
ATOM 2953 C C . VAL A 1 369 ? -8.000 -8.547 -3.605 1.00 88.12 369 VAL A C 1
ATOM 2955 O O . VAL A 1 369 ? -8.445 -8.933 -4.685 1.00 88.12 369 VAL A O 1
ATOM 2958 N N . ASN A 1 370 ? -6.808 -8.936 -3.144 1.00 83.19 370 ASN A N 1
ATOM 2959 C CA . ASN A 1 370 ? -5.941 -9.819 -3.922 1.00 83.19 370 ASN A CA 1
ATOM 2960 C C . ASN A 1 370 ? -6.300 -11.310 -3.731 1.00 83.19 370 ASN A C 1
ATOM 2962 O O . ASN A 1 370 ? -5.867 -12.145 -4.525 1.00 83.19 370 ASN A O 1
ATOM 2966 N N . GLY A 1 371 ? -7.072 -11.648 -2.685 1.00 80.75 371 GLY A N 1
ATOM 2967 C CA . GLY A 1 371 ? -7.483 -13.018 -2.350 1.00 80.75 371 GLY A CA 1
ATOM 2968 C C . GLY A 1 371 ? -6.346 -13.995 -2.003 1.00 80.75 371 GLY A C 1
ATOM 2969 O O . GLY A 1 371 ? -6.589 -15.187 -1.826 1.00 80.75 371 GLY A O 1
ATOM 2970 N N . GLY A 1 372 ? -5.105 -13.525 -1.904 1.00 84.38 372 GLY A N 1
ATOM 2971 C CA . GLY A 1 372 ? -3.910 -14.314 -1.637 1.00 84.38 372 GLY A CA 1
ATOM 2972 C C . GLY A 1 372 ? -3.817 -14.811 -0.194 1.00 84.38 372 GLY A C 1
ATOM 2973 O O . GLY A 1 372 ? -4.610 -14.449 0.676 1.00 84.38 372 GLY A O 1
ATOM 2974 N N . ALA A 1 373 ? -2.806 -15.646 0.068 1.00 84.88 373 ALA A N 1
ATOM 2975 C CA . ALA A 1 373 ? -2.533 -16.201 1.399 1.00 84.88 373 ALA A CA 1
ATOM 2976 C C . ALA A 1 373 ? -1.983 -15.166 2.398 1.00 84.88 373 ALA A C 1
ATOM 2978 O O . ALA A 1 373 ? -1.998 -15.409 3.605 1.00 84.88 373 ALA A O 1
ATOM 2979 N N . TYR A 1 374 ? -1.501 -14.031 1.892 1.00 87.31 374 TYR A N 1
ATOM 2980 C CA . TYR A 1 374 ? -1.001 -12.906 2.667 1.00 87.31 374 TYR A CA 1
ATOM 2981 C C . TYR A 1 374 ? -1.850 -11.680 2.355 1.00 87.31 374 TYR A C 1
ATOM 2983 O O . TYR A 1 374 ? -2.074 -11.352 1.193 1.00 87.31 374 TYR A O 1
ATOM 2991 N N . VAL A 1 375 ? -2.280 -11.007 3.412 1.00 91.12 375 VAL A N 1
ATOM 2992 C CA . VAL A 1 375 ? -2.891 -9.682 3.365 1.00 91.12 375 VAL A CA 1
ATOM 2993 C C . VAL A 1 375 ? -1.792 -8.637 3.305 1.00 91.12 375 VAL A C 1
ATOM 2995 O O . VAL A 1 375 ? -0.875 -8.692 4.123 1.00 91.12 375 VAL A O 1
ATOM 2998 N N . PHE A 1 376 ? -1.914 -7.646 2.428 1.00 90.31 376 PHE A N 1
ATOM 2999 C CA . PHE A 1 376 ? -1.071 -6.456 2.491 1.00 90.31 376 PHE A CA 1
ATOM 3000 C C . PHE A 1 376 ? -1.915 -5.201 2.707 1.00 90.31 376 PHE A C 1
ATOM 3002 O O . PHE A 1 376 ? -3.053 -5.127 2.244 1.00 90.31 376 PHE A O 1
ATOM 3009 N N . PRO A 1 377 ? -1.374 -4.154 3.355 1.00 92.38 377 PRO A N 1
ATOM 3010 C CA . PRO A 1 377 ? -2.143 -2.934 3.595 1.00 92.38 377 PRO A CA 1
ATOM 3011 C C . PRO A 1 377 ? -2.602 -2.249 2.307 1.00 92.38 377 PRO A C 1
ATOM 3013 O O . PRO A 1 377 ? -3.692 -1.693 2.274 1.00 92.38 377 PRO A O 1
ATOM 3016 N N . ASN A 1 378 ? -1.816 -2.332 1.229 1.00 88.81 378 ASN A N 1
ATOM 3017 C CA . ASN A 1 378 ? -2.210 -1.786 -0.072 1.00 88.81 378 ASN A CA 1
ATOM 3018 C C . ASN A 1 378 ? -3.457 -2.474 -0.631 1.00 88.81 378 ASN A C 1
ATOM 3020 O O . ASN A 1 378 ? -4.280 -1.816 -1.265 1.00 88.81 378 ASN A O 1
ATOM 3024 N N . ASP A 1 379 ? -3.617 -3.771 -0.378 1.00 90.56 379 ASP A N 1
ATOM 3025 C CA . ASP A 1 379 ? -4.797 -4.508 -0.814 1.00 90.56 379 ASP A CA 1
ATOM 3026 C C . ASP A 1 379 ? -6.024 -4.121 0.027 1.00 90.56 379 ASP A C 1
ATOM 3028 O O . ASP A 1 379 ? -7.109 -3.932 -0.523 1.00 90.56 379 ASP A O 1
ATOM 3032 N N . ILE A 1 380 ? -5.833 -3.847 1.325 1.00 94.75 380 ILE A N 1
ATOM 3033 C CA . ILE A 1 380 ? -6.876 -3.268 2.189 1.00 94.75 380 ILE A CA 1
ATOM 3034 C C . ILE A 1 380 ? -7.295 -1.872 1.700 1.00 94.75 380 ILE A C 1
ATOM 3036 O O . ILE A 1 380 ? -8.489 -1.604 1.565 1.00 94.75 380 ILE A O 1
ATOM 3040 N N . ILE A 1 381 ? -6.337 -0.984 1.387 1.00 92.38 381 ILE A N 1
ATOM 3041 C CA . ILE A 1 381 ? -6.630 0.364 0.860 1.00 92.38 381 ILE A CA 1
ATOM 3042 C C . ILE A 1 381 ? -7.503 0.261 -0.390 1.00 92.38 381 ILE A C 1
ATOM 3044 O O . ILE A 1 381 ? -8.483 0.996 -0.504 1.00 92.38 381 ILE A O 1
ATOM 3048 N N . LYS A 1 382 ? -7.166 -0.649 -1.311 1.00 90.06 382 LYS A N 1
ATOM 3049 C CA . LYS A 1 382 ? -7.861 -0.835 -2.593 1.00 90.06 382 LYS A CA 1
ATOM 3050 C C . LYS A 1 382 ? -9.252 -1.463 -2.460 1.00 90.06 382 LYS A C 1
ATOM 3052 O O . LYS A 1 382 ? -9.985 -1.481 -3.451 1.00 90.06 382 LYS A O 1
ATOM 3057 N N . SER A 1 383 ? -9.635 -1.944 -1.276 1.00 93.69 383 SER A N 1
ATOM 3058 C CA . SER A 1 383 ? -10.923 -2.604 -1.066 1.00 93.69 383 SER A CA 1
ATOM 3059 C C . SER A 1 383 ? -12.115 -1.699 -1.383 1.00 93.69 383 SER A C 1
ATOM 3061 O O . SER A 1 383 ? -12.235 -0.621 -0.790 1.00 93.69 383 SER A O 1
ATOM 3063 N N . PRO A 1 384 ? -13.036 -2.124 -2.275 1.00 93.12 384 PRO A N 1
ATOM 3064 C CA . PRO A 1 384 ? -14.252 -1.374 -2.587 1.00 93.12 384 PRO A CA 1
ATOM 3065 C C . PRO A 1 384 ? -15.154 -1.117 -1.378 1.00 93.12 384 PRO A C 1
ATOM 3067 O O . PRO A 1 384 ? -15.951 -0.184 -1.405 1.00 93.12 384 PRO A O 1
ATOM 3070 N N . VAL A 1 385 ? -15.003 -1.907 -0.310 1.00 94.88 385 VAL A N 1
ATOM 3071 C CA . VAL A 1 385 ? -15.720 -1.757 0.967 1.00 94.88 385 VAL A CA 1
ATOM 3072 C C . VAL A 1 385 ? -15.531 -0.360 1.570 1.00 94.88 385 VAL A C 1
ATOM 3074 O O . VAL A 1 385 ? -16.425 0.149 2.243 1.00 94.88 385 VAL A O 1
ATOM 3077 N N . PHE A 1 386 ? -14.390 0.276 1.290 1.00 95.69 386 PHE A N 1
ATOM 3078 C CA . PHE A 1 386 ? -14.052 1.615 1.773 1.00 95.69 386 PHE A CA 1
ATOM 3079 C C . PHE A 1 386 ? -14.225 2.705 0.711 1.00 95.69 386 PHE A C 1
ATOM 3081 O O . PHE A 1 386 ? -13.806 3.835 0.934 1.00 95.69 386 PHE A O 1
ATOM 3088 N N . ASN A 1 387 ? -14.793 2.405 -0.461 1.00 92.19 387 ASN A N 1
ATOM 3089 C CA . ASN A 1 387 ? -15.024 3.444 -1.460 1.00 92.19 387 ASN A CA 1
ATOM 3090 C C . ASN A 1 387 ? -16.048 4.450 -0.940 1.00 92.19 387 ASN A C 1
ATOM 3092 O O . ASN A 1 387 ? -17.126 4.069 -0.477 1.00 92.19 387 ASN A O 1
ATOM 3096 N N . ASN A 1 388 ? -15.712 5.728 -1.077 1.00 88.31 388 ASN A N 1
ATOM 3097 C CA . ASN A 1 388 ? -16.631 6.814 -0.804 1.00 88.31 388 ASN A CA 1
ATOM 3098 C C . ASN A 1 388 ? -17.830 6.749 -1.754 1.00 88.31 388 ASN A C 1
ATOM 3100 O O . ASN A 1 388 ? -17.732 6.318 -2.905 1.00 88.31 388 ASN A O 1
ATOM 3104 N N . THR A 1 389 ? -18.975 7.174 -1.246 1.00 86.62 389 THR A N 1
ATOM 3105 C CA . THR A 1 389 ? -20.229 7.288 -1.993 1.00 86.62 389 THR A CA 1
ATOM 3106 C C . THR A 1 389 ? -20.710 8.725 -1.936 1.00 86.62 389 THR A C 1
ATOM 3108 O O . THR A 1 389 ? -20.265 9.476 -1.073 1.00 86.62 389 THR A O 1
ATOM 3111 N N . ILE A 1 390 ? -21.634 9.109 -2.820 1.00 82.56 390 ILE A N 1
ATOM 3112 C CA . ILE A 1 390 ? -22.211 10.464 -2.833 1.00 82.56 390 ILE A CA 1
ATOM 3113 C C . ILE A 1 390 ? -22.697 10.868 -1.431 1.00 82.56 390 ILE A C 1
ATOM 3115 O O . ILE A 1 390 ? -22.405 11.976 -0.996 1.00 82.56 390 ILE A O 1
ATOM 3119 N N . ASP A 1 391 ? -23.315 9.935 -0.706 1.00 88.19 391 ASP A N 1
ATOM 3120 C CA . ASP A 1 391 ? -23.903 10.176 0.616 1.00 88.19 391 ASP A CA 1
ATOM 3121 C C . ASP A 1 391 ? -22.929 9.964 1.789 1.00 88.19 391 ASP A C 1
ATOM 3123 O O . ASP A 1 391 ? -23.269 10.242 2.935 1.00 88.19 391 ASP A O 1
ATOM 3127 N N . ASP A 1 392 ? -21.731 9.434 1.531 1.00 84.88 392 ASP A N 1
ATOM 3128 C CA . ASP A 1 392 ? -20.762 9.084 2.573 1.00 84.88 392 ASP A CA 1
ATOM 3129 C C . ASP A 1 392 ? -19.340 9.144 2.012 1.00 84.88 392 ASP A C 1
ATOM 3131 O O . ASP A 1 392 ? -18.833 8.191 1.408 1.00 84.88 392 ASP A O 1
ATOM 3135 N N . GLN A 1 393 ? -18.725 10.307 2.194 1.00 86.25 393 GLN A N 1
ATOM 3136 C CA . GLN A 1 393 ? -17.376 10.627 1.737 1.00 86.25 393 GLN A CA 1
ATOM 3137 C C . GLN A 1 393 ? -16.304 10.359 2.804 1.00 86.25 393 GLN A C 1
ATOM 3139 O O . GLN A 1 393 ? -15.125 10.662 2.615 1.00 86.25 393 GLN A O 1
ATOM 3144 N N . GLU A 1 394 ? -16.697 9.778 3.936 1.00 87.94 394 GLU A N 1
ATOM 3145 C CA . GLU A 1 394 ? -15.803 9.534 5.059 1.00 87.94 394 GLU A CA 1
ATOM 3146 C C . GLU A 1 394 ? -15.285 8.093 5.106 1.00 87.94 394 GLU A C 1
ATOM 3148 O O . GLU A 1 394 ? -14.621 7.707 6.060 1.00 87.94 394 GLU A O 1
ATOM 3153 N N . ARG A 1 395 ? -15.537 7.254 4.102 1.00 90.81 395 ARG A N 1
ATOM 3154 C CA . ARG A 1 395 ? -15.122 5.842 4.141 1.00 90.81 395 ARG A CA 1
ATOM 3155 C C . ARG A 1 395 ? -13.641 5.637 3.867 1.00 90.81 395 ARG A C 1
ATOM 3157 O O . ARG A 1 395 ? -13.019 4.804 4.520 1.00 90.81 395 ARG A O 1
ATOM 3164 N N . ARG A 1 396 ? -13.053 6.399 2.945 1.00 93.12 396 ARG A N 1
ATOM 3165 C CA . ARG A 1 396 ? -11.609 6.421 2.674 1.00 93.12 396 ARG A CA 1
ATOM 3166 C C . ARG A 1 396 ? -11.124 7.860 2.660 1.00 93.12 396 ARG A C 1
ATOM 3168 O O . ARG A 1 396 ? -11.373 8.612 1.722 1.00 93.12 396 ARG A O 1
ATOM 3175 N N . VAL A 1 397 ? -10.371 8.205 3.692 1.00 90.44 397 VAL A N 1
ATOM 3176 C CA . VAL A 1 397 ? -9.824 9.543 3.907 1.00 90.44 397 VAL A CA 1
ATOM 3177 C C . VAL A 1 397 ? -8.306 9.483 3.812 1.00 90.44 397 VAL A C 1
ATOM 3179 O O . VAL A 1 397 ? -7.689 8.747 4.583 1.00 90.44 397 VAL A O 1
ATOM 3182 N N . ARG A 1 398 ? -7.706 10.230 2.874 1.00 88.25 398 ARG A N 1
ATOM 3183 C CA . ARG A 1 398 ? -6.247 10.382 2.747 1.00 88.25 398 ARG A CA 1
ATOM 3184 C C . ARG A 1 398 ? -5.801 11.643 3.485 1.00 88.25 398 ARG A C 1
ATOM 3186 O O . ARG A 1 398 ? -6.392 12.692 3.256 1.00 88.25 398 ARG A O 1
ATOM 3193 N N . PHE A 1 399 ? -4.771 11.552 4.325 1.00 84.56 399 PHE A N 1
ATOM 3194 C CA . PHE A 1 399 ? -4.254 12.675 5.118 1.00 84.56 399 PHE A CA 1
ATOM 3195 C C . PHE A 1 399 ? -2.736 12.631 5.326 1.00 84.56 399 PHE A C 1
ATOM 3197 O O . PHE A 1 399 ? -2.110 11.577 5.034 1.00 84.56 399 PHE A O 1
#